Protein AF-A0AAW0XDM0-F1 (afdb_monomer_lite)

Structure (mmCIF, N/CA/C/O backbone):
data_AF-A0AAW0XDM0-F1
#
_entry.id   AF-A0AAW0XDM0-F1
#
loop_
_atom_site.group_PDB
_atom_site.id
_atom_site.type_symbol
_atom_site.label_atom_id
_atom_site.label_alt_id
_atom_site.label_comp_id
_atom_site.label_asym_id
_atom_site.label_entity_id
_atom_site.label_seq_id
_atom_site.pdbx_PDB_ins_code
_atom_site.Cartn_x
_atom_site.Cartn_y
_atom_site.Cartn_z
_atom_site.occupancy
_atom_site.B_iso_or_equiv
_atom_site.auth_seq_id
_atom_site.auth_comp_id
_atom_site.auth_asym_id
_atom_site.auth_atom_id
_atom_site.pdbx_PDB_model_num
ATOM 1 N N . LEU A 1 1 ? -1.431 -8.171 1.727 1.00 71.75 1 LEU A N 1
ATOM 2 C CA . LEU A 1 1 ? -2.401 -9.165 2.270 1.00 71.75 1 LEU A CA 1
ATOM 3 C C . LEU A 1 1 ? -1.844 -10.599 2.442 1.00 71.75 1 LEU A C 1
ATOM 5 O O . LEU A 1 1 ? -2.617 -11.540 2.517 1.00 71.75 1 LEU A O 1
ATOM 9 N N . ARG A 1 2 ? -0.523 -10.812 2.571 1.00 77.44 2 ARG A N 1
ATOM 10 C CA . ARG A 1 2 ? 0.099 -12.152 2.428 1.00 77.44 2 ARG A CA 1
ATOM 11 C C . ARG A 1 2 ? -0.052 -13.111 3.625 1.00 77.44 2 ARG A C 1
ATOM 13 O O . ARG A 1 2 ? 0.483 -14.213 3.585 1.00 77.44 2 ARG A O 1
ATOM 20 N N . LEU A 1 3 ? -0.728 -12.703 4.699 1.00 86.38 3 LEU A N 1
ATOM 21 C CA . LEU A 1 3 ? -0.892 -13.536 5.894 1.00 86.38 3 LEU A CA 1
ATOM 22 C C . LEU A 1 3 ? -2.130 -14.442 5.753 1.00 86.38 3 LEU A C 1
ATOM 24 O O . LEU A 1 3 ? -3.176 -13.935 5.348 1.00 86.38 3 LEU A O 1
ATOM 28 N N . PRO A 1 4 ? -2.077 -15.730 6.154 1.00 91.44 4 PRO A N 1
ATOM 29 C CA . PRO A 1 4 ? -3.225 -16.645 6.066 1.00 91.44 4 PRO A CA 1
ATOM 30 C C . PRO A 1 4 ? -4.497 -16.128 6.754 1.00 91.44 4 PRO A C 1
ATOM 32 O O . PRO A 1 4 ? -5.609 -16.339 6.270 1.00 91.44 4 PRO A O 1
ATOM 35 N N . MET A 1 5 ? -4.340 -15.393 7.858 1.00 90.88 5 MET A N 1
ATOM 36 C CA . MET A 1 5 ? -5.465 -14.760 8.550 1.00 90.88 5 MET A CA 1
ATOM 37 C C . MET A 1 5 ? -6.154 -13.698 7.681 1.00 90.88 5 MET A C 1
ATOM 39 O O . MET A 1 5 ? -7.377 -13.636 7.643 1.00 90.88 5 MET A O 1
ATOM 43 N N . ASN A 1 6 ? -5.389 -12.904 6.924 1.00 93.62 6 ASN A N 1
ATOM 44 C CA . ASN A 1 6 ? -5.965 -11.907 6.021 1.00 93.62 6 ASN A CA 1
ATOM 45 C C . ASN A 1 6 ? -6.761 -12.584 4.897 1.00 93.62 6 ASN A C 1
ATOM 47 O O . ASN A 1 6 ? -7.816 -12.090 4.524 1.00 93.62 6 ASN A O 1
ATOM 51 N N . LEU A 1 7 ? -6.295 -13.732 4.395 1.00 93.62 7 LEU A N 1
ATOM 52 C CA . LEU A 1 7 ? -7.059 -14.521 3.427 1.00 93.62 7 LEU A CA 1
ATOM 53 C C . LEU A 1 7 ? -8.357 -15.061 4.043 1.00 93.62 7 LEU A C 1
ATOM 55 O O . LEU A 1 7 ? -9.397 -15.016 3.400 1.00 93.62 7 LEU A O 1
ATOM 59 N N . THR A 1 8 ? -8.311 -15.516 5.297 1.00 94.75 8 THR A N 1
ATOM 60 C CA . THR A 1 8 ? -9.506 -15.986 6.019 1.00 94.75 8 THR A CA 1
ATOM 61 C C . THR A 1 8 ? -10.547 -14.873 6.137 1.00 94.75 8 THR A C 1
ATOM 63 O O . THR A 1 8 ? -11.714 -15.085 5.825 1.00 94.75 8 THR A O 1
ATOM 66 N N . PHE A 1 9 ? -10.121 -13.668 6.519 1.00 94.94 9 PHE A N 1
ATOM 67 C CA . PHE A 1 9 ? -10.988 -12.492 6.553 1.00 94.94 9 PHE A CA 1
ATOM 68 C C . PHE A 1 9 ? -11.515 -12.102 5.174 1.00 94.94 9 PHE A C 1
ATOM 70 O O . PHE A 1 9 ? -12.696 -11.805 5.042 1.00 94.94 9 PHE A O 1
ATOM 77 N N . PHE A 1 10 ? -10.673 -12.147 4.144 1.00 93.81 10 PHE A N 1
ATOM 78 C CA . PHE A 1 10 ? -11.093 -11.838 2.782 1.00 93.81 10 PHE A CA 1
ATOM 79 C C . PHE A 1 10 ? -12.167 -12.815 2.284 1.00 93.81 10 PHE A C 1
ATOM 81 O O . PHE A 1 10 ? -13.206 -12.381 1.803 1.00 93.81 10 PHE A O 1
ATOM 88 N N . VAL A 1 11 ? -11.965 -14.125 2.470 1.00 94.25 11 VAL A N 1
ATOM 89 C CA . VAL A 1 11 ? -12.958 -15.160 2.128 1.00 94.25 11 VAL A CA 1
ATOM 90 C C . VAL A 1 11 ? -14.241 -14.975 2.935 1.00 94.25 11 VAL A C 1
ATOM 92 O O . VAL A 1 11 ? -15.334 -15.095 2.387 1.00 94.25 11 VAL A O 1
ATOM 95 N N . TYR A 1 12 ? -14.120 -14.649 4.224 1.00 94.94 12 TYR A N 1
ATOM 96 C CA . TYR A 1 12 ? -15.279 -14.385 5.067 1.00 94.94 12 TYR A CA 1
ATOM 97 C C . TYR A 1 12 ? -16.078 -13.169 4.596 1.00 94.94 12 TYR A C 1
ATOM 99 O O . TYR A 1 12 ? -17.299 -13.226 4.575 1.00 94.94 12 TYR A O 1
ATOM 107 N N . LEU A 1 13 ? -15.420 -12.080 4.194 1.00 94.75 13 LEU A N 1
ATOM 108 C CA . LEU A 1 13 ? -16.117 -10.942 3.599 1.00 94.75 13 LEU A CA 1
ATOM 109 C C . LEU A 1 13 ? -16.728 -11.317 2.249 1.00 94.75 13 LEU A C 1
ATOM 111 O O . LEU A 1 13 ? -17.857 -10.922 1.986 1.00 94.75 13 LEU A O 1
ATOM 115 N N . TRP A 1 14 ? -16.026 -12.095 1.419 1.00 94.00 14 TRP A N 1
ATOM 116 C CA . TRP A 1 14 ? -16.489 -12.486 0.079 1.00 94.00 14 TRP A CA 1
ATOM 117 C C . TRP A 1 14 ? -17.826 -13.204 0.127 1.00 94.00 14 TRP A C 1
ATOM 119 O O . TRP A 1 14 ? -18.744 -12.870 -0.617 1.00 94.00 14 TRP A O 1
ATOM 129 N N . ASP A 1 15 ? -17.963 -14.124 1.076 1.00 95.06 15 ASP A N 1
ATOM 130 C CA . ASP A 1 15 ? -19.217 -14.817 1.358 1.00 95.06 15 ASP A CA 1
ATOM 131 C C . ASP A 1 15 ? -20.361 -13.867 1.768 1.00 95.06 15 ASP A C 1
ATOM 133 O O . ASP A 1 15 ? -21.531 -14.157 1.538 1.00 95.06 15 ASP A O 1
ATOM 137 N N . GLN A 1 16 ? -20.042 -12.718 2.366 1.00 94.38 16 GLN A N 1
ATOM 138 C CA . GLN A 1 16 ? -21.019 -11.831 3.002 1.00 94.38 16 GLN A CA 1
ATOM 139 C C . GLN A 1 16 ? -21.407 -10.622 2.145 1.00 94.38 16 GLN A C 1
ATOM 141 O O . GLN A 1 16 ? -22.533 -10.142 2.266 1.00 94.38 16 GLN A O 1
ATOM 146 N N . THR A 1 17 ? -20.501 -10.109 1.310 1.00 88.94 17 THR A N 1
ATOM 147 C CA . THR A 1 17 ? -20.712 -8.893 0.502 1.00 88.94 17 THR A CA 1
ATOM 148 C C . THR A 1 17 ? -20.582 -9.122 -1.005 1.00 88.94 17 THR A C 1
ATOM 150 O O . THR A 1 17 ? -20.940 -8.237 -1.776 1.00 88.94 17 THR A O 1
ATOM 153 N N . GLY A 1 18 ? -20.106 -10.289 -1.455 1.00 86.94 18 GLY A N 1
ATOM 154 C CA . GLY A 1 18 ? -19.908 -10.575 -2.879 1.00 86.94 18 GLY A CA 1
ATOM 155 C C . GLY A 1 18 ? -18.791 -9.735 -3.517 1.00 86.94 18 GLY A C 1
ATOM 156 O O . GLY A 1 18 ? -17.736 -9.537 -2.917 1.00 86.94 18 GLY A O 1
ATOM 157 N N . ASP A 1 19 ? -19.022 -9.232 -4.734 1.00 78.62 19 ASP A N 1
ATOM 158 C CA . ASP A 1 19 ? -17.986 -8.653 -5.611 1.00 78.62 19 ASP A CA 1
ATOM 159 C C . ASP A 1 19 ? -17.392 -7.303 -5.146 1.00 78.62 19 ASP A C 1
ATOM 161 O O . ASP A 1 19 ? -16.381 -6.853 -5.694 1.00 78.62 19 ASP A O 1
ATOM 165 N N . GLU A 1 20 ? -17.964 -6.654 -4.124 1.00 75.56 20 GLU A N 1
ATOM 166 C CA . GLU A 1 20 ? -17.494 -5.354 -3.599 1.00 75.56 20 GLU A CA 1
ATOM 167 C C . GLU A 1 20 ? -16.055 -5.407 -3.033 1.00 75.56 20 GLU A C 1
ATOM 169 O O . GLU A 1 20 ? -15.398 -4.380 -2.862 1.00 75.56 20 GLU A O 1
ATOM 174 N N . LEU A 1 21 ? -15.515 -6.606 -2.799 1.00 81.62 21 LEU A N 1
ATOM 175 C CA . LEU A 1 21 ? -14.174 -6.821 -2.246 1.00 81.62 21 LEU A CA 1
ATOM 176 C C . LEU A 1 21 ? -13.008 -6.552 -3.181 1.00 81.62 21 LEU A C 1
ATOM 178 O O . LEU A 1 21 ? -11.885 -6.385 -2.701 1.00 81.62 21 LEU A O 1
ATOM 182 N N . ASN A 1 22 ? -13.251 -6.474 -4.488 1.00 78.56 22 ASN A N 1
ATOM 183 C CA . ASN A 1 22 ? -12.181 -6.272 -5.465 1.00 78.56 22 ASN A CA 1
ATOM 184 C C . ASN A 1 22 ? -11.462 -4.918 -5.301 1.00 78.56 22 ASN A C 1
ATOM 186 O O . ASN A 1 22 ? -10.389 -4.722 -5.865 1.00 78.56 22 ASN A O 1
ATOM 190 N N . MET A 1 23 ? -12.021 -3.995 -4.510 1.00 82.19 23 MET A N 1
ATOM 191 C CA . MET A 1 23 ? -11.444 -2.673 -4.255 1.00 82.19 23 MET A CA 1
ATOM 192 C C . MET A 1 23 ? -10.522 -2.600 -3.026 1.00 82.19 23 MET A C 1
ATOM 194 O O . MET A 1 23 ? -9.807 -1.608 -2.868 1.00 82.19 23 MET A O 1
ATOM 198 N N . MET A 1 24 ? -10.511 -3.613 -2.149 1.00 85.12 24 MET A N 1
ATOM 199 C CA . MET A 1 24 ? -9.683 -3.586 -0.937 1.00 85.12 24 MET A CA 1
ATOM 200 C C . MET A 1 24 ? -8.232 -3.915 -1.273 1.00 85.12 24 MET A C 1
ATOM 202 O O . MET A 1 24 ? -7.894 -5.056 -1.592 1.00 85.12 24 MET A O 1
ATOM 206 N N . THR A 1 25 ? -7.348 -2.927 -1.152 1.00 86.19 25 THR A N 1
ATOM 207 C CA . THR A 1 25 ? -5.934 -3.099 -1.517 1.00 86.19 25 THR A CA 1
ATOM 208 C C . THR A 1 25 ? -5.026 -3.256 -0.300 1.00 86.19 25 THR A C 1
ATOM 210 O O . THR A 1 25 ? -3.910 -3.764 -0.419 1.00 86.19 25 THR A O 1
ATOM 213 N N . THR A 1 26 ? -5.499 -2.887 0.894 1.00 93.81 26 THR A N 1
ATOM 214 C CA . THR A 1 26 ? -4.656 -2.762 2.093 1.00 93.81 26 THR A CA 1
ATOM 215 C C . THR A 1 26 ? -5.146 -3.630 3.255 1.00 93.81 26 THR A C 1
ATOM 217 O O . THR A 1 26 ? -6.301 -4.047 3.330 1.00 93.81 26 THR A O 1
ATOM 220 N N . GLN A 1 27 ? -4.253 -3.918 4.209 1.00 95.44 27 GLN A N 1
ATOM 221 C CA . GLN A 1 27 ? -4.628 -4.654 5.422 1.00 95.44 27 GLN A CA 1
ATOM 222 C C . GLN A 1 27 ? -5.527 -3.826 6.349 1.00 95.44 27 GLN A C 1
ATOM 224 O O . GLN A 1 27 ? -6.398 -4.391 7.005 1.00 95.44 27 GLN A O 1
ATOM 229 N N . THR A 1 28 ? -5.323 -2.507 6.410 1.00 97.06 28 THR A N 1
ATOM 230 C CA . THR A 1 28 ? -6.130 -1.611 7.247 1.00 97.06 28 THR A CA 1
ATOM 231 C C . THR A 1 28 ? -7.576 -1.566 6.768 1.00 97.06 28 THR A C 1
ATOM 233 O O . THR A 1 28 ? -8.477 -1.678 7.593 1.00 97.06 28 THR A O 1
ATOM 236 N N . GLU A 1 29 ? -7.804 -1.489 5.454 1.00 96.19 29 GLU A N 1
ATOM 237 C CA . GLU A 1 29 ? -9.148 -1.584 4.869 1.00 96.19 29 GLU A CA 1
ATOM 238 C C . GLU A 1 29 ? -9.799 -2.924 5.170 1.00 96.19 29 GLU A C 1
ATOM 240 O O . GLU A 1 29 ? -10.912 -2.956 5.678 1.00 96.19 29 GLU A O 1
ATOM 245 N N . LEU A 1 30 ? -9.078 -4.028 4.948 1.00 96.06 30 LEU A N 1
ATOM 246 C CA . LEU A 1 30 ? -9.596 -5.360 5.246 1.00 96.06 30 LEU A CA 1
ATOM 247 C C . LEU A 1 30 ? -10.052 -5.477 6.710 1.00 96.06 30 LEU A C 1
ATOM 249 O O . LEU A 1 30 ? -11.123 -6.007 6.999 1.00 96.06 30 LEU A O 1
ATOM 253 N N . TYR A 1 31 ? -9.238 -4.987 7.646 1.00 97.62 31 TYR A N 1
ATOM 254 C CA . TYR A 1 31 ? -9.583 -4.998 9.066 1.00 97.62 31 TYR A CA 1
ATOM 255 C C . TYR A 1 31 ? -10.737 -4.052 9.391 1.00 97.62 31 TYR A C 1
ATOM 257 O O . TYR A 1 31 ? -11.583 -4.401 10.214 1.00 97.62 31 TYR A O 1
ATOM 265 N N . HIS A 1 32 ? -10.812 -2.896 8.730 1.00 97.31 32 HIS A N 1
ATOM 266 C CA . HIS A 1 32 ? -11.925 -1.972 8.886 1.00 97.31 32 HIS A CA 1
ATOM 267 C C . HIS A 1 32 ? -13.248 -2.590 8.421 1.00 97.31 32 HIS A C 1
ATOM 269 O O . HIS A 1 32 ? -14.230 -2.533 9.158 1.00 97.31 32 HIS A O 1
ATOM 275 N N . GLU A 1 33 ? -13.258 -3.257 7.272 1.00 96.50 33 GLU A N 1
ATOM 276 C CA . GLU A 1 33 ? -14.444 -3.896 6.698 1.00 96.50 33 GLU A CA 1
ATOM 277 C C . GLU A 1 33 ? -14.908 -5.106 7.517 1.00 96.50 33 GLU A C 1
ATOM 279 O O . GLU A 1 33 ? -16.094 -5.230 7.834 1.00 96.50 33 GLU A O 1
ATOM 284 N N . ILE A 1 34 ? -13.976 -5.950 7.982 1.00 96.88 34 ILE A N 1
ATOM 285 C CA . ILE A 1 34 ? -14.288 -7.003 8.965 1.00 96.88 34 ILE A CA 1
ATOM 286 C C . ILE A 1 34 ? -14.909 -6.404 10.221 1.00 96.88 34 ILE A C 1
ATOM 288 O O . ILE A 1 34 ? -15.918 -6.900 10.722 1.00 96.88 34 ILE A O 1
ATOM 292 N N . HIS A 1 35 ? -14.323 -5.325 10.731 1.00 97.69 35 HIS A N 1
ATOM 293 C CA . HIS A 1 35 ? -14.810 -4.674 11.931 1.00 97.69 35 HIS A CA 1
ATOM 294 C C . HIS A 1 35 ? -16.227 -4.098 11.741 1.00 97.69 35 HIS A C 1
ATOM 296 O O . HIS A 1 35 ? -17.092 -4.308 12.595 1.00 97.69 35 HIS A O 1
ATOM 302 N N . GLN A 1 36 ? -16.504 -3.439 10.610 1.00 97.31 36 GLN A N 1
ATOM 303 C CA . GLN A 1 36 ? -17.845 -2.959 10.266 1.00 97.31 36 GLN A CA 1
ATOM 304 C C . GLN A 1 36 ? -18.851 -4.111 10.132 1.00 97.31 36 GLN A C 1
ATOM 306 O O . GLN A 1 36 ? -19.986 -4.009 10.605 1.00 97.31 36 GLN A O 1
ATOM 311 N N . LEU A 1 37 ? -18.454 -5.232 9.522 1.00 96.81 37 LEU A N 1
ATOM 312 C CA . LEU A 1 37 ? -19.291 -6.428 9.442 1.00 96.81 37 LEU A CA 1
ATOM 313 C C . LEU A 1 37 ? -19.621 -6.977 10.838 1.00 96.81 37 LEU A C 1
ATOM 315 O O . LEU A 1 37 ? -20.792 -7.253 11.114 1.00 96.81 37 LEU A O 1
ATOM 319 N N . CYS A 1 38 ? -18.634 -7.074 11.734 1.00 97.88 38 CYS A N 1
ATOM 320 C CA . CYS A 1 38 ? -18.854 -7.475 13.126 1.00 97.88 38 CYS A CA 1
ATOM 321 C C . CYS A 1 38 ? -19.839 -6.538 13.837 1.00 97.88 38 CYS A C 1
ATOM 323 O O . CYS A 1 38 ? -20.768 -7.017 14.490 1.00 97.88 38 CYS A O 1
ATOM 325 N N . GLN A 1 39 ? -19.703 -5.217 13.664 1.00 98.12 39 GLN A N 1
ATOM 326 C CA . GLN A 1 39 ? -20.647 -4.239 14.216 1.00 98.12 39 GLN A CA 1
ATOM 327 C C . GLN A 1 39 ? -22.070 -4.430 13.674 1.00 98.12 39 GLN A C 1
ATOM 329 O O . GLN A 1 39 ? -23.018 -4.443 14.459 1.00 98.12 39 GLN A O 1
ATOM 334 N N . ARG A 1 40 ? -22.243 -4.610 12.356 1.00 97.75 40 ARG A N 1
ATOM 335 C CA . ARG A 1 40 ? -23.565 -4.842 11.741 1.00 97.75 40 ARG A CA 1
ATOM 336 C C . ARG A 1 40 ? -24.233 -6.095 12.304 1.00 97.75 40 ARG A C 1
ATOM 338 O O . ARG A 1 40 ? -25.371 -6.014 12.765 1.00 97.75 40 ARG A O 1
ATOM 345 N N . LYS A 1 41 ? -23.507 -7.218 12.339 1.00 97.75 41 LYS A N 1
ATOM 346 C CA . LYS A 1 41 ? -24.014 -8.494 12.871 1.00 97.75 41 LYS A CA 1
ATOM 347 C C . LYS A 1 41 ? -24.345 -8.410 14.357 1.00 97.75 41 LYS A C 1
ATOM 349 O O . LYS A 1 41 ? -25.367 -8.933 14.786 1.00 97.75 41 LYS A O 1
ATOM 354 N N . LEU A 1 42 ? -23.513 -7.734 15.147 1.00 98.38 42 LEU A N 1
ATOM 355 C CA . LEU A 1 42 ? -23.801 -7.492 16.558 1.00 98.38 42 LEU A CA 1
ATOM 356 C C . LEU A 1 42 ? -25.098 -6.691 16.728 1.00 98.38 42 LEU A C 1
ATOM 358 O O . LEU A 1 42 ? -25.964 -7.088 17.500 1.00 98.38 42 LEU A O 1
ATOM 362 N N . LEU A 1 43 ? -25.248 -5.573 16.013 1.00 98.44 43 LEU A N 1
ATOM 363 C CA . LEU A 1 43 ? -26.443 -4.732 16.110 1.00 98.44 43 LEU A CA 1
ATOM 364 C C . LEU A 1 43 ? -27.710 -5.500 15.730 1.00 98.44 43 LEU A C 1
ATOM 366 O O . LEU A 1 43 ? -28.742 -5.317 16.369 1.00 98.44 43 LEU A O 1
ATOM 370 N N . GLU A 1 44 ? -27.635 -6.375 14.729 1.00 97.94 44 GLU A N 1
ATOM 371 C CA . GLU A 1 44 ? -28.729 -7.271 14.360 1.00 97.94 44 GLU A CA 1
ATOM 372 C C . GLU A 1 44 ? -29.102 -8.226 15.503 1.00 97.94 44 GLU A C 1
ATOM 374 O O . GLU A 1 44 ? -30.265 -8.270 15.900 1.00 97.94 44 GLU A O 1
ATOM 379 N N . ARG A 1 45 ? -28.129 -8.910 16.123 1.00 98.25 45 ARG A N 1
ATOM 380 C CA . ARG A 1 45 ? -28.399 -9.778 17.287 1.00 98.25 45 ARG A CA 1
ATOM 381 C C . ARG A 1 45 ? -28.996 -8.996 18.460 1.00 98.25 45 ARG A C 1
ATOM 383 O O . ARG A 1 45 ? -29.984 -9.423 19.060 1.00 98.25 45 ARG A O 1
ATOM 390 N N . LEU A 1 46 ? -28.470 -7.802 18.738 1.00 98.12 46 LEU A N 1
ATOM 391 C CA . LEU A 1 46 ? -28.972 -6.927 19.799 1.00 98.12 46 LEU A CA 1
ATOM 392 C C . LEU A 1 46 ? -30.402 -6.426 19.534 1.00 98.12 46 LEU A C 1
ATOM 394 O O . LEU A 1 46 ? -31.156 -6.232 20.485 1.00 98.12 46 LEU A O 1
ATOM 398 N N . LYS A 1 47 ? -30.841 -6.273 18.279 1.00 97.81 47 LYS A N 1
ATOM 399 C CA . LYS A 1 47 ? -32.247 -5.932 17.973 1.00 97.81 47 LYS A CA 1
ATOM 400 C C . LYS A 1 47 ? -33.232 -7.014 18.431 1.00 97.81 47 LYS A C 1
ATOM 402 O O . LYS A 1 47 ? -34.388 -6.704 18.709 1.00 97.81 47 LYS A O 1
ATOM 407 N N . HIS A 1 48 ? -32.780 -8.262 18.551 1.00 97.31 48 HIS A N 1
ATOM 408 C CA . HIS A 1 48 ? -33.607 -9.393 18.973 1.00 97.31 48 HIS A CA 1
ATOM 409 C C . HIS A 1 48 ? -33.433 -9.776 20.451 1.00 97.31 48 HIS A C 1
ATOM 411 O O . HIS A 1 48 ? -34.255 -10.518 20.991 1.00 97.31 48 HIS A O 1
ATOM 417 N N . CYS A 1 49 ? -32.413 -9.250 21.134 1.00 97.44 49 CYS A N 1
ATOM 418 C CA . CYS A 1 49 ? -32.175 -9.532 22.547 1.00 97.44 49 CYS A CA 1
ATOM 419 C C . CYS A 1 49 ? -33.241 -8.885 23.447 1.00 97.44 49 CYS A C 1
ATOM 421 O O . CYS A 1 49 ? -33.619 -7.727 23.270 1.00 97.44 49 CYS A O 1
ATOM 423 N N . SER A 1 50 ? -33.720 -9.614 24.460 1.00 97.56 50 SER A N 1
ATOM 424 C CA . SER A 1 50 ? -34.785 -9.151 25.361 1.00 97.56 50 SER A CA 1
ATOM 425 C C . SER A 1 50 ? -34.460 -7.846 26.090 1.00 97.56 50 SER A C 1
ATOM 427 O O . SER A 1 50 ? -35.387 -7.090 26.375 1.00 97.56 50 SER A O 1
ATOM 429 N N . LEU A 1 51 ? -33.178 -7.592 26.372 1.00 97.31 51 LEU A N 1
ATOM 430 C CA . LEU A 1 51 ? -32.703 -6.402 27.082 1.00 97.31 51 LEU A CA 1
ATOM 431 C C . LEU A 1 51 ? -32.697 -5.150 26.190 1.00 97.31 51 LEU A C 1
ATOM 433 O O . LEU A 1 51 ? -32.986 -4.053 26.657 1.00 97.31 51 LEU A O 1
ATOM 437 N N . THR A 1 52 ? -32.401 -5.315 24.900 1.00 97.62 52 THR A N 1
ATOM 438 C CA . THR A 1 52 ? -32.143 -4.210 23.962 1.00 97.62 52 THR A CA 1
ATOM 439 C C . THR A 1 52 ? -33.206 -4.057 22.872 1.00 97.62 52 THR A C 1
ATOM 441 O O . THR A 1 52 ? -33.232 -3.026 22.207 1.00 97.62 52 THR A O 1
ATOM 444 N N . LYS A 1 53 ? -34.134 -5.012 22.708 1.00 97.69 53 LYS A N 1
ATOM 445 C CA . LYS A 1 53 ? -35.169 -5.005 21.649 1.00 97.69 53 LYS A CA 1
ATOM 446 C C . LYS A 1 53 ? -36.075 -3.771 21.637 1.00 97.69 53 LYS A C 1
ATOM 448 O O . LYS A 1 53 ? -36.655 -3.448 20.607 1.00 97.69 53 LYS A O 1
ATOM 453 N N . THR A 1 54 ? -36.246 -3.102 22.778 1.00 97.88 54 THR A N 1
ATOM 454 C CA . THR A 1 54 ? -37.063 -1.882 22.892 1.00 97.88 54 THR A CA 1
ATOM 455 C C . THR A 1 54 ? -36.250 -0.604 22.689 1.00 97.88 54 THR A C 1
ATOM 457 O O . THR A 1 54 ? -36.818 0.486 22.718 1.00 97.88 54 THR A O 1
ATOM 460 N N . MET A 1 55 ? -34.928 -0.701 22.522 1.00 98.12 55 MET A N 1
ATOM 461 C CA . MET A 1 55 ? -34.071 0.461 22.313 1.00 98.12 55 MET A CA 1
ATOM 462 C C . MET A 1 55 ? -34.186 0.971 20.880 1.00 98.12 55 MET A C 1
ATOM 464 O O . MET A 1 55 ? -34.208 0.206 19.918 1.00 98.12 55 MET A O 1
ATOM 468 N N . ASN A 1 56 ? -34.198 2.294 20.736 1.00 97.50 56 ASN A N 1
ATOM 469 C CA . ASN A 1 56 ? -34.075 2.930 19.433 1.00 97.50 56 ASN A CA 1
ATOM 470 C C . ASN A 1 56 ? -32.719 2.576 18.788 1.00 97.50 56 ASN A C 1
ATOM 472 O O . ASN A 1 56 ? -31.692 2.582 19.466 1.00 97.50 56 ASN A O 1
ATOM 476 N N . GLU A 1 57 ? -32.704 2.316 17.477 1.00 97.00 57 GLU A N 1
ATOM 477 C CA . GLU A 1 57 ? -31.496 1.891 16.755 1.00 97.00 57 GLU A CA 1
ATOM 478 C C . GLU A 1 57 ? -30.332 2.887 16.880 1.00 97.00 57 GLU A C 1
ATOM 480 O O . GLU A 1 57 ? -29.188 2.467 17.047 1.00 97.00 57 GLU A O 1
ATOM 485 N N . THR A 1 58 ? -30.602 4.193 16.846 1.00 97.50 58 THR A N 1
ATOM 486 C CA . THR A 1 58 ? -29.569 5.230 16.991 1.00 97.50 58 THR A CA 1
ATOM 487 C C . THR A 1 58 ? -28.947 5.193 18.384 1.00 97.50 58 THR A C 1
ATOM 489 O O . THR A 1 58 ? -27.726 5.232 18.518 1.00 97.50 58 THR A O 1
ATOM 492 N N . VAL A 1 59 ? -29.778 5.046 19.420 1.00 97.56 59 VAL A N 1
ATOM 493 C CA . VAL A 1 59 ? -29.320 4.923 20.813 1.00 97.56 59 VAL A CA 1
ATOM 494 C C . VAL A 1 59 ? -28.510 3.642 21.004 1.00 97.56 59 VAL A C 1
ATOM 496 O O . VAL A 1 59 ? -27.461 3.668 21.645 1.00 97.56 59 VAL A O 1
ATOM 499 N N . LEU A 1 60 ? -28.958 2.530 20.416 1.00 97.94 60 LEU A N 1
ATOM 500 C CA . LEU A 1 60 ? -28.251 1.253 20.467 1.00 97.94 60 LEU A CA 1
ATOM 501 C C . LEU A 1 60 ? -26.869 1.355 19.808 1.00 97.94 60 LEU A C 1
ATOM 503 O O . LEU A 1 60 ? -25.871 0.981 20.422 1.00 97.94 60 LEU A O 1
ATOM 507 N N . LYS A 1 61 ? -26.793 1.927 18.599 1.00 97.88 61 LYS A N 1
ATOM 508 C CA . LYS A 1 61 ? -25.528 2.188 17.893 1.00 97.88 61 LYS A CA 1
ATOM 509 C C . LYS A 1 61 ? -24.583 3.049 18.723 1.00 97.88 61 LYS A C 1
ATOM 511 O O . LYS A 1 61 ? -23.415 2.698 18.864 1.00 97.88 61 LYS A O 1
ATOM 516 N N . GLN A 1 62 ? -25.089 4.135 19.308 1.00 97.38 62 GLN A N 1
ATOM 517 C CA . GLN A 1 62 ? -24.296 5.008 20.168 1.00 97.38 62 GLN A CA 1
ATOM 518 C C . GLN A 1 62 ? -23.742 4.250 21.385 1.00 97.38 62 GLN A C 1
ATOM 520 O O . GLN A 1 62 ? -22.544 4.307 21.648 1.00 97.38 62 GLN A O 1
ATOM 525 N N . ARG A 1 63 ? -24.585 3.495 22.102 1.00 98.06 63 ARG A N 1
ATOM 526 C CA . ARG A 1 63 ? -24.168 2.721 23.283 1.00 98.06 63 ARG A CA 1
ATOM 527 C C . ARG A 1 63 ? -23.115 1.666 22.939 1.00 98.06 63 ARG A C 1
ATOM 529 O O . ARG A 1 63 ? -22.136 1.541 23.670 1.00 98.06 63 ARG A O 1
ATOM 536 N N . VAL A 1 64 ? -23.279 0.950 21.824 1.00 98.31 64 VAL A N 1
ATOM 537 C CA . VAL A 1 64 ? -22.273 -0.006 21.323 1.00 98.31 64 VAL A CA 1
ATOM 538 C C . VAL A 1 64 ? -20.962 0.711 21.007 1.00 98.31 64 VAL A C 1
ATOM 540 O O . VAL A 1 64 ? -19.902 0.259 21.435 1.00 98.31 64 VAL A O 1
ATOM 543 N N . GLN A 1 65 ? -21.019 1.854 20.323 1.00 97.62 65 GLN A N 1
ATOM 544 C CA . GLN A 1 65 ? -19.826 2.625 19.979 1.00 97.62 65 GLN A CA 1
ATOM 545 C C . GLN A 1 65 ? -19.066 3.103 21.225 1.00 97.62 65 GLN A C 1
ATOM 547 O O . GLN A 1 65 ? -17.842 3.011 21.271 1.00 97.62 65 GLN A O 1
ATOM 552 N N . GLU A 1 66 ? -19.772 3.567 22.255 1.00 96.56 66 GLU A N 1
ATOM 553 C CA . GLU A 1 66 ? -19.158 3.973 23.522 1.00 96.56 66 GLU A CA 1
ATOM 554 C C . GLU A 1 66 ? -18.453 2.811 24.244 1.00 96.56 66 GLU A C 1
ATOM 556 O O . GLU A 1 66 ? -17.417 3.019 24.873 1.00 96.56 66 GLU A O 1
ATOM 561 N N . ILE A 1 67 ? -18.982 1.587 24.146 1.00 98.19 67 ILE A N 1
ATOM 562 C CA . ILE A 1 67 ? -18.330 0.385 24.691 1.00 98.19 67 ILE A CA 1
ATOM 563 C C . ILE A 1 67 ? -17.088 0.029 23.870 1.00 98.19 67 ILE A C 1
ATOM 565 O O . ILE A 1 67 ? -16.045 -0.293 24.436 1.00 98.19 67 ILE A O 1
ATOM 569 N N . LEU A 1 68 ? -17.165 0.126 22.542 1.00 98.25 68 LEU A N 1
ATOM 570 C CA . LEU A 1 68 ? -16.033 -0.173 21.667 1.00 98.25 68 LEU A CA 1
ATOM 571 C C . LEU A 1 68 ? -14.847 0.762 21.892 1.00 98.25 68 LEU A C 1
ATOM 573 O O . LEU A 1 68 ? -13.713 0.294 21.894 1.00 98.25 68 LEU A O 1
ATOM 577 N N . LEU A 1 69 ? -15.090 2.044 22.187 1.00 97.25 69 LEU A N 1
ATOM 578 C CA . LEU A 1 69 ? -14.027 2.973 22.591 1.00 97.25 69 LEU A CA 1
ATOM 579 C C . LEU A 1 69 ? -13.227 2.455 23.798 1.00 97.25 69 LEU A C 1
ATOM 581 O O . LEU A 1 69 ? -12.016 2.653 23.866 1.00 97.25 69 LEU A O 1
ATOM 585 N N . ILE A 1 70 ? -13.872 1.743 24.728 1.00 97.69 70 ILE A N 1
ATOM 586 C CA . ILE A 1 70 ? -13.194 1.136 25.881 1.00 97.69 70 ILE A CA 1
ATOM 587 C C . ILE A 1 70 ? -12.344 -0.052 25.432 1.00 97.69 70 ILE A C 1
ATOM 589 O O . ILE A 1 70 ? -11.194 -0.153 25.850 1.00 97.69 70 ILE A O 1
ATOM 593 N N . ILE A 1 71 ? -12.864 -0.918 24.558 1.00 98.25 71 ILE A N 1
ATOM 594 C CA . ILE A 1 71 ? -12.111 -2.061 24.014 1.00 98.25 71 ILE A CA 1
ATOM 595 C C . ILE A 1 71 ? -10.873 -1.579 23.248 1.00 98.25 71 ILE A C 1
ATOM 597 O O . ILE A 1 71 ? -9.785 -2.125 23.436 1.00 98.25 71 ILE A O 1
ATOM 601 N N . TYR A 1 72 ? -11.004 -0.530 22.436 1.00 98.50 72 TYR A N 1
ATOM 602 C CA . TYR A 1 72 ? -9.885 0.059 21.700 1.00 98.50 72 TYR A CA 1
ATOM 603 C C . TYR A 1 72 ? -8.824 0.640 22.639 1.00 98.50 72 TYR A C 1
ATOM 605 O O . TYR A 1 72 ? -7.634 0.371 22.470 1.00 98.50 72 TYR A O 1
ATOM 613 N N . MET A 1 73 ? -9.248 1.377 23.670 1.00 97.62 73 MET A N 1
ATOM 614 C CA . MET A 1 73 ? -8.344 1.917 24.685 1.00 97.62 73 MET A CA 1
ATOM 615 C C . MET A 1 73 ? -7.595 0.801 25.430 1.00 97.62 73 MET A C 1
ATOM 617 O O . MET A 1 73 ? -6.382 0.898 25.604 1.00 97.62 73 MET A O 1
ATOM 621 N N . MET A 1 74 ? -8.285 -0.265 25.858 1.00 97.62 74 MET A N 1
ATOM 622 C CA . MET A 1 74 ? -7.634 -1.408 26.519 1.00 97.62 74 MET A CA 1
ATOM 623 C C . MET A 1 74 ? -6.685 -2.140 25.581 1.00 97.62 74 MET A C 1
ATOM 625 O O . MET A 1 74 ? -5.615 -2.574 25.995 1.00 97.62 74 MET A O 1
ATOM 629 N N . SER A 1 75 ? -7.034 -2.217 24.297 1.00 97.94 75 SER A N 1
ATOM 630 C CA . SER A 1 75 ? -6.157 -2.805 23.290 1.00 97.94 75 SER A CA 1
ATOM 631 C C . SER A 1 75 ? -4.834 -2.039 23.211 1.00 97.94 75 SER A C 1
ATOM 633 O O . SER A 1 75 ? -3.759 -2.624 23.314 1.00 97.94 75 SER A O 1
ATOM 635 N N . LEU A 1 76 ? -4.898 -0.705 23.153 1.00 97.38 76 LEU A N 1
ATOM 636 C CA . LEU A 1 76 ? -3.705 0.141 23.166 1.00 97.38 76 LEU A CA 1
ATOM 637 C C . LEU A 1 76 ? -2.882 -0.001 24.461 1.00 97.38 76 LEU A C 1
ATOM 639 O O . LEU A 1 76 ? -1.654 -0.071 24.404 1.00 97.38 76 LEU A O 1
ATOM 643 N N . LYS A 1 77 ? -3.544 -0.064 25.623 1.00 95.94 77 LYS A N 1
ATOM 644 C CA . LYS A 1 77 ? -2.877 -0.240 26.923 1.00 95.94 77 LYS A CA 1
ATOM 645 C C . LYS A 1 77 ? -2.200 -1.598 27.056 1.00 95.94 77 LYS A C 1
ATOM 647 O O . LYS A 1 77 ? -1.063 -1.665 27.505 1.00 95.94 77 LYS A O 1
ATOM 652 N N . SER A 1 78 ? -2.837 -2.690 26.656 1.00 95.81 78 SER A N 1
ATOM 653 C CA . SER A 1 78 ? -2.198 -4.006 26.764 1.00 95.81 78 SER A CA 1
ATOM 654 C C . SER A 1 78 ? -0.953 -4.100 25.858 1.00 95.81 78 SER A C 1
ATOM 656 O O . SER A 1 78 ? 0.087 -4.615 26.282 1.00 95.81 78 SER A O 1
ATOM 658 N N . LEU A 1 79 ? -0.974 -3.457 24.679 1.00 95.69 79 LEU A N 1
ATOM 659 C CA . LEU A 1 79 ? 0.194 -3.334 23.798 1.00 95.69 79 LEU A CA 1
ATOM 660 C C . LEU A 1 79 ? 1.359 -2.577 24.460 1.00 95.69 79 LEU A C 1
ATOM 662 O O . LEU A 1 79 ? 2.512 -2.975 24.280 1.00 95.69 79 LEU A O 1
ATOM 666 N N . SER A 1 80 ? 1.098 -1.558 25.292 1.00 94.69 80 SER A N 1
ATOM 667 C CA . SER A 1 80 ? 2.163 -0.859 26.036 1.00 94.69 80 SER A CA 1
ATOM 668 C C . SER A 1 80 ? 2.930 -1.796 26.974 1.00 94.69 80 SER A C 1
ATOM 670 O O . SER A 1 80 ? 4.149 -1.664 27.156 1.00 94.69 80 SER A O 1
ATOM 672 N N . HIS A 1 81 ? 2.225 -2.795 27.507 1.00 94.81 81 HIS A N 1
ATOM 673 C CA . HIS A 1 81 ? 2.744 -3.843 28.383 1.00 94.81 81 HIS A CA 1
ATOM 674 C C . HIS A 1 81 ? 3.262 -5.076 27.621 1.00 94.81 81 HIS A C 1
ATOM 676 O O . HIS A 1 81 ? 3.656 -6.054 28.252 1.00 94.81 81 HIS A O 1
ATOM 682 N N . ASN A 1 82 ? 3.314 -5.040 26.280 1.00 95.19 82 ASN A N 1
ATOM 683 C CA . ASN A 1 82 ? 3.625 -6.191 25.420 1.00 95.19 82 ASN A CA 1
ATOM 684 C C . ASN A 1 82 ? 2.701 -7.404 25.665 1.00 95.19 82 ASN A C 1
ATOM 686 O O . ASN A 1 82 ? 3.113 -8.553 25.490 1.00 95.19 82 ASN A O 1
ATOM 690 N N . GLN A 1 83 ? 1.461 -7.160 26.081 1.00 95.81 83 GLN A N 1
ATOM 691 C CA . GLN A 1 83 ? 0.454 -8.188 26.304 1.00 95.81 83 GLN A CA 1
ATOM 692 C C . GLN A 1 83 ? -0.481 -8.273 25.090 1.00 95.81 83 GLN A C 1
ATOM 694 O O . GLN A 1 83 ? -0.794 -7.273 24.453 1.00 95.81 83 GLN A O 1
ATOM 699 N N . LEU A 1 84 ? -0.911 -9.492 24.747 1.00 96.50 84 LEU A N 1
ATOM 700 C CA . LEU A 1 84 ? -1.909 -9.740 23.690 1.00 96.50 84 LEU A CA 1
ATOM 701 C C . LEU A 1 84 ? -3.255 -10.220 24.247 1.00 96.50 84 LEU A C 1
ATOM 703 O O . LEU A 1 84 ? -4.203 -10.415 23.486 1.00 96.50 84 LEU A O 1
ATOM 707 N N . THR A 1 85 ? -3.316 -10.435 25.558 1.00 97.25 85 THR A N 1
ATOM 708 C CA . THR A 1 85 ? -4.494 -10.827 26.331 1.00 97.25 85 THR A CA 1
ATOM 709 C C . THR A 1 85 ? -4.859 -9.694 27.274 1.00 97.25 85 THR A C 1
ATOM 711 O O . THR A 1 85 ? -3.958 -9.014 27.755 1.00 97.25 85 THR A O 1
ATOM 714 N N . PHE A 1 86 ? -6.143 -9.550 27.576 1.00 97.56 86 PHE A N 1
ATOM 715 C CA . PHE A 1 86 ? -6.626 -8.587 28.560 1.00 97.56 86 PHE A CA 1
ATOM 716 C C . PHE A 1 86 ? -6.513 -9.149 29.977 1.00 97.56 86 PHE A C 1
ATOM 718 O O . PHE A 1 86 ? -6.742 -10.344 30.200 1.00 97.56 86 PHE A O 1
ATOM 725 N N . GLU A 1 87 ? -6.170 -8.288 30.928 1.00 96.31 87 GLU A N 1
ATOM 726 C CA . GLU A 1 87 ? -6.166 -8.620 32.351 1.00 96.31 87 GLU A CA 1
ATOM 727 C C . GLU A 1 87 ? -7.599 -8.700 32.903 1.00 96.31 87 GLU A C 1
ATOM 729 O O . GLU A 1 87 ? -8.541 -8.122 32.355 1.00 96.31 87 GLU A O 1
ATOM 734 N N . GLU A 1 88 ? -7.785 -9.413 34.018 1.00 96.31 88 GLU A N 1
ATOM 735 C CA . GLU A 1 88 ? -9.110 -9.624 34.619 1.00 96.31 88 GLU A CA 1
ATOM 736 C C . GLU A 1 88 ? -9.817 -8.297 34.945 1.00 96.31 88 GLU A C 1
ATOM 738 O O . GLU A 1 88 ? -11.013 -8.143 34.693 1.00 96.31 88 GLU A O 1
ATOM 743 N N . GLU A 1 89 ? -9.074 -7.309 35.447 1.00 97.00 89 GLU A N 1
ATOM 744 C CA . GLU A 1 89 ? -9.610 -5.984 35.773 1.00 97.00 89 GLU A CA 1
ATOM 745 C C . GLU A 1 89 ? -10.042 -5.199 34.526 1.00 97.00 89 GLU A C 1
ATOM 747 O O . GLU A 1 89 ? -11.068 -4.513 34.546 1.00 97.00 89 GLU A O 1
ATOM 752 N N . GLU A 1 90 ? -9.332 -5.351 33.406 1.00 96.75 90 GLU A N 1
ATOM 753 C CA . GLU A 1 90 ? -9.717 -4.740 32.129 1.00 96.75 90 GLU A CA 1
ATOM 754 C C . GLU A 1 90 ? -11.020 -5.357 31.608 1.00 96.75 90 GLU A C 1
ATOM 756 O O . GLU A 1 90 ? -11.935 -4.639 31.193 1.00 96.75 90 GLU A O 1
ATOM 761 N N . VAL A 1 91 ? -11.155 -6.685 31.700 1.00 97.88 91 VAL A N 1
ATOM 762 C CA . VAL A 1 91 ? -12.382 -7.404 31.323 1.00 97.88 91 VAL A CA 1
ATOM 763 C C . VAL A 1 91 ? -13.549 -6.998 32.227 1.00 97.88 91 VAL A C 1
ATOM 765 O O . VAL A 1 91 ? -14.634 -6.689 31.728 1.00 97.88 91 VAL A O 1
ATOM 768 N N . LYS A 1 92 ? -13.341 -6.905 33.548 1.00 97.88 92 LYS A N 1
ATOM 769 C CA . LYS A 1 92 ? -14.351 -6.388 34.491 1.00 97.88 92 LYS A CA 1
ATOM 770 C C . LYS A 1 92 ? -14.791 -4.975 34.123 1.00 97.88 92 LYS A C 1
ATOM 772 O O . LYS A 1 92 ? -15.983 -4.668 34.198 1.00 97.88 92 LYS A O 1
ATOM 777 N N . GLN A 1 93 ? -13.867 -4.119 33.687 1.00 97.56 93 GLN A N 1
ATOM 778 C CA . GLN A 1 93 ? -14.197 -2.770 33.236 1.00 97.56 93 GLN A CA 1
ATOM 779 C C . GLN A 1 93 ? -15.049 -2.778 31.958 1.00 97.56 93 GLN A C 1
ATOM 781 O O . GLN A 1 93 ? -16.028 -2.028 31.888 1.00 97.56 93 GLN A O 1
ATOM 786 N N . MET A 1 94 ? -14.740 -3.640 30.984 1.00 98.06 94 MET A N 1
ATOM 787 C CA . MET A 1 94 ? -15.561 -3.816 29.777 1.00 98.06 94 MET A CA 1
ATOM 788 C C . MET A 1 94 ? -16.976 -4.298 30.130 1.00 98.06 94 MET A C 1
ATOM 790 O O . MET A 1 94 ? -17.958 -3.699 29.690 1.00 98.06 94 MET A O 1
ATOM 794 N N . ILE A 1 95 ? -17.097 -5.318 30.987 1.00 98.38 95 ILE A N 1
ATOM 795 C CA . ILE A 1 95 ? -18.387 -5.852 31.457 1.00 98.38 95 ILE A CA 1
ATOM 796 C C . ILE A 1 95 ? -19.180 -4.773 32.201 1.00 98.38 95 ILE A C 1
ATOM 798 O O . ILE A 1 95 ? -20.360 -4.557 31.927 1.00 98.38 95 ILE A O 1
ATOM 802 N N . SER A 1 96 ? -18.530 -4.035 33.104 1.00 98.19 96 SER A N 1
ATOM 803 C CA . SER A 1 96 ? -19.153 -2.923 33.828 1.00 98.19 96 SER A CA 1
ATOM 804 C C . SER A 1 96 ? -19.685 -1.854 32.871 1.00 98.19 96 SER A C 1
ATOM 806 O O . SER A 1 96 ? -20.784 -1.336 33.070 1.00 98.19 96 SER A O 1
ATOM 808 N N . ALA A 1 97 ? -18.941 -1.534 31.811 1.00 97.88 97 ALA A N 1
ATOM 809 C CA . ALA A 1 97 ? -19.366 -0.562 30.814 1.00 97.88 97 ALA A CA 1
ATOM 810 C C . ALA A 1 97 ? -20.564 -1.027 29.977 1.00 97.88 97 ALA A C 1
ATOM 812 O O . ALA A 1 97 ? -21.405 -0.189 29.642 1.00 97.88 97 ALA A O 1
ATOM 813 N N . CYS A 1 98 ? -20.650 -2.328 29.680 1.00 98.38 98 CYS A N 1
ATOM 814 C CA . CYS A 1 98 ? -21.804 -2.949 29.032 1.00 98.38 98 CYS A CA 1
ATOM 815 C C . CYS A 1 98 ? -23.040 -2.879 29.938 1.00 98.38 98 CYS A C 1
ATOM 817 O O . CYS A 1 98 ? -24.069 -2.339 29.535 1.00 98.38 98 CYS A O 1
ATOM 819 N N . ASN A 1 99 ? -22.900 -3.305 31.199 1.00 98.12 99 ASN A N 1
ATOM 820 C CA . ASN A 1 99 ? -23.982 -3.296 32.186 1.00 98.12 99 ASN A CA 1
ATOM 821 C C . ASN A 1 99 ? -24.536 -1.883 32.424 1.00 98.12 99 ASN A C 1
ATOM 823 O O . ASN A 1 99 ? -25.745 -1.694 32.459 1.00 98.12 99 ASN A O 1
ATOM 827 N N . LYS A 1 100 ? -23.668 -0.864 32.515 1.00 97.88 100 LYS A N 1
ATOM 828 C CA . LYS A 1 100 ? -24.077 0.551 32.660 1.00 97.88 100 LYS A CA 1
ATOM 829 C C . LYS A 1 100 ? -24.875 1.096 31.472 1.00 97.88 100 LYS A C 1
ATOM 831 O O . LYS A 1 100 ? -25.506 2.140 31.596 1.00 97.88 100 LYS A O 1
ATOM 836 N N . ARG A 1 101 ? -24.790 0.440 30.315 1.00 97.94 101 ARG A N 1
ATOM 837 C CA . ARG A 1 101 ? -25.473 0.817 29.072 1.00 97.94 101 ARG A CA 1
ATOM 838 C C . ARG A 1 101 ? -26.572 -0.170 28.702 1.00 97.94 101 ARG A C 1
ATOM 840 O O . ARG A 1 101 ? -27.086 -0.090 27.589 1.00 97.94 101 ARG A O 1
ATOM 847 N N . ASP A 1 102 ? -26.931 -1.078 29.605 1.00 97.94 102 ASP A N 1
ATOM 848 C CA . ASP A 1 102 ? -27.931 -2.122 29.379 1.00 97.94 102 ASP A CA 1
ATOM 849 C C . ASP A 1 102 ? -27.654 -2.941 28.100 1.00 97.94 102 ASP A C 1
ATOM 851 O O . ASP A 1 102 ? -28.574 -3.314 27.375 1.00 97.94 102 ASP A O 1
ATOM 855 N N . ILE A 1 103 ? -26.377 -3.186 27.787 1.00 98.38 103 ILE A N 1
ATOM 856 C CA . ILE A 1 103 ? -25.960 -4.030 26.662 1.00 98.38 103 ILE A CA 1
ATOM 857 C C . ILE A 1 103 ? -25.468 -5.376 27.218 1.00 98.38 103 ILE A C 1
ATOM 859 O O . ILE A 1 103 ? -24.652 -5.368 28.143 1.00 98.38 103 ILE A O 1
ATOM 863 N N . PRO A 1 104 ? -25.921 -6.526 26.684 1.00 98.12 104 PRO A N 1
ATOM 864 C CA . PRO A 1 104 ? -25.413 -7.839 27.085 1.00 98.12 104 PRO A CA 1
ATOM 865 C C . PRO A 1 104 ? -23.914 -7.951 26.763 1.00 98.12 104 PRO A C 1
ATOM 867 O O . PRO A 1 104 ? -23.497 -7.819 25.611 1.00 98.12 104 PRO A O 1
ATOM 870 N N . TYR A 1 105 ? -23.083 -8.121 27.796 1.00 98.25 105 TYR A N 1
ATOM 871 C CA . TYR A 1 105 ? -21.625 -8.089 27.644 1.00 98.25 105 TYR A CA 1
ATOM 872 C C . TYR A 1 105 ? -21.094 -9.286 26.847 1.00 98.25 105 TYR A C 1
ATOM 874 O O . TYR A 1 105 ? -20.121 -9.147 26.117 1.00 98.25 105 TYR A O 1
ATOM 882 N N . ASP A 1 106 ? -21.734 -10.446 26.955 1.00 97.94 106 ASP A N 1
ATOM 883 C CA . ASP A 1 106 ? -21.413 -11.675 26.232 1.00 97.94 106 ASP A CA 1
ATOM 884 C C . ASP A 1 106 ? -21.532 -11.490 24.715 1.00 97.94 106 ASP A C 1
ATOM 886 O O . ASP A 1 106 ? -20.647 -11.914 23.969 1.00 97.94 106 ASP A O 1
ATOM 890 N N . GLU A 1 107 ? -22.550 -10.763 24.255 1.00 98.25 107 GLU A N 1
ATOM 891 C CA . GLU A 1 107 ? -22.708 -10.396 22.843 1.00 98.25 107 GLU A CA 1
ATOM 892 C C . GLU A 1 107 ? -21.584 -9.476 22.350 1.00 98.25 107 GLU A C 1
ATOM 894 O O . GLU A 1 107 ? -21.066 -9.668 21.248 1.00 98.25 107 GLU A O 1
ATOM 899 N N . ILE A 1 108 ? -21.171 -8.496 23.165 1.00 98.31 108 ILE A N 1
ATOM 900 C CA . ILE A 1 108 ? -20.061 -7.592 22.828 1.00 98.31 108 ILE A CA 1
ATOM 901 C C . ILE A 1 108 ? -18.735 -8.349 22.780 1.00 98.31 108 ILE A C 1
ATOM 903 O O . ILE A 1 108 ? -18.016 -8.274 21.783 1.00 98.31 108 ILE A O 1
ATOM 907 N N . LEU A 1 109 ? -18.393 -9.061 23.856 1.00 98.12 109 LEU A N 1
ATOM 908 C CA . LEU A 1 109 ? -17.096 -9.719 23.972 1.00 98.12 109 LEU A CA 1
ATOM 909 C C . LEU A 1 109 ? -16.947 -10.809 22.904 1.00 98.12 109 LEU A C 1
ATOM 911 O O . LEU A 1 109 ? -15.895 -10.882 22.281 1.00 98.12 109 LEU A O 1
ATOM 915 N N . SER A 1 110 ? -17.994 -11.589 22.616 1.00 97.50 110 SER A N 1
ATOM 916 C CA . SER A 1 110 ? -17.949 -12.615 21.561 1.00 97.50 110 SER A CA 1
ATOM 917 C C . SER A 1 110 ? -17.895 -12.051 20.136 1.00 97.50 110 SER A C 1
ATOM 919 O O . SER A 1 110 ? -17.412 -12.730 19.232 1.00 97.50 110 SER A O 1
ATOM 921 N N . ALA A 1 111 ? -18.362 -10.817 19.906 1.00 98.00 111 ALA A N 1
ATOM 922 C CA . ALA A 1 111 ? -18.307 -10.187 18.586 1.00 98.00 111 ALA A CA 1
ATOM 923 C C . ALA A 1 111 ? -16.900 -9.701 18.199 1.00 98.00 111 ALA A C 1
ATOM 925 O O . ALA A 1 111 ? -16.578 -9.667 17.010 1.00 98.00 111 ALA A O 1
ATOM 926 N N . PHE A 1 112 ? -16.079 -9.304 19.177 1.00 98.12 112 PHE A N 1
ATOM 927 C CA . PHE A 1 112 ? -14.791 -8.642 18.917 1.00 98.12 112 PHE A CA 1
ATOM 928 C C . PHE A 1 112 ? -13.583 -9.340 19.532 1.00 98.12 112 PHE A C 1
ATOM 930 O O . PHE A 1 112 ? -12.461 -9.086 19.092 1.00 98.12 112 PHE A O 1
ATOM 937 N N . LEU A 1 113 ? -13.783 -10.196 20.534 1.00 98.31 113 LEU A N 1
ATOM 938 C CA . LEU A 1 113 ? -12.723 -10.883 21.259 1.00 98.31 113 LEU A CA 1
ATOM 939 C C . LEU A 1 113 ? -12.871 -12.403 21.138 1.00 98.31 113 LEU A C 1
ATOM 941 O O . LEU A 1 113 ? -13.909 -12.943 20.767 1.00 98.31 113 LEU A O 1
ATOM 945 N N . CYS A 1 114 ? -11.799 -13.106 21.471 1.00 97.38 114 CYS A N 1
ATOM 946 C CA . CYS A 1 114 ? -11.742 -14.554 21.568 1.00 97.38 114 CYS A CA 1
ATOM 947 C C . CYS A 1 114 ? -11.304 -14.952 22.973 1.00 97.38 114 CYS A C 1
ATOM 949 O O . CYS A 1 114 ? -10.407 -14.333 23.552 1.00 97.38 114 CYS A O 1
ATOM 951 N N . LEU A 1 115 ? -11.906 -16.017 23.493 1.00 97.06 115 LEU A N 1
ATOM 952 C CA . LEU A 1 115 ? -11.471 -16.651 24.726 1.00 97.06 115 LEU A CA 1
ATOM 953 C C . LEU A 1 115 ? -10.390 -17.680 24.391 1.00 97.06 115 LEU A C 1
ATOM 955 O O . LEU A 1 115 ? -10.610 -18.579 23.579 1.00 97.06 115 LEU A O 1
ATOM 959 N N . LYS A 1 116 ? -9.202 -17.527 24.975 1.00 95.56 116 LYS A N 1
ATOM 960 C CA . LYS A 1 116 ? -8.062 -18.407 24.725 1.00 95.56 116 LYS A CA 1
ATOM 961 C C . LYS A 1 116 ? -7.664 -19.129 26.013 1.00 95.56 116 LYS A C 1
ATOM 963 O O . LYS A 1 116 ? -7.370 -18.453 27.001 1.00 95.56 116 LYS A O 1
ATOM 968 N N . PRO A 1 117 ? -7.579 -20.471 26.008 1.00 96.06 117 PRO A N 1
ATOM 969 C CA . PRO A 1 117 ? -7.008 -21.198 27.128 1.00 96.06 117 PRO A CA 1
ATOM 970 C C . PRO A 1 117 ? -5.500 -20.931 27.187 1.00 96.06 117 PRO A C 1
ATOM 972 O O . PRO A 1 117 ? -4.773 -21.090 26.201 1.00 96.06 117 PRO A O 1
ATOM 975 N N . THR A 1 118 ? -5.025 -20.516 28.352 1.00 92.56 118 THR A N 1
ATOM 976 C CA . THR A 1 118 ? -3.616 -20.261 28.647 1.00 92.56 118 THR A CA 1
ATOM 977 C C . THR A 1 118 ? -3.160 -21.197 29.754 1.00 92.56 118 THR A C 1
ATOM 979 O O . THR A 1 118 ? -3.822 -21.350 30.776 1.00 92.56 118 THR A O 1
ATOM 982 N N . TRP A 1 119 ? -2.039 -21.878 29.529 1.00 93.06 119 TRP A N 1
ATOM 983 C CA . TRP A 1 119 ? -1.472 -22.780 30.523 1.00 93.06 119 TRP A CA 1
ATOM 984 C C . TRP A 1 119 ? -0.659 -21.981 31.533 1.00 93.06 119 TRP A C 1
ATOM 986 O O . TRP A 1 119 ? 0.303 -21.303 31.173 1.00 93.06 119 TRP A O 1
ATOM 996 N N . THR A 1 120 ? -1.037 -22.094 32.799 1.00 92.88 120 THR A N 1
ATOM 997 C CA . THR A 1 120 ? -0.296 -21.563 33.941 1.00 92.88 120 THR A CA 1
ATOM 998 C C . THR A 1 120 ? 0.164 -22.719 34.828 1.00 92.88 120 THR A C 1
ATOM 1000 O O . THR A 1 120 ? -0.279 -23.858 34.679 1.00 92.88 120 THR A O 1
ATOM 1003 N N . TRP A 1 121 ? 1.039 -22.436 35.791 1.00 94.25 121 TRP A N 1
ATOM 1004 C CA . TRP A 1 121 ? 1.454 -23.425 36.790 1.00 94.25 121 TRP A CA 1
ATOM 1005 C C . TRP A 1 121 ? 0.303 -23.862 37.723 1.00 94.25 121 TRP A C 1
ATOM 1007 O O . TRP A 1 121 ? 0.415 -24.904 38.362 1.00 94.25 121 TRP A O 1
ATOM 1017 N N . LEU A 1 122 ? -0.800 -23.101 37.775 1.00 95.38 122 LEU A N 1
ATOM 1018 C CA . LEU A 1 122 ? -2.023 -23.416 38.527 1.00 95.38 122 LEU A CA 1
ATOM 1019 C C . LEU A 1 122 ? -3.071 -24.182 37.701 1.00 95.38 122 LEU A C 1
ATOM 1021 O O . LEU A 1 122 ? -4.090 -24.592 38.251 1.00 95.38 122 LEU A O 1
ATOM 1025 N N . GLY A 1 123 ? -2.840 -24.380 36.400 1.00 96.06 123 GLY A N 1
ATOM 1026 C CA . GLY A 1 123 ? -3.783 -25.025 35.485 1.00 96.06 123 GLY A CA 1
ATOM 1027 C C . GLY A 1 123 ? -4.124 -24.168 34.267 1.00 96.06 123 GLY A C 1
ATOM 1028 O O . GLY A 1 123 ? -3.413 -23.218 33.929 1.00 96.06 123 GLY A O 1
ATOM 1029 N N . ILE A 1 124 ? -5.204 -24.541 33.579 1.00 95.81 124 ILE A N 1
ATOM 1030 C CA . ILE A 1 124 ? -5.708 -23.815 32.409 1.00 95.81 124 ILE A CA 1
ATOM 1031 C C . ILE A 1 124 ? -6.525 -22.615 32.894 1.00 95.81 124 ILE A C 1
ATOM 1033 O O . ILE A 1 124 ? -7.509 -22.783 33.607 1.00 95.81 124 ILE A O 1
ATOM 1037 N N . GLU A 1 125 ? -6.119 -21.420 32.479 1.00 96.56 125 GLU A N 1
ATOM 1038 C CA . GLU A 1 125 ? -6.828 -20.164 32.713 1.00 96.56 125 GLU A CA 1
ATOM 1039 C C . GLU A 1 125 ? -7.328 -19.614 31.372 1.00 96.56 125 GLU A C 1
ATOM 1041 O O . GLU A 1 125 ? -6.571 -19.541 30.401 1.00 96.56 125 GLU A O 1
ATOM 1046 N N . GLU A 1 126 ? -8.596 -19.222 31.297 1.00 96.62 126 GLU A N 1
ATOM 1047 C CA . GLU A 1 126 ? -9.181 -18.632 30.094 1.00 96.62 126 GLU A CA 1
ATOM 1048 C C . GLU A 1 126 ? -8.995 -17.112 30.090 1.00 96.62 126 GLU A C 1
ATOM 1050 O O . GLU A 1 126 ? -9.396 -16.428 31.029 1.00 96.62 126 GLU A O 1
ATOM 1055 N N . LYS A 1 127 ? -8.399 -16.569 29.021 1.00 97.56 127 LYS A N 1
ATOM 1056 C CA . LYS A 1 127 ? -8.171 -15.123 28.870 1.00 97.56 127 LYS A CA 1
ATOM 1057 C C . LYS A 1 127 ? -8.777 -14.593 27.588 1.00 97.56 127 LYS A C 1
ATOM 1059 O O . LYS A 1 127 ? -8.665 -15.222 26.535 1.00 97.56 127 LYS A O 1
ATOM 1064 N N . TYR A 1 128 ? -9.377 -13.409 27.664 1.00 98.38 128 TYR A N 1
ATOM 1065 C CA . TYR A 1 128 ? -9.845 -12.699 26.480 1.00 98.38 128 TYR A CA 1
ATOM 1066 C C . TYR A 1 128 ? -8.666 -12.088 25.717 1.00 98.38 128 TYR A C 1
ATOM 1068 O O . TYR A 1 128 ? -7.716 -11.577 26.307 1.00 98.3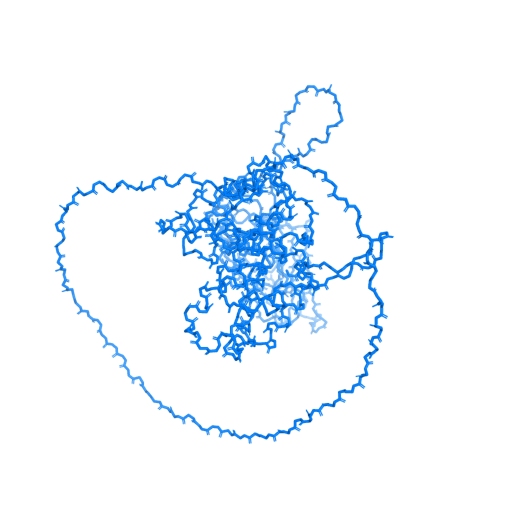8 128 TYR A O 1
ATOM 1076 N N . CYS A 1 129 ? -8.732 -12.122 24.391 1.00 97.75 129 CYS A N 1
ATOM 1077 C CA . CYS A 1 129 ? -7.767 -11.493 23.493 1.00 97.75 129 CYS A CA 1
ATOM 1078 C C . CYS A 1 129 ? -8.447 -11.071 22.189 1.00 97.75 129 CYS A C 1
ATOM 1080 O O . CYS A 1 129 ? -9.529 -11.555 21.865 1.00 97.75 129 CYS A O 1
ATOM 1082 N N . ALA A 1 130 ? -7.819 -10.188 21.415 1.00 97.62 130 ALA A N 1
ATOM 1083 C CA . ALA A 1 130 ? -8.245 -9.978 20.034 1.00 97.62 130 ALA A CA 1
ATOM 1084 C C . ALA A 1 130 ? -8.013 -11.266 19.204 1.00 97.62 130 ALA A C 1
ATOM 1086 O O . ALA A 1 130 ? -7.045 -11.985 19.474 1.00 97.62 130 ALA A O 1
ATOM 1087 N N . PRO A 1 131 ? -8.814 -11.540 18.154 1.00 95.81 131 PRO A N 1
ATOM 1088 C CA . PRO A 1 131 ? -8.682 -12.751 17.332 1.00 95.81 131 PRO A CA 1
ATOM 1089 C C . PRO A 1 131 ? -7.289 -12.941 16.715 1.00 95.81 131 PRO A C 1
ATOM 1091 O O . PRO A 1 131 ? -6.854 -14.057 16.436 1.00 95.81 131 PRO A O 1
ATOM 1094 N N . HIS A 1 132 ? -6.579 -11.836 16.486 1.00 95.94 132 HIS A N 1
ATOM 1095 C CA . HIS A 1 132 ? -5.236 -11.817 15.929 1.00 95.94 132 HIS A CA 1
ATOM 1096 C C . HIS A 1 132 ? -4.482 -10.568 16.402 1.00 95.94 132 HIS A C 1
ATOM 1098 O O . HIS A 1 132 ? -5.096 -9.517 16.596 1.00 95.94 132 HIS A O 1
ATOM 1104 N N . LYS A 1 133 ? -3.144 -10.637 16.508 1.00 96.06 133 LYS A N 1
ATOM 1105 C CA . LYS A 1 133 ? -2.317 -9.475 16.892 1.00 96.06 133 LYS A CA 1
ATOM 1106 C C . LYS A 1 133 ? -2.576 -8.262 15.993 1.00 96.06 133 LYS A C 1
ATOM 1108 O O . LYS A 1 133 ? -2.684 -7.157 16.497 1.00 96.06 133 LYS A O 1
ATOM 1113 N N . GLY A 1 134 ? -2.728 -8.460 14.683 1.00 97.00 134 GLY A N 1
ATOM 1114 C CA . GLY A 1 134 ? -3.017 -7.354 13.762 1.00 97.00 134 GLY A CA 1
ATOM 1115 C C . GLY A 1 134 ? -4.356 -6.655 14.038 1.00 97.00 134 GLY A C 1
ATOM 1116 O O . GLY A 1 134 ? -4.432 -5.442 13.910 1.00 97.00 134 GLY A O 1
ATOM 1117 N N . ILE A 1 135 ? -5.385 -7.390 14.482 1.00 97.81 135 ILE A N 1
ATOM 1118 C CA . ILE A 1 135 ? -6.660 -6.789 14.918 1.00 97.81 135 ILE A CA 1
ATOM 1119 C C . ILE A 1 135 ? -6.473 -6.038 16.241 1.00 97.81 135 ILE A C 1
ATOM 1121 O O . ILE A 1 135 ? -7.043 -4.970 16.427 1.00 97.81 135 ILE A O 1
ATOM 1125 N N . HIS A 1 136 ? -5.624 -6.557 17.130 1.00 98.00 136 HIS A N 1
ATOM 1126 C CA . HIS A 1 136 ? -5.231 -5.869 18.358 1.00 98.00 136 HIS A CA 1
ATOM 1127 C C . HIS A 1 136 ? -4.552 -4.517 18.054 1.00 98.00 136 HIS A C 1
ATOM 1129 O O . HIS A 1 136 ? -4.964 -3.480 18.574 1.00 98.00 136 HIS A O 1
ATOM 1135 N N . ASP A 1 137 ? -3.557 -4.521 17.160 1.00 98.38 137 ASP A N 1
ATOM 1136 C CA . ASP A 1 137 ? -2.855 -3.316 16.700 1.00 98.38 137 ASP A CA 1
ATOM 1137 C C . ASP A 1 137 ? -3.844 -2.329 16.034 1.00 98.38 137 ASP A C 1
ATOM 1139 O O . ASP A 1 137 ? -3.812 -1.128 16.303 1.00 98.38 137 ASP A O 1
ATOM 1143 N N . PHE A 1 138 ? -4.777 -2.838 15.220 1.00 98.56 138 PHE A N 1
ATOM 1144 C CA . PHE A 1 138 ? -5.847 -2.058 14.590 1.00 98.56 138 PHE A CA 1
ATOM 1145 C C . PHE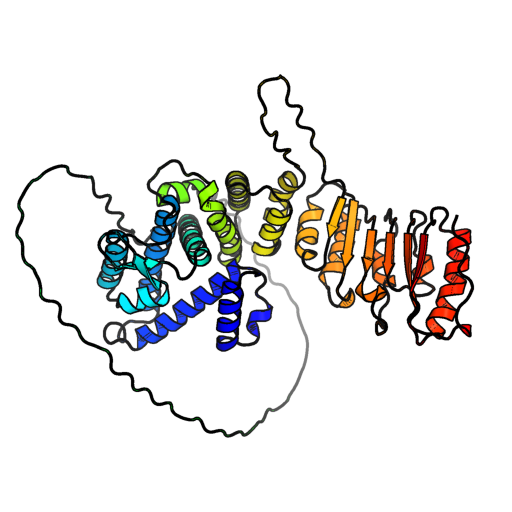 A 1 138 ? -6.809 -1.421 15.604 1.00 98.56 138 PHE A C 1
ATOM 1147 O O . PHE A 1 138 ? -7.150 -0.250 15.462 1.00 98.56 138 PHE A O 1
ATOM 1154 N N . PHE A 1 139 ? -7.217 -2.134 16.658 1.00 98.62 139 PHE A N 1
ATOM 1155 C CA . PHE A 1 139 ? -8.026 -1.559 17.738 1.00 98.62 139 PHE A CA 1
ATOM 1156 C C . PHE A 1 139 ? -7.280 -0.443 18.469 1.00 98.62 139 PHE A C 1
ATOM 1158 O O . PHE A 1 139 ? -7.863 0.610 18.725 1.00 98.62 139 PHE A O 1
ATOM 1165 N N . GLY A 1 140 ? -5.981 -0.616 18.730 1.00 98.25 140 GLY A N 1
ATOM 1166 C CA . GLY A 1 140 ? -5.152 0.465 19.262 1.00 98.25 140 GLY A CA 1
ATOM 1167 C C . GLY A 1 140 ? -5.137 1.694 18.344 1.00 98.25 140 GLY A C 1
ATOM 1168 O O . GLY A 1 140 ? -5.272 2.822 18.815 1.00 98.25 140 GLY A O 1
ATOM 1169 N N . ALA A 1 141 ? -5.058 1.485 17.028 1.00 98.44 141 ALA A N 1
ATOM 1170 C CA . ALA A 1 141 ? -5.082 2.564 16.043 1.00 98.44 141 ALA A CA 1
ATOM 1171 C C . ALA A 1 141 ? -6.439 3.286 15.993 1.00 98.44 141 ALA A C 1
ATOM 1173 O O . ALA A 1 141 ? -6.485 4.516 15.962 1.00 98.44 141 ALA A O 1
ATOM 1174 N N . MET A 1 142 ? -7.545 2.535 16.057 1.00 98.25 142 MET A N 1
ATOM 1175 C CA . MET A 1 142 ? -8.904 3.080 16.135 1.00 98.25 142 MET A CA 1
ATOM 1176 C C . MET A 1 142 ? -9.081 4.003 17.343 1.00 98.25 142 MET A C 1
ATOM 1178 O O . MET A 1 142 ? -9.686 5.066 17.204 1.00 98.25 142 MET A O 1
ATOM 1182 N N . HIS A 1 143 ? -8.532 3.642 18.511 1.00 97.75 143 HIS A N 1
ATOM 1183 C CA . HIS A 1 143 ? -8.563 4.506 19.700 1.00 97.75 143 HIS A CA 1
ATOM 1184 C C . HIS A 1 143 ? -7.928 5.871 19.424 1.00 97.75 143 HIS A C 1
ATOM 1186 O O . HIS A 1 143 ? -8.531 6.907 19.714 1.00 97.75 143 HIS A O 1
ATOM 1192 N N . ILE A 1 144 ? -6.733 5.872 18.827 1.00 96.88 144 ILE A N 1
ATOM 1193 C CA . ILE A 1 144 ? -5.981 7.098 18.541 1.00 96.88 144 ILE A CA 1
ATOM 1194 C C . ILE A 1 144 ? -6.739 7.960 17.530 1.00 96.88 144 ILE A C 1
ATOM 1196 O O . ILE A 1 144 ? -7.006 9.126 17.812 1.00 96.88 144 ILE A O 1
ATOM 1200 N N . VAL A 1 145 ? -7.152 7.390 16.391 1.00 96.56 145 VAL A N 1
ATOM 1201 C CA . VAL A 1 145 ? -7.844 8.141 15.329 1.00 96.56 145 VAL A CA 1
ATOM 1202 C C . VAL A 1 145 ? -9.170 8.714 15.815 1.00 96.56 145 VAL A C 1
ATOM 1204 O O . VAL A 1 145 ? -9.470 9.872 15.532 1.00 96.56 145 VAL A O 1
ATOM 1207 N N . LEU A 1 146 ? -9.966 7.950 16.570 1.00 95.38 146 LEU A N 1
ATOM 1208 C CA . LEU A 1 146 ? -11.245 8.442 17.082 1.00 95.38 146 LEU A CA 1
ATOM 1209 C C . LEU A 1 146 ? -11.058 9.522 18.149 1.00 95.38 146 LEU A C 1
ATOM 1211 O O . LEU A 1 146 ? -11.779 10.516 18.116 1.00 95.38 146 LEU A O 1
ATOM 1215 N N . THR A 1 147 ? -10.077 9.375 19.043 1.00 93.81 147 THR A N 1
ATOM 1216 C CA . THR A 1 147 ? -9.742 10.409 20.038 1.00 93.81 147 THR A CA 1
ATOM 1217 C C . THR A 1 147 ? -9.256 11.686 19.354 1.00 93.81 147 THR A C 1
ATOM 1219 O O . THR A 1 147 ? -9.685 12.783 19.704 1.00 93.81 147 THR A O 1
ATOM 1222 N N . PHE A 1 148 ? -8.426 11.549 18.322 1.00 89.06 148 PHE A N 1
ATOM 1223 C CA . PHE A 1 148 ? -7.920 12.669 17.541 1.00 89.06 148 PHE A CA 1
ATOM 1224 C C . PHE A 1 148 ? -9.033 13.375 16.750 1.00 89.06 148 PHE A C 1
ATOM 1226 O O . PHE A 1 148 ? -9.211 14.588 16.860 1.00 89.06 148 PHE A O 1
ATOM 1233 N N . LYS A 1 149 ? -9.867 12.614 16.023 1.00 90.69 149 LYS A N 1
ATOM 1234 C CA . LYS A 1 149 ? -11.055 13.131 15.318 1.00 90.69 149 LYS A CA 1
ATOM 1235 C C . LYS A 1 149 ? -11.959 13.902 16.268 1.00 90.69 149 LYS A C 1
ATOM 1237 O O . LYS A 1 149 ? -12.506 14.938 15.903 1.00 90.69 149 LYS A O 1
ATOM 1242 N N . TYR A 1 150 ? -12.104 13.402 17.486 1.00 87.94 150 TYR A N 1
ATOM 1243 C CA . TYR A 1 150 ? -12.904 14.039 18.506 1.00 87.94 150 TYR A CA 1
ATOM 1244 C C . TYR A 1 150 ? -12.362 15.411 18.921 1.00 87.94 150 TYR A C 1
ATOM 1246 O O . TYR A 1 150 ? -13.104 16.395 18.931 1.00 87.94 150 TYR A O 1
ATOM 1254 N N . GLN A 1 151 ? -11.060 15.479 19.208 1.00 87.69 151 GLN A N 1
ATOM 1255 C CA . GLN A 1 151 ? -10.370 16.716 19.576 1.00 87.69 151 GLN A CA 1
ATOM 1256 C C . GLN A 1 151 ? -10.487 17.783 18.479 1.00 87.69 151 GLN A C 1
ATOM 1258 O O . GLN A 1 151 ? -10.688 18.952 18.796 1.00 87.69 151 GLN A O 1
ATOM 1263 N N . LEU A 1 152 ? -10.466 17.383 17.202 1.00 83.44 152 LEU A N 1
ATOM 1264 C CA . LEU A 1 152 ? -10.649 18.299 16.070 1.00 83.44 152 LEU A CA 1
ATOM 1265 C C . LEU A 1 152 ? -12.048 18.936 16.001 1.00 83.44 152 LEU A C 1
ATOM 1267 O O . LEU A 1 152 ? -12.180 20.069 15.547 1.00 83.44 152 LEU A O 1
ATOM 1271 N N . HIS A 1 153 ? -13.101 18.238 16.442 1.00 83.69 153 HIS A N 1
ATOM 1272 C CA . HIS A 1 153 ? -14.490 18.685 16.248 1.00 83.69 153 HIS A CA 1
ATOM 1273 C C . HIS A 1 153 ? -15.107 19.384 17.471 1.00 83.69 153 HIS A C 1
ATOM 1275 O O . HIS A 1 153 ? -16.277 19.756 17.423 1.00 83.69 153 HIS A O 1
ATOM 1281 N N . SER A 1 154 ? -14.345 19.607 18.552 1.00 66.69 154 SER A N 1
ATOM 1282 C CA . SER A 1 154 ? -14.747 20.421 19.724 1.00 66.69 154 SER A CA 1
ATOM 1283 C C . SER A 1 154 ? -16.058 20.031 20.421 1.00 66.69 154 SER A C 1
ATOM 1285 O O . SER A 1 154 ? -16.586 20.797 21.228 1.00 66.69 154 SER A O 1
ATOM 1287 N N . SER A 1 155 ? -16.611 18.854 20.141 1.00 55.31 155 SER A N 1
ATOM 1288 C CA . SER A 1 155 ? -17.719 18.328 20.934 1.00 55.31 155 SER A CA 1
ATOM 1289 C C . SER A 1 155 ? -17.154 17.894 22.311 1.00 55.31 155 SER A C 1
ATOM 1291 O O . SER A 1 155 ? -15.960 17.625 22.391 1.00 55.31 155 SER A O 1
ATOM 1293 N N . PRO A 1 156 ? -17.912 17.871 23.425 1.00 53.72 156 PRO A N 1
ATOM 1294 C CA . PRO A 1 156 ? -17.443 17.361 24.730 1.00 53.72 156 PRO A CA 1
ATOM 1295 C C . PRO A 1 156 ? -17.577 15.831 24.856 1.00 53.72 156 PRO A C 1
ATOM 1297 O O . PRO A 1 156 ? -18.693 15.317 24.714 1.00 53.72 156 PRO A O 1
ATOM 1300 N N . LEU A 1 157 ? -16.458 15.087 25.037 1.00 53.72 157 LEU A N 1
ATOM 1301 C CA . LEU A 1 157 ? -16.473 13.604 25.024 1.00 53.72 157 LEU A CA 1
ATOM 1302 C C . LEU A 1 157 ? -17.544 13.138 26.013 1.00 53.72 157 LEU A C 1
ATOM 1304 O O . LEU A 1 157 ? -17.650 13.741 27.088 1.00 53.72 157 LEU A O 1
ATOM 1308 N N . PRO A 1 158 ? -18.282 12.041 25.749 1.00 54.44 158 PRO A N 1
ATOM 1309 C CA . PRO A 1 158 ? -18.868 11.310 26.858 1.00 54.44 158 PRO A CA 1
ATOM 1310 C C . PRO A 1 158 ? -17.699 10.952 27.777 1.00 54.44 158 PRO A C 1
ATOM 1312 O O . PRO A 1 158 ? -16.829 10.174 27.392 1.00 54.44 158 PRO A O 1
ATOM 1315 N N . VAL A 1 159 ? -17.621 11.623 28.932 1.00 47.72 159 VAL A N 1
ATOM 1316 C CA . VAL A 1 159 ? -16.497 11.533 29.865 1.00 47.72 159 VAL A CA 1
ATOM 1317 C C . VAL A 1 159 ? -16.292 10.059 30.190 1.00 47.72 159 VAL A C 1
ATOM 1319 O O . VAL A 1 159 ? -17.043 9.457 30.959 1.00 47.72 159 VAL A O 1
ATOM 1322 N N . LEU A 1 160 ? -15.283 9.455 29.565 1.00 50.66 160 LEU A N 1
ATOM 1323 C CA . LEU A 1 160 ? -14.781 8.150 29.946 1.00 50.66 160 LEU A CA 1
ATOM 1324 C C . LEU A 1 160 ? -14.182 8.368 31.328 1.00 50.66 160 LEU A C 1
ATOM 1326 O O . LEU A 1 160 ? -13.099 8.931 31.447 1.00 50.66 160 LEU A O 1
ATOM 1330 N N . CYS A 1 161 ? -14.926 8.008 32.377 1.00 39.72 161 CYS A N 1
ATOM 1331 C CA . CYS A 1 161 ? -14.424 8.026 33.744 1.00 39.72 161 CYS A CA 1
ATOM 1332 C C . CYS A 1 161 ? -13.201 7.105 33.834 1.00 39.72 161 CYS A C 1
ATOM 1334 O O . CYS A 1 161 ? -13.316 5.928 34.175 1.00 39.72 161 CYS A O 1
ATOM 1336 N N . THR A 1 162 ? -12.019 7.646 33.566 1.00 42.97 162 THR A N 1
ATOM 1337 C CA . THR A 1 162 ? -10.758 7.128 34.067 1.00 42.97 162 THR A CA 1
ATOM 1338 C C . THR A 1 162 ? -10.758 7.410 35.562 1.00 42.97 162 THR A C 1
ATOM 1340 O O . THR A 1 162 ? -10.264 8.426 36.047 1.00 42.97 162 THR A O 1
ATOM 1343 N N . GLN A 1 163 ? -11.391 6.520 36.327 1.00 41.66 163 GLN A N 1
ATOM 1344 C CA . GLN A 1 163 ? -11.154 6.475 37.760 1.00 41.66 163 GLN A CA 1
ATOM 1345 C C . GLN A 1 163 ? -9.700 6.043 37.942 1.00 41.66 163 GLN A C 1
ATOM 1347 O O . GLN A 1 163 ? -9.385 4.857 37.948 1.00 41.66 163 GLN A O 1
ATOM 1352 N N . HIS A 1 164 ? -8.796 7.016 38.035 1.00 37.50 164 HIS A N 1
ATOM 1353 C CA . HIS A 1 164 ? -7.466 6.785 38.567 1.00 37.50 164 HIS A CA 1
ATOM 1354 C C . HIS A 1 164 ? -7.642 6.381 40.030 1.00 37.50 164 HIS A C 1
ATOM 1356 O O . HIS A 1 164 ? -7.767 7.225 40.919 1.00 37.50 164 HIS A O 1
ATOM 1362 N N . ALA A 1 165 ? -7.708 5.073 40.272 1.00 35.22 165 ALA A N 1
ATOM 1363 C CA . ALA A 1 165 ? -7.597 4.516 41.603 1.00 35.22 165 ALA A CA 1
ATOM 1364 C C . ALA A 1 165 ? -6.210 4.891 42.141 1.00 35.22 165 ALA A C 1
ATOM 1366 O O . ALA A 1 165 ? -5.183 4.351 41.736 1.00 35.22 165 ALA A O 1
ATOM 1367 N N . LYS A 1 166 ? -6.181 5.886 43.026 1.00 28.81 166 LYS A N 1
ATOM 1368 C CA . LYS A 1 166 ? -5.018 6.223 43.844 1.00 28.81 166 LYS A CA 1
ATOM 1369 C C . LYS A 1 166 ? -4.722 4.984 44.707 1.00 28.81 166 LYS A C 1
ATOM 1371 O O . LYS A 1 166 ? -5.635 4.557 45.414 1.00 28.81 166 LYS A O 1
ATOM 1376 N N . PRO A 1 167 ? -3.522 4.378 44.675 1.00 34.00 167 PRO A N 1
ATOM 1377 C CA . PRO A 1 167 ? -3.260 3.184 45.468 1.00 34.00 167 PRO A CA 1
ATOM 1378 C C . PRO A 1 167 ? -3.209 3.565 46.951 1.00 34.00 167 PRO A C 1
ATOM 1380 O O . PRO A 1 167 ? -2.227 4.123 47.440 1.00 34.00 167 PRO A O 1
ATOM 1383 N N . SER A 1 168 ? -4.292 3.293 47.675 1.00 30.78 168 SER A N 1
ATOM 1384 C CA . SER A 1 168 ? -4.316 3.335 49.132 1.00 30.78 168 SER A CA 1
ATOM 1385 C C . SER A 1 168 ? -3.691 2.049 49.670 1.00 30.78 168 SER A C 1
ATOM 1387 O O . SER A 1 168 ? -4.328 0.997 49.694 1.00 30.78 168 SER A O 1
ATOM 1389 N N . LEU A 1 169 ? -2.436 2.132 50.116 1.00 40.41 169 LEU A N 1
ATOM 1390 C CA . LEU A 1 169 ? -1.859 1.142 51.020 1.00 40.41 169 LEU A CA 1
ATOM 1391 C C . LEU A 1 169 ? -2.581 1.223 52.368 1.00 40.41 169 LEU A C 1
ATOM 1393 O O . LEU A 1 169 ? -2.411 2.195 53.099 1.00 40.41 169 LEU A O 1
ATOM 1397 N N . SER A 1 170 ? -3.376 0.205 52.690 1.00 34.91 170 SER A N 1
ATOM 1398 C CA . SER A 1 170 ? -3.475 -0.435 54.013 1.00 34.91 170 SER A CA 1
ATOM 1399 C C . SER A 1 170 ? -4.796 -1.192 54.138 1.00 34.91 170 SER A C 1
ATOM 1401 O O . SER A 1 170 ? -5.876 -0.617 54.097 1.00 34.91 170 SER A O 1
ATOM 1403 N N . SER A 1 171 ? -4.718 -2.503 54.332 1.00 32.12 171 SER A N 1
ATOM 1404 C CA . SER A 1 171 ? -5.181 -3.158 55.562 1.00 32.12 171 SER A CA 1
ATOM 1405 C C . SER A 1 171 ? -5.192 -4.674 55.383 1.00 32.12 171 SER A C 1
ATOM 1407 O O . SER A 1 171 ? -5.380 -5.216 54.298 1.00 32.12 171 SER A O 1
ATOM 1409 N N . GLN A 1 172 ? -4.843 -5.334 56.477 1.00 34.75 172 GLN A N 1
ATOM 1410 C CA . GLN A 1 172 ? -4.602 -6.759 56.605 1.00 34.75 172 GLN A CA 1
ATOM 1411 C C . GLN A 1 172 ? -5.905 -7.548 56.783 1.00 34.75 172 GLN A C 1
ATOM 1413 O O . GLN A 1 172 ? -6.890 -7.015 57.292 1.00 34.75 172 GLN A O 1
ATOM 1418 N N . SER A 1 173 ? -5.758 -8.865 56.569 1.00 32.50 173 SER A N 1
ATOM 1419 C CA . SER A 1 173 ? -6.467 -10.000 57.199 1.00 32.50 173 SER A CA 1
ATOM 1420 C C . SER A 1 173 ? -7.870 -10.367 56.679 1.00 32.50 173 SER A C 1
ATOM 1422 O O . SER A 1 173 ? -8.547 -9.515 56.118 1.00 32.50 173 SER A O 1
ATOM 1424 N N . PRO A 1 174 ? -8.384 -11.588 56.948 1.00 36.81 174 PRO A N 1
ATOM 1425 C CA . PRO A 1 174 ? -7.728 -12.885 57.134 1.00 36.81 174 PRO A CA 1
ATOM 1426 C C . PRO A 1 174 ? -8.297 -13.993 56.218 1.00 36.81 174 PRO A C 1
ATOM 1428 O O . PRO A 1 174 ? -9.388 -13.920 55.658 1.00 36.81 174 PRO A O 1
ATOM 1431 N N . THR A 1 175 ? -7.524 -15.070 56.131 1.00 35.94 175 THR A N 1
ATOM 1432 C CA . THR A 1 175 ? -7.808 -16.351 55.484 1.00 35.94 175 THR A CA 1
ATOM 1433 C C . THR A 1 175 ? -9.140 -16.956 55.935 1.00 35.94 175 THR A C 1
ATOM 1435 O O . THR A 1 175 ? -9.327 -17.222 57.119 1.00 35.94 175 THR A O 1
ATOM 1438 N N . THR A 1 176 ? -10.040 -17.250 54.992 1.00 32.22 176 THR A N 1
ATOM 1439 C CA . THR A 1 176 ? -11.136 -18.208 55.202 1.00 32.22 176 THR A CA 1
ATOM 1440 C C . THR A 1 176 ? -11.203 -19.151 54.007 1.00 32.22 176 THR A C 1
ATOM 1442 O O . THR A 1 176 ? -11.492 -18.753 52.883 1.00 32.22 176 THR A O 1
ATOM 1445 N N . THR A 1 177 ? -10.862 -20.407 54.266 1.00 35.56 177 THR A N 1
ATOM 1446 C CA . THR A 1 177 ? -10.903 -21.550 53.357 1.00 35.56 177 THR A CA 1
ATOM 1447 C C . THR A 1 177 ? -12.348 -21.999 53.158 1.00 35.56 177 THR A C 1
ATOM 1449 O O . THR A 1 177 ? -12.970 -22.497 54.093 1.00 35.56 177 THR A O 1
ATOM 1452 N N . LEU A 1 178 ? -12.867 -21.878 51.937 1.00 31.97 178 LEU A N 1
ATOM 1453 C CA . LEU A 1 178 ? -14.069 -22.582 51.492 1.00 31.97 178 LEU A CA 1
ATOM 1454 C C . LEU A 1 178 ? -13.829 -23.129 50.084 1.00 31.97 178 LEU A C 1
ATOM 1456 O O . LEU A 1 178 ? -13.760 -22.386 49.108 1.00 31.97 178 LEU A O 1
ATOM 1460 N N . SER A 1 179 ? -13.677 -24.448 50.007 1.00 39.09 179 SER A N 1
ATOM 1461 C CA . SER A 1 179 ? -13.711 -25.222 48.768 1.00 39.09 179 SER A CA 1
ATOM 1462 C C . SER A 1 179 ? -15.117 -25.194 48.164 1.00 39.09 179 SER A C 1
ATOM 1464 O O . SER A 1 179 ? -16.086 -25.326 48.916 1.00 39.09 179 SER A O 1
ATOM 1466 N N . PRO A 1 180 ? -15.247 -25.188 46.828 1.00 39.94 180 PRO A N 1
ATOM 1467 C CA . PRO A 1 180 ? -16.413 -25.776 46.198 1.00 39.94 180 PRO A CA 1
ATOM 1468 C C . PRO A 1 180 ? -16.046 -26.943 45.279 1.00 39.94 180 PRO A C 1
ATOM 1470 O O . PRO A 1 180 ? -15.114 -26.923 44.480 1.00 39.94 180 PRO A O 1
ATOM 1473 N N . SER A 1 181 ? -16.859 -27.971 45.451 1.00 29.48 181 SER A N 1
ATOM 1474 C CA . SER A 1 181 ? -17.029 -29.197 44.690 1.00 29.48 181 SER A CA 1
ATOM 1475 C C . SER A 1 181 ? -17.090 -28.995 43.172 1.00 29.48 181 SER A C 1
ATOM 1477 O O . SER A 1 181 ? -17.963 -28.302 42.650 1.00 29.48 181 SER A O 1
ATOM 1479 N N . HIS A 1 182 ? -16.210 -29.708 42.467 1.00 32.28 182 HIS A N 1
ATOM 1480 C CA . HIS A 1 182 ? -16.300 -29.960 41.033 1.00 32.28 182 HIS A CA 1
ATOM 1481 C C . HIS A 1 182 ? -17.582 -30.738 40.710 1.00 32.28 182 HIS A C 1
ATOM 1483 O O . HIS A 1 182 ? -17.715 -31.901 41.085 1.00 32.28 182 HIS A O 1
ATOM 1489 N N . THR A 1 183 ? -18.497 -30.117 39.966 1.00 30.34 183 THR A N 1
ATOM 1490 C CA . THR A 1 183 ? -19.553 -30.838 39.246 1.00 30.34 183 THR A CA 1
ATOM 1491 C C . THR A 1 183 ? -19.126 -30.914 37.785 1.00 30.34 183 THR A C 1
ATOM 1493 O O . THR A 1 183 ? -19.154 -29.917 37.070 1.00 30.34 183 THR A O 1
ATOM 1496 N N . GLN A 1 184 ? -18.649 -32.087 37.366 1.00 30.00 184 GLN A N 1
ATOM 1497 C CA . GLN A 1 184 ? -18.390 -32.399 35.963 1.00 30.00 184 GLN A CA 1
ATOM 1498 C C . GLN A 1 184 ? -19.729 -32.582 35.240 1.00 30.00 184 GLN A C 1
ATOM 1500 O O . GLN A 1 184 ? -20.502 -33.472 35.587 1.00 30.00 184 GLN A O 1
ATOM 1505 N N . LEU A 1 185 ? -19.985 -31.770 34.216 1.00 30.83 185 LEU A N 1
ATOM 1506 C CA . LEU A 1 185 ? -20.997 -32.044 33.199 1.00 30.83 185 LEU A CA 1
ATOM 1507 C C . LEU A 1 185 ? -20.270 -32.289 31.875 1.00 30.83 185 LEU A C 1
ATOM 1509 O O . LEU A 1 185 ? -19.603 -31.405 31.343 1.00 30.83 185 LEU A O 1
ATOM 1513 N N . SER A 1 186 ? -20.368 -33.518 31.373 1.00 32.16 186 SER A N 1
ATOM 1514 C CA . SER A 1 186 ? -19.919 -33.903 30.033 1.00 32.16 186 SER A CA 1
ATOM 1515 C C . SER A 1 186 ? -20.933 -33.438 28.975 1.00 32.16 186 SER A C 1
ATOM 1517 O O . SER A 1 186 ? -22.137 -33.490 29.238 1.00 32.16 186 SER A O 1
ATOM 1519 N N . PRO A 1 187 ? -20.500 -33.031 27.767 1.00 34.66 187 PRO A N 1
ATOM 1520 C CA . PRO A 1 187 ? -21.408 -32.618 26.707 1.00 34.66 187 PRO A CA 1
ATOM 1521 C C . PRO A 1 187 ? -21.865 -33.826 25.880 1.00 34.66 187 PRO A C 1
ATOM 1523 O O . PRO A 1 187 ? -21.053 -34.640 25.440 1.00 34.66 187 PRO A O 1
ATOM 1526 N N . THR A 1 188 ? -23.171 -33.921 25.629 1.00 29.56 188 THR A N 1
ATOM 1527 C CA . THR A 1 188 ? -23.724 -34.856 24.640 1.00 29.56 188 THR A CA 1
ATOM 1528 C C . THR A 1 188 ? -23.898 -34.105 23.323 1.00 29.56 188 THR A C 1
ATOM 1530 O O . THR A 1 188 ? -24.696 -33.174 23.237 1.00 29.56 188 THR A O 1
ATOM 1533 N N . LEU A 1 189 ? -23.117 -34.493 22.311 1.00 33.00 189 LEU A N 1
ATOM 1534 C CA . LEU A 1 189 ? -23.304 -34.093 20.918 1.00 33.00 189 LEU A CA 1
ATOM 1535 C C . LEU A 1 189 ? -24.619 -34.669 20.377 1.00 33.00 189 LEU A C 1
ATOM 1537 O O . LEU A 1 189 ? -24.812 -35.882 20.422 1.00 33.00 189 LEU A O 1
ATOM 1541 N N . ALA A 1 190 ? -25.442 -33.827 19.755 1.00 29.84 190 ALA A N 1
ATOM 1542 C CA . ALA A 1 190 ? -26.332 -34.233 18.669 1.00 29.84 190 ALA A CA 1
ATOM 1543 C C . ALA A 1 190 ? -26.742 -33.001 17.846 1.00 29.84 190 ALA A C 1
ATOM 1545 O O . ALA A 1 190 ? -27.595 -32.217 18.254 1.00 29.84 190 ALA A O 1
ATOM 1546 N N . SER A 1 191 ? -26.127 -32.833 16.676 1.00 32.69 191 SER A N 1
ATOM 1547 C CA . SER A 1 191 ? -26.668 -32.007 15.593 1.00 32.69 191 SER A CA 1
ATOM 1548 C C . SER A 1 191 ? -27.658 -32.835 14.773 1.00 32.69 191 SER A C 1
ATOM 1550 O O . SER A 1 191 ? -27.442 -34.036 14.592 1.00 32.69 191 SER A O 1
ATOM 1552 N N . PRO A 1 192 ? -28.662 -32.187 14.166 1.00 39.44 192 PRO A N 1
ATOM 1553 C CA . PRO A 1 192 ? -28.912 -32.503 12.767 1.00 39.44 192 PRO A CA 1
ATOM 1554 C C . PRO A 1 192 ? -29.046 -31.254 11.887 1.00 39.44 192 PRO A C 1
ATOM 1556 O O . PRO A 1 192 ? -29.663 -30.255 12.253 1.00 39.44 192 PRO A O 1
ATOM 1559 N N . LEU A 1 193 ? -28.454 -31.372 10.694 1.00 38.16 193 LEU A N 1
ATOM 1560 C CA . LEU A 1 193 ? -28.711 -30.558 9.505 1.00 38.16 193 LEU A CA 1
ATOM 1561 C C . LEU A 1 193 ? -30.216 -30.398 9.241 1.00 38.16 193 LEU A C 1
ATOM 1563 O O . LEU A 1 193 ? -30.972 -31.356 9.424 1.00 38.16 193 LEU A O 1
ATOM 1567 N N . PRO A 1 194 ? -30.593 -29.303 8.566 1.00 41.22 194 PRO A N 1
ATOM 1568 C CA . PRO A 1 194 ? -31.621 -29.385 7.548 1.00 41.22 194 PRO A CA 1
ATOM 1569 C C . PRO A 1 194 ? -31.084 -29.036 6.156 1.00 41.22 194 PRO A C 1
ATOM 1571 O O . PRO A 1 194 ? -30.419 -28.032 5.915 1.00 41.22 194 PRO A O 1
ATOM 1574 N N . THR A 1 195 ? -31.431 -29.938 5.251 1.00 31.22 195 THR A N 1
ATOM 1575 C CA . THR A 1 195 ? -31.404 -29.894 3.791 1.00 31.22 195 THR A CA 1
ATOM 1576 C C . THR A 1 195 ? -32.137 -28.691 3.192 1.00 31.22 195 THR A C 1
ATOM 1578 O O . THR A 1 195 ? -33.269 -28.395 3.573 1.00 31.22 195 THR A O 1
ATOM 1581 N N . SER A 1 196 ? -31.526 -28.084 2.173 1.00 33.59 196 SER A N 1
ATOM 1582 C CA . SER A 1 196 ? -32.152 -27.169 1.209 1.00 33.59 196 SER A CA 1
ATOM 1583 C C . SER A 1 196 ? -33.195 -27.868 0.326 1.00 33.59 196 SER A C 1
ATOM 1585 O O . SER A 1 196 ? -33.096 -29.077 0.092 1.00 33.59 196 SER A O 1
ATOM 1587 N N . PRO A 1 197 ? -34.096 -27.090 -0.300 1.00 50.22 197 PRO A N 1
ATOM 1588 C CA . PRO A 1 197 ? -34.323 -27.318 -1.725 1.00 50.22 197 PRO A CA 1
ATOM 1589 C C . PRO A 1 197 ? -34.375 -26.043 -2.588 1.00 50.22 197 PRO A C 1
ATOM 1591 O O . PRO A 1 197 ? -34.829 -24.978 -2.178 1.00 50.22 197 PRO A O 1
ATOM 1594 N N . ASN A 1 198 ? -33.911 -26.241 -3.826 1.00 33.94 198 ASN A N 1
ATOM 1595 C CA . ASN A 1 198 ? -34.038 -25.418 -5.032 1.00 33.94 198 ASN A CA 1
ATOM 1596 C C . ASN A 1 198 ? -35.455 -24.874 -5.298 1.00 33.94 198 ASN A C 1
ATOM 1598 O O . ASN A 1 198 ? -36.418 -25.605 -5.085 1.00 33.94 198 ASN A O 1
ATOM 1602 N N . LEU A 1 199 ? -35.561 -23.717 -5.972 1.00 34.09 199 LEU A N 1
ATOM 1603 C CA . LEU A 1 199 ? -36.097 -23.614 -7.348 1.00 34.09 199 LEU A CA 1
ATOM 1604 C C . LEU A 1 199 ? -36.111 -22.169 -7.882 1.00 34.09 199 LEU A C 1
ATOM 1606 O O . LEU A 1 199 ? -36.381 -21.208 -7.172 1.00 34.09 199 LEU A O 1
ATOM 1610 N N . ALA A 1 200 ? -35.801 -22.073 -9.173 1.00 34.47 200 ALA A N 1
ATOM 1611 C CA . ALA A 1 200 ? -35.676 -20.882 -10.003 1.00 34.47 200 ALA A CA 1
ATOM 1612 C C . ALA A 1 200 ? -37.021 -20.286 -10.461 1.00 34.47 200 ALA A C 1
ATOM 1614 O O . ALA A 1 200 ? -37.996 -21.025 -10.567 1.00 34.47 200 ALA A O 1
ATOM 1615 N N . ALA A 1 201 ? -37.026 -19.004 -10.863 1.00 35.81 201 ALA A N 1
ATOM 1616 C CA . ALA A 1 201 ? -37.656 -18.501 -12.103 1.00 35.81 201 ALA A CA 1
ATOM 1617 C C . ALA A 1 201 ? -37.448 -16.968 -12.300 1.00 35.81 201 ALA A C 1
ATOM 1619 O O . ALA A 1 201 ? -37.138 -16.279 -11.331 1.00 35.81 201 ALA A O 1
ATOM 1620 N N . PRO A 1 202 ? -37.588 -16.423 -13.535 1.00 45.34 202 PRO A N 1
ATOM 1621 C CA . PRO A 1 202 ? -36.953 -15.166 -13.968 1.00 45.34 202 PRO A CA 1
ATOM 1622 C C . PRO A 1 202 ? -37.901 -14.006 -14.380 1.00 45.34 202 PRO A C 1
ATOM 1624 O O . PRO A 1 202 ? -39.012 -14.271 -14.821 1.00 45.34 202 PRO A O 1
ATOM 1627 N N . LYS A 1 203 ? -37.339 -12.769 -14.405 1.00 35.19 203 LYS A N 1
ATOM 1628 C CA . LYS A 1 203 ? -37.639 -11.561 -15.252 1.00 35.19 203 LYS A CA 1
ATOM 1629 C C . LYS A 1 203 ? -39.085 -10.974 -15.219 1.00 35.19 203 LYS A C 1
ATOM 1631 O O . LYS A 1 203 ? -39.984 -11.683 -14.796 1.00 35.19 203 LYS A O 1
ATOM 1636 N N . PRO A 1 204 ? -39.369 -9.709 -15.652 1.00 46.16 204 PRO A N 1
ATOM 1637 C CA . PRO A 1 204 ? -38.657 -8.887 -16.646 1.00 46.16 204 PRO A CA 1
ATOM 1638 C C . PRO A 1 204 ? -38.465 -7.381 -16.326 1.00 46.16 204 PRO A C 1
ATOM 1640 O O . PRO A 1 204 ? -39.024 -6.816 -15.393 1.00 46.16 204 PRO A O 1
ATOM 1643 N N . SER A 1 205 ? -37.668 -6.740 -17.183 1.00 34.59 205 SER A N 1
ATOM 1644 C CA . SER A 1 205 ? -37.513 -5.294 -17.382 1.00 34.59 205 SER A CA 1
ATOM 1645 C C . SER A 1 205 ? -38.674 -4.680 -18.185 1.00 34.59 205 SER A C 1
ATOM 1647 O O . SER A 1 205 ? -39.385 -5.398 -18.893 1.00 34.59 205 SER A O 1
ATOM 1649 N N . PRO A 1 206 ? -38.804 -3.339 -18.168 1.00 51.69 206 PRO A N 1
ATOM 1650 C CA . PRO A 1 206 ? -38.940 -2.650 -19.447 1.00 51.69 206 PRO A CA 1
ATOM 1651 C C . PRO A 1 206 ? -38.108 -1.363 -19.594 1.00 51.69 206 PRO A C 1
ATOM 1653 O O . PRO A 1 206 ? -37.662 -0.719 -18.651 1.00 51.69 206 PRO A O 1
ATOM 1656 N N . THR A 1 207 ? -37.928 -1.087 -20.876 1.00 33.19 207 THR A N 1
ATOM 1657 C CA . THR A 1 207 ? -37.230 -0.068 -21.659 1.00 33.19 207 THR A CA 1
ATOM 1658 C C . THR A 1 207 ? -37.668 1.385 -21.422 1.00 33.19 207 THR A C 1
ATOM 1660 O O . THR A 1 207 ? -38.791 1.621 -20.986 1.00 33.19 207 THR A O 1
ATOM 1663 N N . SER A 1 208 ? -36.842 2.310 -21.954 1.00 32.66 208 SER A N 1
ATOM 1664 C CA . SER A 1 208 ? -37.196 3.599 -22.610 1.00 32.66 208 SER A CA 1
ATOM 1665 C C . SER A 1 208 ? -36.856 4.847 -21.773 1.00 32.66 208 SER A C 1
ATOM 1667 O O . SER A 1 208 ? -37.140 4.846 -20.588 1.00 32.66 208 SER A O 1
ATOM 1669 N N . VAL A 1 209 ? -36.313 5.986 -22.229 1.00 34.53 209 VAL A N 1
ATOM 1670 C CA . VAL A 1 209 ? -35.812 6.572 -23.497 1.00 34.53 209 VAL A CA 1
ATOM 1671 C C . VAL A 1 209 ? -35.212 7.957 -23.103 1.00 34.53 209 VAL A C 1
ATOM 1673 O O . VAL A 1 209 ? -35.642 8.563 -22.125 1.00 34.53 209 VAL A O 1
ATOM 1676 N N . VAL A 1 210 ? -34.219 8.440 -23.855 1.00 39.19 210 VAL A N 1
ATOM 1677 C CA . VAL A 1 210 ? -33.498 9.753 -23.811 1.00 39.19 210 VAL A CA 1
ATOM 1678 C C . VAL A 1 210 ? -34.417 10.861 -24.424 1.00 39.19 210 VAL A C 1
ATOM 1680 O O . VAL A 1 210 ? -35.222 10.454 -25.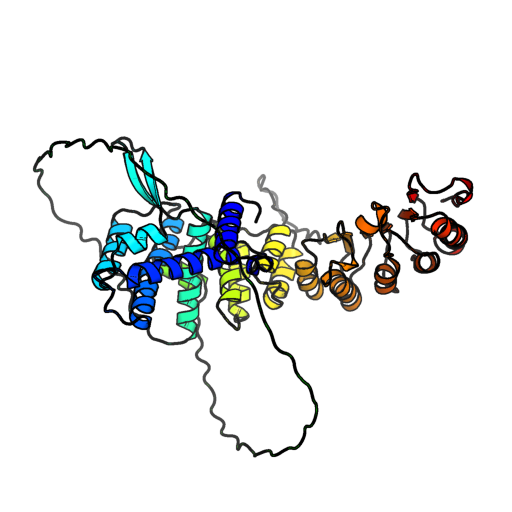261 1.00 39.19 210 VAL A O 1
ATOM 1683 N N . PRO A 1 211 ? -34.377 12.204 -24.140 1.00 45.81 211 PRO A N 1
ATOM 1684 C CA . PRO A 1 211 ? -33.187 13.043 -24.379 1.00 45.81 211 PRO A CA 1
ATOM 1685 C C . PRO A 1 211 ? -32.968 14.398 -23.639 1.00 45.81 211 PRO A C 1
ATOM 1687 O O . PRO A 1 211 ? -33.884 15.112 -23.261 1.00 45.81 211 PRO A O 1
ATOM 1690 N N . SER A 1 212 ? -31.674 14.746 -23.564 1.00 31.28 212 SER A N 1
ATOM 1691 C CA . SER A 1 212 ? -30.983 15.996 -23.966 1.00 31.28 212 SER A CA 1
ATOM 1692 C C . SER A 1 212 ? -31.408 17.409 -23.502 1.00 31.28 212 SER A C 1
ATOM 1694 O O . SER A 1 212 ? -32.519 17.873 -23.727 1.00 31.28 212 SER A O 1
ATOM 1696 N N . SER A 1 213 ? -30.350 18.146 -23.113 1.00 31.42 213 SER A N 1
ATOM 1697 C CA . SER A 1 213 ? -30.039 19.581 -23.320 1.00 31.42 213 SER A CA 1
ATOM 1698 C C . SER A 1 213 ? -30.824 20.669 -22.580 1.00 31.42 213 SER A C 1
ATOM 1700 O O . SER A 1 213 ? -31.982 20.917 -22.883 1.00 31.42 213 SER A O 1
ATOM 1702 N N . ALA A 1 214 ? -30.112 21.434 -21.737 1.00 31.34 214 ALA A N 1
ATOM 1703 C CA . ALA A 1 214 ? -29.720 22.838 -21.982 1.00 31.34 214 ALA A CA 1
ATOM 1704 C C . ALA A 1 214 ? -29.482 23.595 -20.653 1.00 31.34 214 ALA A C 1
ATOM 1706 O O . ALA A 1 214 ? -30.397 23.815 -19.867 1.00 31.34 214 ALA A O 1
ATOM 1707 N N . SER A 1 215 ? -28.245 24.038 -20.422 1.00 32.62 215 SER A N 1
ATOM 1708 C CA . SER A 1 215 ? -27.933 25.274 -19.670 1.00 32.62 215 SER A CA 1
ATOM 1709 C C . SER A 1 215 ? -28.020 26.464 -20.658 1.00 32.62 215 SER A C 1
ATOM 1711 O O . SER A 1 215 ? -28.094 26.177 -21.856 1.00 32.62 215 SER A O 1
ATOM 1713 N N . PRO A 1 216 ? -27.934 27.766 -20.286 1.00 41.53 216 PRO A N 1
ATOM 1714 C CA . PRO A 1 216 ? -27.531 28.362 -19.000 1.00 41.53 216 PRO A CA 1
ATOM 1715 C C . PRO A 1 216 ? -28.385 29.585 -18.568 1.00 41.53 216 PRO A C 1
ATOM 1717 O O . PRO A 1 216 ? -29.222 30.065 -19.325 1.00 41.53 216 PRO A O 1
ATOM 1720 N N . SER A 1 217 ? -28.140 30.155 -17.380 1.00 29.77 217 SER A N 1
ATOM 1721 C CA . SER A 1 217 ? -27.855 31.601 -17.210 1.00 29.77 217 SER A CA 1
ATOM 1722 C C . SER A 1 217 ? -27.807 32.057 -15.745 1.00 29.77 217 SER A C 1
ATOM 1724 O O . SER A 1 217 ? -28.480 31.545 -14.856 1.00 29.77 217 SER A O 1
ATOM 1726 N N . CYS A 1 218 ? -26.918 33.026 -15.553 1.00 28.28 218 CYS A N 1
ATOM 1727 C CA . CYS A 1 218 ? -26.444 33.688 -14.351 1.00 28.28 218 CYS A CA 1
ATOM 1728 C C . CYS A 1 218 ? -27.510 34.478 -13.587 1.00 28.28 218 CYS A C 1
ATOM 1730 O O . CYS A 1 218 ? -28.205 35.270 -14.213 1.00 28.28 218 CYS A O 1
ATOM 1732 N N . ILE A 1 219 ? -27.480 34.429 -12.248 1.00 31.61 219 ILE A N 1
ATOM 1733 C CA . ILE A 1 219 ? -27.762 35.592 -11.386 1.00 31.61 219 ILE A CA 1
ATOM 1734 C C . ILE A 1 219 ? -26.856 35.519 -10.147 1.00 31.61 219 ILE A C 1
ATOM 1736 O O . ILE A 1 219 ? -26.943 34.592 -9.346 1.00 31.61 219 ILE A O 1
ATOM 1740 N N . SER A 1 220 ? -25.980 36.511 -10.005 1.00 36.47 220 SER A N 1
ATOM 1741 C CA . SER A 1 220 ? -25.187 36.790 -8.803 1.00 36.47 220 SER A CA 1
ATOM 1742 C C . SER A 1 220 ? -26.044 37.497 -7.747 1.00 36.47 220 SER A C 1
ATOM 1744 O O . SER A 1 220 ? -26.910 38.295 -8.114 1.00 36.47 220 SER A O 1
ATOM 1746 N N . PRO A 1 221 ? -25.719 37.352 -6.451 1.00 33.06 221 PRO A N 1
ATOM 1747 C CA . PRO A 1 221 ? -25.718 38.546 -5.616 1.00 33.06 221 PRO A CA 1
ATOM 1748 C C . PRO A 1 221 ? -24.477 38.661 -4.721 1.00 33.06 221 PRO A C 1
ATOM 1750 O O . PRO A 1 221 ? -24.131 37.790 -3.932 1.00 33.06 221 PRO A O 1
ATOM 1753 N N . THR A 1 222 ? -23.839 39.810 -4.904 1.00 31.48 222 THR A N 1
ATOM 1754 C CA . THR A 1 222 ? -23.099 40.672 -3.981 1.00 31.48 222 THR A CA 1
ATOM 1755 C C . THR A 1 222 ? -23.130 40.276 -2.496 1.00 31.48 222 THR A C 1
ATOM 1757 O O . THR A 1 222 ? -24.124 40.493 -1.806 1.00 31.48 222 THR A O 1
ATOM 1760 N N . SER A 1 223 ? -21.989 39.811 -1.982 1.00 32.91 223 SER A N 1
ATOM 1761 C CA . SER A 1 223 ? -21.744 39.618 -0.547 1.00 32.91 223 SER A CA 1
ATOM 1762 C C . SER A 1 223 ? -20.887 40.761 -0.006 1.00 32.91 223 SER A C 1
ATOM 1764 O O . SER A 1 223 ? -19.736 40.936 -0.405 1.00 32.91 223 SER A O 1
ATOM 1766 N N . ALA A 1 224 ? -21.461 41.541 0.909 1.00 31.42 224 ALA A N 1
ATOM 1767 C CA . ALA A 1 224 ? -20.754 42.543 1.692 1.00 31.42 224 ALA A CA 1
ATOM 1768 C C . ALA A 1 224 ? -19.772 41.866 2.666 1.00 31.42 224 ALA A C 1
ATOM 1770 O O . ALA A 1 224 ? -20.142 40.964 3.418 1.00 31.42 224 ALA A O 1
ATOM 1771 N N . GLN A 1 225 ? -18.518 42.315 2.635 1.00 31.95 225 GLN A N 1
ATOM 1772 C CA . GLN A 1 225 ? -17.449 41.914 3.545 1.00 31.95 225 GLN A CA 1
ATOM 1773 C C . GLN A 1 225 ? -17.720 42.436 4.962 1.00 31.95 225 GLN A C 1
ATOM 1775 O O . GLN A 1 225 ? -17.740 43.643 5.196 1.00 31.95 225 GLN A O 1
ATOM 1780 N N . LEU A 1 226 ? -17.849 41.518 5.919 1.00 31.62 226 LEU A N 1
ATOM 1781 C CA . LEU A 1 226 ? -17.636 41.778 7.339 1.00 31.62 226 LEU A CA 1
ATOM 1782 C C . LEU A 1 226 ? -16.394 40.994 7.766 1.00 31.62 226 LEU A C 1
ATOM 1784 O O . LEU A 1 226 ? -16.401 39.766 7.818 1.00 31.62 226 LEU A O 1
ATOM 1788 N N . ASN A 1 227 ? -15.319 41.733 8.038 1.00 39.25 227 ASN A N 1
ATOM 1789 C CA . ASN A 1 227 ? -14.080 41.227 8.617 1.00 39.25 227 ASN A CA 1
ATOM 1790 C C . ASN A 1 227 ? -14.341 40.756 10.053 1.00 39.25 227 ASN A C 1
ATOM 1792 O O . ASN A 1 227 ? -14.228 41.531 11.000 1.00 39.25 227 ASN A O 1
ATOM 1796 N N . ALA A 1 228 ? -14.674 39.479 10.215 1.00 34.69 228 ALA A N 1
ATOM 1797 C CA . ALA A 1 228 ? -14.474 38.776 11.470 1.00 34.69 228 ALA A CA 1
ATOM 1798 C C . ALA A 1 228 ? -13.108 38.093 11.382 1.00 34.69 228 ALA A C 1
ATOM 1800 O O . ALA A 1 228 ? -12.926 37.162 10.600 1.00 34.69 228 ALA A O 1
ATOM 1801 N N . ALA A 1 229 ? -12.135 38.583 12.151 1.00 39.47 229 ALA A N 1
ATOM 1802 C CA . ALA A 1 229 ? -10.883 37.875 12.365 1.00 39.47 229 ALA A CA 1
ATOM 1803 C C . ALA A 1 229 ? -11.217 36.525 13.014 1.00 39.47 229 ALA A C 1
ATOM 1805 O O . ALA A 1 229 ? -11.491 36.446 14.212 1.00 39.47 229 ALA A O 1
ATOM 1806 N N . SER A 1 230 ? -11.274 35.476 12.196 1.00 36.53 230 SER A N 1
ATOM 1807 C CA . SER A 1 230 ? -11.456 34.107 12.645 1.00 36.53 230 SER A CA 1
ATOM 1808 C C . SER A 1 230 ? -10.215 33.715 13.433 1.00 36.53 230 SER A C 1
ATOM 1810 O O . SER A 1 230 ? -9.175 33.393 12.859 1.00 36.53 230 SER A O 1
ATOM 1812 N N . VAL A 1 231 ? -10.314 33.773 14.758 1.00 38.84 231 VAL A N 1
ATOM 1813 C CA . VAL A 1 231 ? -9.387 33.076 15.643 1.00 38.84 231 VAL A CA 1
ATOM 1814 C C . VAL A 1 231 ? -9.609 31.592 15.375 1.00 38.84 231 VAL A C 1
ATOM 1816 O O . VAL A 1 231 ? -10.530 30.989 15.916 1.00 38.84 231 VAL A O 1
ATOM 1819 N N . THR A 1 232 ? -8.827 31.023 14.459 1.00 44.78 232 THR A N 1
ATOM 1820 C CA . THR A 1 232 ? -8.755 29.576 14.267 1.00 44.78 232 THR A CA 1
ATOM 1821 C C . THR A 1 232 ? -8.281 28.974 15.586 1.00 44.78 232 THR A C 1
ATOM 1823 O O . THR A 1 232 ? -7.182 29.322 16.031 1.00 44.78 232 THR A O 1
ATOM 1826 N N . PRO A 1 233 ? -9.088 28.130 16.248 1.00 44.75 233 PRO A N 1
ATOM 1827 C CA . PRO A 1 233 ? -8.666 27.491 17.478 1.00 44.75 233 PRO A CA 1
ATOM 1828 C C . PRO A 1 233 ? -7.415 26.657 17.193 1.00 44.75 233 PRO A C 1
ATOM 1830 O O . PRO A 1 233 ? -7.396 25.796 16.315 1.00 44.75 233 PRO A O 1
ATOM 1833 N N . GLN A 1 234 ? -6.338 26.987 17.899 1.00 46.88 234 GLN A N 1
ATOM 1834 C CA . GLN A 1 234 ? -5.038 26.350 17.761 1.00 46.88 234 GLN A CA 1
ATOM 1835 C C . GLN A 1 234 ? -5.092 25.021 18.529 1.00 46.88 234 GLN A C 1
ATOM 1837 O O . GLN A 1 234 ? -4.740 24.955 19.704 1.00 46.88 234 GLN A O 1
ATOM 1842 N N . PHE A 1 235 ? -5.634 23.974 17.902 1.00 54.72 235 PHE A N 1
ATOM 1843 C CA . PHE A 1 235 ? -5.644 22.628 18.479 1.00 54.72 235 PHE A CA 1
ATOM 1844 C C . PHE A 1 235 ? -4.229 22.059 18.408 1.00 54.72 235 PHE A C 1
ATOM 1846 O O . PHE A 1 235 ? -3.717 21.791 17.324 1.00 54.72 235 PHE A O 1
ATOM 1853 N N . SER A 1 236 ? -3.577 21.943 19.564 1.00 57.72 236 SER A N 1
ATOM 1854 C CA . SER A 1 236 ? -2.159 21.593 19.659 1.00 57.72 236 SER A CA 1
ATOM 1855 C C . SER A 1 236 ? -1.890 20.134 20.018 1.00 57.72 236 SER A C 1
ATOM 1857 O O . SER A 1 236 ? -0.731 19.809 20.244 1.00 57.72 236 SER A O 1
ATOM 1859 N N . SER A 1 237 ? -2.903 19.269 20.138 1.00 78.31 237 SER A N 1
ATOM 1860 C CA . SER A 1 237 ? -2.648 17.894 20.568 1.00 78.31 237 SER A CA 1
ATOM 1861 C C . SER A 1 237 ? -2.007 17.088 19.442 1.00 78.31 237 SER A C 1
ATOM 1863 O O . SER A 1 237 ? -2.649 16.745 18.449 1.00 78.31 237 SER A O 1
ATOM 1865 N N . SER A 1 238 ? -0.718 16.794 19.602 1.00 92.06 238 SER A N 1
ATOM 1866 C CA . SER A 1 238 ? 0.009 15.864 18.735 1.00 92.06 238 SER A CA 1
ATOM 1867 C C . SER A 1 238 ? -0.521 14.431 18.889 1.00 92.06 238 SER A C 1
ATOM 1869 O O . SER A 1 238 ? -1.100 14.064 19.917 1.00 92.06 238 SER A O 1
ATOM 1871 N N . ILE A 1 239 ? -0.297 13.576 17.888 1.00 94.12 239 ILE A N 1
ATOM 1872 C CA . ILE A 1 239 ? -0.637 12.145 17.976 1.00 94.12 239 ILE A CA 1
ATOM 1873 C C . ILE A 1 239 ? 0.125 11.496 19.136 1.00 94.12 239 ILE A C 1
ATOM 1875 O O . ILE A 1 239 ? -0.418 10.655 19.859 1.00 94.12 239 ILE A O 1
ATOM 1879 N N . ARG A 1 240 ? 1.375 11.923 19.347 1.00 94.81 240 ARG A N 1
ATOM 1880 C CA . ARG A 1 240 ? 2.201 11.507 20.482 1.00 94.81 240 ARG A CA 1
ATOM 1881 C C . ARG A 1 240 ? 1.522 11.786 21.819 1.00 94.81 240 ARG A C 1
ATOM 1883 O O . ARG A 1 240 ? 1.479 10.891 22.656 1.00 94.81 240 ARG A O 1
ATOM 1890 N N . GLU A 1 241 ? 0.970 12.981 22.013 1.00 93.06 241 GLU A N 1
ATOM 1891 C CA . GLU A 1 241 ? 0.268 13.328 23.253 1.00 93.06 241 GLU A CA 1
ATOM 1892 C C . GLU A 1 241 ? -0.950 12.434 23.486 1.00 93.06 241 GLU A C 1
ATOM 1894 O O . GLU A 1 241 ? -1.159 11.966 24.604 1.00 93.06 241 GLU A O 1
ATOM 1899 N N . VAL A 1 242 ? -1.733 12.142 22.440 1.00 93.75 242 VAL A N 1
ATOM 1900 C CA . VAL A 1 242 ? -2.874 11.216 22.541 1.00 93.75 242 VAL A CA 1
ATOM 1901 C C . VAL A 1 242 ? -2.404 9.827 22.974 1.00 93.75 242 VAL A C 1
ATOM 1903 O O . VAL A 1 242 ? -3.019 9.207 23.848 1.00 93.75 242 VAL A O 1
ATOM 1906 N N . LEU A 1 243 ? -1.303 9.343 22.396 1.00 94.50 243 LEU A N 1
ATOM 1907 C CA . LEU A 1 243 ? -0.706 8.056 22.737 1.00 94.50 243 LEU A CA 1
ATOM 1908 C C . LEU A 1 243 ? -0.237 8.030 24.200 1.00 94.50 243 LEU A C 1
ATOM 1910 O O . LEU A 1 243 ? -0.653 7.153 24.956 1.00 94.50 243 LEU A O 1
ATOM 1914 N N . GLU A 1 244 ? 0.565 9.015 24.611 1.00 94.12 244 GLU A N 1
ATOM 1915 C CA . GLU A 1 244 ? 1.108 9.163 25.966 1.00 94.12 244 GLU A CA 1
ATOM 1916 C C . GLU A 1 244 ? -0.006 9.257 27.015 1.00 94.12 244 GLU A C 1
ATOM 1918 O O . GLU A 1 244 ? 0.014 8.527 28.007 1.00 94.12 244 GLU A O 1
ATOM 1923 N N . GLN A 1 245 ? -1.029 10.081 26.779 1.00 93.19 245 GLN A N 1
ATOM 1924 C CA . GLN A 1 245 ? -2.186 10.197 27.672 1.00 93.19 245 GLN A CA 1
ATOM 1925 C C . GLN A 1 245 ? -2.935 8.868 27.804 1.00 93.19 245 GLN A C 1
ATOM 1927 O O . GLN A 1 245 ? -3.309 8.467 28.910 1.00 93.19 245 GLN A O 1
ATOM 1932 N N . SER A 1 246 ? -3.118 8.151 26.694 1.00 92.75 246 SER A N 1
ATOM 1933 C CA . SER A 1 246 ? -3.874 6.894 26.672 1.00 92.75 246 SER A CA 1
ATOM 1934 C C . SER A 1 246 ? -3.190 5.774 27.456 1.00 92.75 246 SER A C 1
ATOM 1936 O O . SER A 1 246 ? -3.873 4.934 28.048 1.00 92.75 246 SER A O 1
ATOM 1938 N N . VAL A 1 247 ? -1.856 5.782 27.516 1.00 92.94 247 VAL A N 1
ATOM 1939 C CA . VAL A 1 247 ? -1.061 4.788 28.256 1.00 92.94 247 VAL A CA 1
ATOM 1940 C C . VAL A 1 247 ? -0.650 5.250 29.659 1.00 92.94 247 VAL A C 1
ATOM 1942 O O . VAL A 1 247 ? 0.134 4.580 30.325 1.00 92.94 247 VAL A O 1
ATOM 1945 N N . GLY A 1 248 ? -1.204 6.366 30.147 1.00 91.19 248 GLY A N 1
ATOM 1946 C CA . GLY A 1 248 ? -1.017 6.830 31.526 1.00 91.19 248 GLY A CA 1
ATOM 1947 C C . GLY A 1 248 ? 0.167 7.777 31.748 1.00 91.19 248 GLY A C 1
ATOM 1948 O O . GLY A 1 248 ? 0.687 7.840 32.859 1.00 91.19 248 GLY A O 1
ATOM 1949 N N . GLY A 1 249 ? 0.595 8.512 30.720 1.00 82.50 249 GLY A N 1
ATOM 1950 C CA . GLY A 1 249 ? 1.610 9.570 30.809 1.00 82.50 249 GLY A CA 1
ATOM 1951 C C . GLY A 1 249 ? 3.054 9.075 30.926 1.00 82.50 249 GLY A C 1
ATOM 1952 O O . GLY A 1 249 ? 3.950 9.862 31.227 1.00 82.50 249 GLY A O 1
ATOM 1953 N N . ALA A 1 250 ? 3.297 7.779 30.721 1.00 82.88 250 ALA A N 1
ATOM 1954 C CA . ALA A 1 250 ? 4.643 7.221 30.683 1.00 82.88 250 ALA A CA 1
ATOM 1955 C C . ALA A 1 250 ? 5.343 7.553 29.354 1.00 82.88 250 ALA A C 1
ATOM 1957 O O . ALA A 1 250 ? 4.695 7.658 28.315 1.00 82.88 250 ALA A O 1
ATOM 1958 N N . ILE A 1 251 ? 6.678 7.655 29.381 1.00 86.38 251 ILE A N 1
ATOM 1959 C CA . ILE A 1 251 ? 7.492 7.772 28.163 1.00 86.38 251 ILE A CA 1
ATOM 1960 C C . ILE A 1 251 ? 7.224 6.550 27.282 1.00 86.38 251 ILE A C 1
ATOM 1962 O O . ILE A 1 251 ? 7.443 5.411 27.703 1.00 86.38 251 ILE A O 1
ATOM 1966 N N . VAL A 1 252 ? 6.758 6.794 26.058 1.00 90.75 252 VAL A N 1
ATOM 1967 C CA . VAL A 1 252 ? 6.347 5.729 25.147 1.00 90.75 252 VAL A CA 1
ATOM 1968 C C . VAL A 1 252 ? 7.515 5.253 24.293 1.00 90.75 252 VAL A C 1
ATOM 1970 O O . VAL A 1 252 ? 8.094 6.011 23.516 1.00 90.75 252 VAL A O 1
ATOM 1973 N N . ASP A 1 253 ? 7.830 3.963 24.397 1.00 94.00 253 ASP A N 1
ATOM 1974 C CA . ASP A 1 253 ? 8.700 3.280 23.443 1.00 94.00 253 ASP A CA 1
ATOM 1975 C C . ASP A 1 253 ? 7.957 3.088 22.114 1.00 94.00 253 ASP A C 1
ATOM 1977 O O . ASP A 1 253 ? 7.162 2.156 21.958 1.00 94.00 253 ASP A O 1
ATOM 1981 N N . MET A 1 254 ? 8.219 3.981 21.157 1.00 94.50 254 MET A N 1
ATOM 1982 C CA . MET A 1 254 ? 7.548 3.997 19.854 1.00 94.50 254 MET A CA 1
ATOM 1983 C C . MET A 1 254 ? 7.743 2.710 19.056 1.00 94.50 254 MET A C 1
ATOM 1985 O O . MET A 1 254 ? 6.891 2.377 18.235 1.00 94.50 254 MET A O 1
ATOM 1989 N N . THR A 1 255 ? 8.799 1.934 19.318 1.00 95.38 255 THR A N 1
ATOM 1990 C CA . THR A 1 255 ? 9.051 0.685 18.583 1.00 95.38 255 THR A CA 1
ATOM 1991 C C . THR A 1 255 ? 7.942 -0.352 18.777 1.00 95.38 255 THR A C 1
ATOM 1993 O O . THR A 1 255 ? 7.667 -1.145 17.877 1.00 95.38 255 THR A O 1
ATOM 1996 N N . LYS A 1 256 ? 7.227 -0.296 19.907 1.00 94.50 256 LYS A N 1
ATOM 1997 C CA . LYS A 1 256 ? 6.075 -1.164 20.197 1.00 94.50 256 LYS A CA 1
ATOM 1998 C C . LYS A 1 256 ? 4.831 -0.816 19.379 1.00 94.50 256 LYS A C 1
ATOM 2000 O O . LYS A 1 256 ? 3.964 -1.669 19.199 1.00 94.50 256 LYS A O 1
ATOM 2005 N N . TYR A 1 257 ? 4.747 0.413 18.871 1.00 96.50 257 TYR A N 1
ATOM 2006 C CA . TYR A 1 257 ? 3.557 0.956 18.213 1.00 96.50 257 TYR A CA 1
ATOM 2007 C C . TYR A 1 257 ? 3.699 1.059 16.699 1.00 96.50 257 TYR A C 1
ATOM 2009 O O . TYR A 1 257 ? 2.802 1.594 16.062 1.00 96.50 257 TYR A O 1
ATOM 2017 N N . TYR A 1 258 ? 4.763 0.513 16.102 1.00 96.94 258 TYR A N 1
ATOM 2018 C CA . TYR A 1 258 ? 4.964 0.537 14.649 1.00 96.94 258 TYR A CA 1
ATOM 2019 C C . TYR A 1 258 ? 3.700 0.115 13.868 1.00 96.94 258 TYR A C 1
ATOM 2021 O O . TYR A 1 258 ? 3.201 0.870 13.037 1.00 96.94 258 TYR A O 1
ATOM 2029 N N . ASN A 1 259 ? 3.111 -1.045 14.192 1.00 97.56 259 ASN A N 1
ATOM 2030 C CA . ASN A 1 259 ? 1.897 -1.525 13.514 1.00 97.56 259 ASN A CA 1
ATOM 2031 C C . ASN A 1 259 ? 0.656 -0.676 13.832 1.00 97.56 259 ASN A C 1
ATOM 2033 O O . ASN A 1 259 ? -0.209 -0.506 12.976 1.00 97.56 259 ASN A O 1
ATOM 2037 N N . VAL A 1 260 ? 0.559 -0.152 15.059 1.00 98.25 260 VAL A N 1
ATOM 2038 C CA . VAL A 1 260 ? -0.541 0.730 15.480 1.00 98.25 260 VAL A CA 1
ATOM 2039 C C . VAL A 1 260 ? -0.505 2.018 14.657 1.00 98.25 260 VAL A C 1
ATOM 2041 O O . VAL A 1 260 ? -1.510 2.400 14.068 1.00 98.25 260 VAL A O 1
ATOM 2044 N N . LEU A 1 261 ? 0.665 2.648 14.551 1.00 98.12 261 LEU A N 1
ATOM 2045 C CA . LEU A 1 261 ? 0.888 3.855 13.757 1.00 98.12 261 LEU A CA 1
ATOM 2046 C C . LEU A 1 261 ? 0.660 3.595 12.260 1.00 98.12 261 LEU A C 1
ATOM 2048 O O . LEU A 1 261 ? 0.096 4.441 11.570 1.00 98.12 261 LEU A O 1
ATOM 2052 N N . PHE A 1 262 ? 1.029 2.409 11.764 1.00 97.88 262 PHE A N 1
ATOM 2053 C CA . PHE A 1 262 ? 0.780 2.024 10.375 1.00 97.88 262 PHE A CA 1
ATOM 2054 C C . PHE A 1 262 ? -0.722 1.943 10.078 1.00 97.88 262 PHE A C 1
ATOM 2056 O O . PHE A 1 262 ? -1.205 2.556 9.126 1.00 97.88 262 PHE A O 1
ATOM 2063 N N . HIS A 1 263 ? -1.492 1.250 10.923 1.00 98.25 263 HIS A N 1
ATOM 2064 C CA . HIS A 1 263 ? -2.951 1.206 10.793 1.00 98.25 263 HIS A CA 1
ATOM 2065 C C . HIS A 1 263 ? -3.590 2.582 10.982 1.00 98.25 263 HIS A C 1
ATOM 2067 O O . HIS A 1 263 ? -4.518 2.926 10.255 1.00 98.25 263 HIS A O 1
ATOM 2073 N N . MET A 1 264 ? -3.073 3.389 11.907 1.00 97.81 264 MET A N 1
ATOM 2074 C CA . MET A 1 264 ? -3.549 4.747 12.152 1.00 97.81 264 MET A CA 1
ATOM 2075 C C . MET A 1 264 ? -3.420 5.613 10.897 1.00 97.81 264 MET A C 1
ATOM 2077 O O . MET A 1 264 ? -4.379 6.292 10.551 1.00 97.81 264 MET A O 1
ATOM 2081 N N . ALA A 1 265 ? -2.296 5.548 10.177 1.00 97.81 265 ALA A N 1
ATOM 2082 C CA . ALA A 1 265 ? -2.114 6.298 8.934 1.00 97.81 265 ALA A CA 1
ATOM 2083 C C . ALA A 1 265 ? -3.199 5.972 7.891 1.00 97.81 265 ALA A C 1
ATOM 2085 O O . ALA A 1 265 ? -3.798 6.878 7.314 1.00 97.81 265 ALA A O 1
ATOM 2086 N N . GLY A 1 266 ? -3.504 4.684 7.700 1.00 97.44 266 GLY A N 1
ATOM 2087 C CA . GLY A 1 266 ? -4.575 4.262 6.792 1.00 97.44 266 GLY A CA 1
ATOM 2088 C C . GLY A 1 266 ? -5.961 4.680 7.286 1.00 97.44 266 GLY A C 1
ATOM 2089 O O . GLY A 1 266 ? -6.769 5.192 6.518 1.00 97.44 266 GLY A O 1
ATOM 2090 N N . LEU A 1 267 ? -6.229 4.544 8.587 1.00 97.69 267 LEU A N 1
ATOM 2091 C CA . LEU A 1 267 ? -7.498 4.944 9.199 1.00 97.69 267 LEU A CA 1
ATOM 2092 C C . LEU A 1 267 ? -7.744 6.455 9.151 1.00 97.69 267 LEU A C 1
ATOM 2094 O O . LEU A 1 267 ? -8.886 6.864 8.971 1.00 97.69 267 LEU A O 1
ATOM 2098 N N . LEU A 1 268 ? -6.708 7.286 9.297 1.00 96.00 268 LEU A N 1
ATOM 2099 C CA . LEU A 1 268 ? -6.828 8.737 9.139 1.00 96.00 268 LEU A CA 1
ATOM 2100 C C . LEU A 1 268 ? -7.349 9.078 7.742 1.00 96.00 268 LEU A C 1
ATOM 2102 O O . LEU A 1 268 ? -8.250 9.898 7.625 1.00 96.00 268 LEU A O 1
ATOM 2106 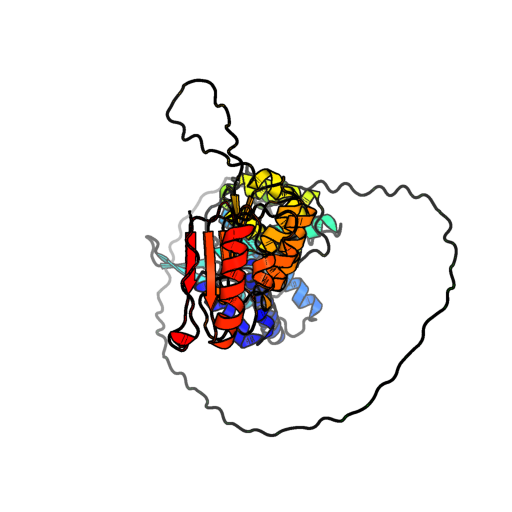N N . HIS A 1 269 ? -6.836 8.408 6.708 1.00 94.00 269 HIS A N 1
ATOM 2107 C CA . HIS A 1 269 ? -7.308 8.596 5.340 1.00 94.00 269 HIS A CA 1
ATOM 2108 C C . HIS A 1 269 ? -8.723 8.038 5.111 1.00 94.00 269 HIS A C 1
ATOM 2110 O O . HIS A 1 269 ? -9.518 8.659 4.416 1.00 94.00 269 HIS A O 1
ATOM 2116 N N . LEU A 1 270 ? -9.054 6.888 5.707 1.00 94.69 270 LEU A N 1
ATOM 2117 C CA . LEU A 1 270 ? -10.370 6.258 5.546 1.00 94.69 270 LEU A CA 1
ATOM 2118 C C . LEU A 1 270 ? -11.496 6.988 6.294 1.00 94.69 270 LEU A C 1
ATOM 2120 O O . LEU A 1 270 ? -12.638 6.977 5.844 1.00 94.69 270 LEU A O 1
ATOM 2124 N N . LEU A 1 271 ? -11.210 7.570 7.464 1.00 94.56 271 LEU A N 1
ATOM 2125 C CA . LEU A 1 271 ? -12.234 8.086 8.385 1.00 94.56 271 LEU A CA 1
ATOM 2126 C C . LEU A 1 271 ? -12.336 9.615 8.434 1.00 94.56 271 LEU A C 1
ATOM 2128 O O . LEU A 1 271 ? -13.260 10.136 9.081 1.00 94.56 271 LEU A O 1
ATOM 2132 N N . LEU A 1 272 ? -11.386 10.330 7.828 1.00 92.75 272 LEU A N 1
ATOM 2133 C CA . LEU A 1 272 ? -11.380 11.787 7.735 1.00 92.75 272 LEU A CA 1
ATOM 2134 C C . LEU A 1 272 ? -11.425 12.206 6.269 1.00 92.75 272 LEU A C 1
ATOM 2136 O O . LEU A 1 272 ? -10.605 11.762 5.474 1.00 92.75 272 LEU A O 1
ATOM 2140 N N . ASP A 1 273 ? -12.324 13.136 5.945 1.00 90.19 273 ASP A N 1
ATOM 2141 C CA . ASP A 1 273 ? -12.419 13.692 4.590 1.00 90.19 273 ASP A CA 1
ATOM 2142 C C . ASP A 1 273 ? -11.127 14.425 4.193 1.00 90.19 273 ASP A C 1
ATOM 2144 O O . ASP A 1 273 ? -10.714 14.410 3.035 1.00 90.19 273 ASP A O 1
ATOM 2148 N N . GLN A 1 274 ? -10.482 15.079 5.166 1.00 90.56 274 GLN A N 1
ATOM 2149 C CA . GLN A 1 274 ? -9.196 15.750 5.006 1.00 90.56 274 GLN A CA 1
ATOM 2150 C C . GLN A 1 274 ? -8.329 15.512 6.241 1.00 90.56 274 GLN A C 1
ATOM 2152 O O . GLN A 1 274 ? -8.739 15.791 7.370 1.00 90.56 274 GLN A O 1
ATOM 2157 N N . VAL A 1 275 ? -7.110 15.020 6.019 1.00 91.19 275 VAL A N 1
ATOM 2158 C CA . VAL A 1 275 ? -6.098 14.872 7.070 1.00 91.19 275 VAL A CA 1
ATOM 2159 C C . VAL A 1 275 ? -5.227 16.132 7.070 1.00 91.19 275 VAL A C 1
ATOM 2161 O O . VAL A 1 275 ? -4.626 16.433 6.035 1.00 91.19 275 VAL A O 1
ATOM 2164 N N . PRO A 1 276 ? -5.136 16.879 8.187 1.00 93.00 276 PRO A N 1
ATOM 2165 C CA . PRO A 1 276 ? -4.272 18.053 8.262 1.00 93.00 276 PRO A CA 1
ATOM 2166 C C . PRO A 1 276 ? -2.810 17.699 7.960 1.00 93.00 276 PRO A C 1
ATOM 2168 O O . PRO A 1 276 ? -2.307 16.678 8.425 1.00 93.00 276 PRO A O 1
ATOM 2171 N N . GLU A 1 277 ? -2.100 18.560 7.229 1.00 93.31 277 GLU A N 1
ATOM 2172 C CA . GLU A 1 277 ? -0.698 18.320 6.838 1.00 93.31 277 GLU A CA 1
ATOM 2173 C C . GLU A 1 277 ? 0.220 18.117 8.055 1.00 93.31 277 GLU A C 1
ATOM 2175 O O . GLU A 1 277 ? 1.044 17.207 8.066 1.00 93.31 277 GLU A O 1
ATOM 2180 N N . ALA A 1 278 ? -0.001 18.874 9.135 1.00 93.19 278 ALA A N 1
ATOM 2181 C CA . ALA A 1 278 ? 0.720 18.690 10.396 1.00 93.19 278 ALA A CA 1
ATOM 2182 C C . ALA A 1 278 ? 0.523 17.282 10.991 1.00 93.19 278 ALA A C 1
ATOM 2184 O O . ALA A 1 278 ? 1.463 16.697 11.520 1.00 93.19 278 ALA A O 1
ATOM 2185 N N . THR A 1 279 ? -0.680 16.712 10.868 1.00 94.19 279 THR A N 1
ATOM 2186 C CA . THR A 1 279 ? -0.991 15.345 11.317 1.00 94.19 279 THR A CA 1
ATOM 2187 C C . THR A 1 279 ? -0.302 14.301 10.444 1.00 94.19 279 THR A C 1
ATOM 2189 O O . THR A 1 279 ? 0.170 13.287 10.959 1.00 94.19 279 THR A O 1
ATOM 2192 N N . VAL A 1 280 ? -0.218 14.543 9.131 1.00 95.56 280 VAL A N 1
ATOM 2193 C CA . VAL A 1 280 ? 0.530 13.682 8.204 1.00 95.56 280 VAL A CA 1
ATOM 2194 C C . VAL A 1 280 ? 2.016 13.674 8.566 1.00 95.56 280 VAL A C 1
ATOM 2196 O O . VAL A 1 280 ? 2.585 12.596 8.739 1.00 95.56 280 VAL A O 1
ATOM 2199 N N . SER A 1 281 ? 2.615 14.853 8.756 1.00 95.56 281 SER A N 1
ATOM 2200 C CA . SER A 1 281 ? 4.026 14.990 9.132 1.00 95.56 281 SER A CA 1
ATOM 2201 C C . SER A 1 281 ? 4.329 14.315 10.477 1.00 95.56 281 SER A C 1
ATOM 2203 O O . SER A 1 281 ? 5.242 13.493 10.561 1.00 95.56 281 SER A O 1
ATOM 2205 N N . ASP A 1 282 ? 3.501 14.548 11.507 1.00 95.38 282 ASP A N 1
ATOM 2206 C CA . ASP A 1 282 ? 3.634 13.892 12.819 1.00 95.38 282 ASP A CA 1
ATOM 2207 C C . ASP A 1 282 ? 3.526 12.359 12.698 1.00 95.38 282 ASP A C 1
ATOM 2209 O O . ASP A 1 282 ? 4.361 11.622 13.220 1.00 95.38 282 ASP A O 1
ATOM 2213 N N . THR A 1 283 ? 2.567 11.854 11.913 1.00 96.44 283 THR A N 1
ATOM 2214 C CA . THR A 1 283 ? 2.409 10.409 11.662 1.00 96.44 283 THR A CA 1
ATOM 2215 C C . THR A 1 283 ? 3.651 9.796 11.014 1.00 96.44 283 THR A C 1
ATOM 2217 O O . THR A 1 283 ? 4.138 8.757 11.469 1.00 96.44 283 THR A O 1
ATOM 2220 N N . VAL A 1 284 ? 4.179 10.423 9.958 1.00 96.69 284 VAL A N 1
ATOM 2221 C CA . VAL A 1 284 ? 5.372 9.946 9.241 1.00 96.69 284 VAL A CA 1
ATOM 2222 C C . VAL A 1 284 ? 6.604 9.988 10.151 1.00 96.69 284 VAL A C 1
ATOM 2224 O O . VAL A 1 284 ? 7.380 9.028 10.185 1.00 96.69 284 VAL A O 1
ATOM 2227 N N . HIS A 1 285 ? 6.753 11.048 10.948 1.00 96.00 285 HIS A N 1
ATOM 2228 C CA . HIS A 1 285 ? 7.838 11.177 11.917 1.00 96.00 285 HIS A CA 1
ATOM 2229 C C . HIS A 1 285 ? 7.776 10.084 12.993 1.00 96.00 285 HIS A C 1
ATOM 2231 O O . HIS A 1 285 ? 8.777 9.413 13.255 1.00 96.00 285 HIS A O 1
ATOM 2237 N N . LEU A 1 286 ? 6.595 9.830 13.564 1.00 96.44 286 LEU A N 1
ATOM 2238 C CA . LEU A 1 286 ? 6.381 8.762 14.542 1.00 96.44 286 LEU A CA 1
ATOM 2239 C C . LEU A 1 286 ? 6.647 7.371 13.954 1.00 96.44 286 LEU A C 1
ATOM 2241 O O . LEU A 1 286 ? 7.247 6.528 14.621 1.00 96.44 286 LEU A O 1
ATOM 2245 N N . LEU A 1 287 ? 6.266 7.123 12.697 1.00 97.25 287 LEU A N 1
ATOM 2246 C CA . LEU A 1 287 ? 6.587 5.874 12.003 1.00 97.25 287 LEU A CA 1
ATOM 2247 C C . LEU A 1 287 ? 8.098 5.695 11.833 1.00 97.25 287 LEU A C 1
ATOM 2249 O O . LEU A 1 287 ? 8.627 4.622 12.139 1.00 97.25 287 LEU A O 1
ATOM 2253 N N . HIS A 1 288 ? 8.812 6.744 11.430 1.00 95.31 288 HIS A N 1
ATOM 2254 C CA . HIS A 1 288 ? 10.271 6.715 11.348 1.00 95.31 288 HIS A CA 1
ATOM 2255 C C . HIS A 1 288 ? 10.913 6.433 12.720 1.00 95.31 288 HIS A C 1
ATOM 2257 O O . HIS A 1 288 ? 11.767 5.547 12.842 1.00 95.31 288 HIS A O 1
ATOM 2263 N N . GLU A 1 289 ? 10.461 7.120 13.775 1.00 94.75 289 GLU A N 1
ATOM 2264 C CA . GLU A 1 289 ? 10.907 6.892 15.155 1.00 94.75 289 GLU A CA 1
ATOM 2265 C C . GLU A 1 289 ? 10.623 5.468 15.652 1.00 94.75 289 GLU A C 1
ATOM 2267 O O . GLU A 1 289 ? 11.470 4.862 16.310 1.00 94.75 289 GLU A O 1
ATOM 2272 N N . SER A 1 290 ? 9.464 4.904 15.296 1.00 96.06 290 SER A N 1
ATOM 2273 C CA . SER A 1 290 ? 9.083 3.527 15.636 1.00 96.06 290 SER A CA 1
ATOM 2274 C C . SER A 1 290 ? 9.940 2.466 14.936 1.00 96.06 290 SER A C 1
ATOM 2276 O O . SER A 1 290 ? 9.882 1.287 15.282 1.00 96.06 290 SER A O 1
ATOM 2278 N N . GLY A 1 291 ? 10.780 2.874 13.979 1.00 94.88 291 GLY A N 1
ATOM 2279 C CA . GLY A 1 291 ? 11.738 2.007 13.306 1.00 94.88 291 GLY A CA 1
ATOM 2280 C C . GLY A 1 291 ? 11.442 1.742 11.833 1.00 94.88 291 GLY A C 1
ATOM 2281 O O . GLY A 1 291 ? 12.144 0.909 11.255 1.00 94.88 291 GLY A O 1
ATOM 2282 N N . MET A 1 292 ? 10.479 2.440 11.217 1.00 94.00 292 MET A N 1
ATOM 2283 C CA . MET A 1 292 ? 10.279 2.402 9.766 1.00 94.00 292 MET A CA 1
ATOM 2284 C C . MET A 1 292 ? 11.494 3.007 9.064 1.00 94.00 292 MET A C 1
ATOM 2286 O O . MET A 1 292 ? 11.814 4.180 9.249 1.00 94.00 292 MET A O 1
ATOM 2290 N N . LYS A 1 293 ? 12.224 2.184 8.313 1.00 88.88 293 LYS A N 1
ATOM 2291 C CA . LYS A 1 293 ? 13.492 2.590 7.679 1.00 88.88 293 LYS A CA 1
ATOM 2292 C C . LYS A 1 293 ? 13.673 2.008 6.291 1.00 88.88 293 LYS A C 1
ATOM 2294 O O . LYS A 1 293 ? 14.473 2.539 5.527 1.00 88.88 293 LYS A O 1
ATOM 2299 N N . ASP A 1 294 ? 12.993 0.906 5.999 1.00 88.69 294 ASP A N 1
ATOM 2300 C CA . ASP A 1 294 ? 13.085 0.249 4.706 1.00 88.69 294 ASP A CA 1
ATOM 2301 C C . ASP A 1 294 ? 12.284 1.029 3.659 1.00 88.69 294 ASP A C 1
ATOM 2303 O O . ASP A 1 294 ? 11.187 1.514 3.936 1.00 88.69 294 ASP A O 1
ATOM 2307 N N . HIS A 1 295 ? 12.831 1.123 2.450 1.00 88.94 295 HIS A N 1
ATOM 2308 C CA . HIS A 1 295 ? 12.164 1.736 1.306 1.00 88.94 295 HIS A CA 1
ATOM 2309 C C . HIS A 1 295 ? 10.821 1.057 1.025 1.00 88.94 295 HIS A C 1
ATOM 2311 O O . HIS A 1 295 ? 9.816 1.739 0.842 1.00 88.94 295 HIS A O 1
ATOM 2317 N N . ASP A 1 296 ? 10.775 -0.275 1.093 1.00 90.25 296 ASP A N 1
ATOM 2318 C CA . ASP A 1 296 ? 9.540 -1.027 0.854 1.00 90.25 296 ASP A CA 1
ATOM 2319 C C . ASP A 1 296 ? 8.460 -0.729 1.905 1.00 90.25 296 ASP A C 1
ATOM 2321 O O . ASP A 1 296 ? 7.281 -0.666 1.566 1.00 90.25 296 ASP A O 1
ATOM 2325 N N . GLN A 1 297 ? 8.846 -0.456 3.158 1.00 93.56 297 GLN A N 1
ATOM 2326 C CA . GLN A 1 297 ? 7.895 -0.069 4.206 1.00 93.56 297 GLN A CA 1
ATOM 2327 C C . GLN A 1 297 ? 7.272 1.309 3.940 1.00 93.56 297 GLN A C 1
ATOM 2329 O O . GLN A 1 297 ? 6.097 1.520 4.239 1.00 93.56 297 GLN A O 1
ATOM 2334 N N . TRP A 1 298 ? 8.039 2.246 3.372 1.00 95.31 298 TRP A N 1
ATOM 2335 C CA . TRP A 1 298 ? 7.519 3.555 2.970 1.00 95.31 298 TRP A CA 1
ATOM 2336 C C . TRP A 1 298 ? 6.557 3.448 1.784 1.00 95.31 298 TRP A C 1
ATOM 2338 O O . TRP A 1 298 ? 5.537 4.135 1.759 1.00 95.31 298 TRP A O 1
ATOM 2348 N N . LEU A 1 299 ? 6.833 2.554 0.829 1.00 94.06 299 LEU A N 1
ATOM 2349 C CA . LEU A 1 299 ? 5.899 2.263 -0.262 1.00 94.06 299 LEU A CA 1
ATOM 2350 C C . LEU A 1 299 ? 4.617 1.591 0.249 1.00 94.06 299 LEU A C 1
ATOM 2352 O O . LEU A 1 299 ? 3.527 1.969 -0.174 1.00 94.06 299 LEU A O 1
ATOM 2356 N N . ASP A 1 300 ? 4.729 0.658 1.200 1.00 95.06 300 ASP A N 1
ATOM 2357 C CA . ASP A 1 300 ? 3.567 0.046 1.858 1.00 95.06 300 ASP A CA 1
ATOM 2358 C C . ASP A 1 300 ? 2.702 1.102 2.566 1.00 95.06 300 ASP A C 1
ATOM 2360 O O . ASP A 1 300 ? 1.473 1.022 2.533 1.00 95.06 300 ASP A O 1
ATOM 2364 N N . LEU A 1 301 ? 3.322 2.116 3.182 1.00 96.44 301 LEU A N 1
ATOM 2365 C CA . LEU A 1 301 ? 2.606 3.233 3.802 1.00 96.44 301 LEU A CA 1
ATOM 2366 C C . LEU A 1 301 ? 1.838 4.070 2.769 1.00 96.44 301 LEU A C 1
ATOM 2368 O O . LEU A 1 301 ? 0.698 4.460 3.034 1.00 96.44 301 LEU A O 1
ATOM 2372 N N . LEU A 1 302 ? 2.425 4.333 1.595 1.00 96.19 302 LEU A N 1
ATOM 2373 C CA . LEU A 1 302 ? 1.718 5.027 0.516 1.00 96.19 302 LEU A CA 1
ATOM 2374 C C . LEU A 1 302 ? 0.488 4.251 0.072 1.00 96.19 302 LEU A C 1
ATOM 2376 O O . LEU A 1 302 ? -0.593 4.823 0.007 1.00 96.19 302 LEU A O 1
ATOM 2380 N N . GLU A 1 303 ? 0.611 2.950 -0.164 1.00 94.75 303 GLU A N 1
ATOM 2381 C CA . GLU A 1 303 ? -0.538 2.124 -0.551 1.00 94.75 303 GLU A CA 1
ATOM 2382 C C . GLU A 1 303 ? -1.617 2.140 0.530 1.00 94.75 303 GLU A C 1
ATOM 2384 O O . GLU A 1 303 ? -2.799 2.327 0.235 1.00 94.75 303 GLU A O 1
ATOM 2389 N N . ASN A 1 304 ? -1.200 2.035 1.795 1.00 95.44 304 ASN A N 1
ATOM 2390 C CA . ASN A 1 304 ? -2.089 2.088 2.951 1.00 95.44 304 ASN A CA 1
ATOM 2391 C C . ASN A 1 304 ? -2.825 3.431 3.100 1.00 95.44 304 ASN A C 1
ATOM 2393 O O . ASN A 1 304 ? -3.890 3.477 3.706 1.00 95.44 304 ASN A O 1
ATOM 2397 N N . THR A 1 305 ? -2.285 4.508 2.528 1.00 95.00 305 THR A N 1
ATOM 2398 C CA . THR A 1 305 ? -2.861 5.862 2.535 1.00 95.00 305 THR A CA 1
ATOM 2399 C C . THR A 1 305 ? -3.413 6.277 1.168 1.00 95.00 305 THR A C 1
ATOM 2401 O O . THR A 1 305 ? -3.592 7.467 0.918 1.00 95.00 305 THR A O 1
ATOM 2404 N N . LYS A 1 306 ? -3.666 5.308 0.271 1.00 94.94 306 LYS A N 1
ATOM 2405 C CA . LYS A 1 306 ? -4.153 5.531 -1.105 1.00 94.94 306 LYS A CA 1
ATOM 2406 C C . LYS A 1 306 ? -3.321 6.546 -1.883 1.00 94.94 306 LYS A C 1
ATOM 2408 O O . LYS A 1 306 ? -3.846 7.372 -2.624 1.00 94.94 306 LYS A O 1
ATOM 2413 N N . CYS A 1 307 ? -2.008 6.465 -1.698 1.00 93.69 307 CYS A N 1
ATOM 2414 C CA . CYS A 1 307 ? -1.021 7.288 -2.378 1.00 93.69 307 CYS A CA 1
ATOM 2415 C C . CYS A 1 307 ? -1.264 8.790 -2.158 1.00 93.69 307 CYS A C 1
ATOM 2417 O O . CYS A 1 307 ? -1.108 9.594 -3.074 1.00 93.69 307 CYS A O 1
ATOM 2419 N N . ASN A 1 308 ? -1.653 9.166 -0.934 1.00 95.44 308 ASN A N 1
ATOM 2420 C CA . ASN A 1 308 ? -1.871 10.555 -0.552 1.00 95.44 308 ASN A CA 1
ATOM 2421 C C . ASN A 1 308 ? -0.622 11.420 -0.819 1.00 95.44 308 ASN A C 1
ATOM 2423 O O . ASN A 1 308 ? 0.472 11.106 -0.348 1.00 95.44 308 ASN A O 1
ATOM 2427 N N . ASP A 1 309 ? -0.805 12.540 -1.525 1.00 95.94 309 ASP A N 1
ATOM 2428 C CA . ASP A 1 309 ? 0.296 13.413 -1.952 1.00 95.94 309 ASP A CA 1
ATOM 2429 C C . ASP A 1 309 ? 1.080 14.019 -0.779 1.00 95.94 309 ASP A C 1
ATOM 2431 O O . ASP A 1 309 ? 2.306 14.090 -0.828 1.00 95.94 309 ASP A O 1
ATOM 2435 N N . ASN A 1 310 ? 0.403 14.397 0.312 1.00 96.25 310 ASN A N 1
ATOM 2436 C CA . ASN A 1 310 ? 1.085 14.937 1.490 1.00 96.25 310 ASN A CA 1
ATOM 2437 C C . ASN A 1 310 ? 1.946 13.858 2.160 1.00 96.25 310 ASN A C 1
ATOM 2439 O O . ASN A 1 310 ? 3.063 14.144 2.579 1.00 96.25 310 ASN A O 1
ATOM 2443 N N . VAL A 1 311 ? 1.470 12.607 2.217 1.00 96.25 311 VAL A N 1
ATOM 2444 C CA . VAL A 1 311 ? 2.279 11.485 2.721 1.00 96.25 311 VAL A CA 1
ATOM 2445 C C . VAL A 1 311 ? 3.489 11.273 1.810 1.00 96.25 311 VAL A C 1
ATOM 2447 O O . VAL A 1 311 ? 4.607 11.191 2.308 1.00 96.25 311 VAL A O 1
ATOM 2450 N N . ALA A 1 312 ? 3.293 11.249 0.486 1.00 96.31 312 ALA A N 1
ATOM 2451 C CA . ALA A 1 312 ? 4.369 11.110 -0.500 1.00 96.31 312 ALA A CA 1
ATOM 2452 C C . ALA A 1 312 ? 5.447 12.195 -0.364 1.00 96.31 312 ALA A C 1
ATOM 2454 O O . ALA A 1 312 ? 6.642 11.885 -0.369 1.00 96.31 312 ALA A O 1
ATOM 2455 N N . ARG A 1 313 ? 5.029 13.446 -0.159 1.00 96.44 313 ARG A N 1
ATOM 2456 C CA . ARG A 1 313 ? 5.914 14.588 0.083 1.00 96.44 313 ARG A CA 1
ATOM 2457 C C . ARG A 1 313 ? 6.741 14.422 1.358 1.00 96.44 313 ARG A C 1
ATOM 2459 O O . ARG A 1 313 ? 7.949 14.640 1.322 1.00 96.44 313 ARG A O 1
ATOM 2466 N N . GLU A 1 314 ? 6.121 13.993 2.457 1.00 95.75 314 GLU A N 1
ATOM 2467 C CA . GLU A 1 314 ? 6.805 13.793 3.744 1.00 95.75 314 GLU A CA 1
ATOM 2468 C C . GLU A 1 314 ? 7.770 12.593 3.723 1.00 95.75 314 GLU A C 1
ATOM 2470 O O . GLU A 1 314 ? 8.839 12.642 4.334 1.00 95.75 314 GLU A O 1
ATOM 2475 N N . ILE A 1 315 ? 7.454 11.518 2.988 1.00 94.31 315 ILE A N 1
ATOM 2476 C CA . ILE A 1 315 ? 8.336 10.340 2.900 1.00 94.31 315 ILE A CA 1
ATOM 2477 C C . ILE A 1 315 ? 9.473 10.493 1.879 1.00 94.31 315 ILE A C 1
ATOM 2479 O O . ILE A 1 315 ? 10.479 9.788 1.971 1.00 94.31 315 ILE A O 1
ATOM 2483 N N . ALA A 1 316 ? 9.362 11.392 0.901 1.00 92.50 316 ALA A N 1
ATOM 2484 C CA . ALA A 1 316 ? 10.393 11.648 -0.109 1.00 92.50 316 ALA A CA 1
ATOM 2485 C C . ALA A 1 316 ? 11.802 11.933 0.473 1.00 92.50 316 ALA A C 1
ATOM 2487 O O . ALA A 1 316 ? 12.771 11.275 0.065 1.00 92.50 316 ALA A O 1
ATOM 2488 N N . PRO A 1 317 ? 11.976 12.839 1.459 1.00 89.88 317 PRO A N 1
ATOM 2489 C CA . PRO A 1 317 ? 13.284 13.060 2.079 1.00 89.88 317 PRO A CA 1
ATOM 2490 C C . PRO A 1 317 ? 13.775 11.854 2.898 1.00 89.88 317 PRO A C 1
ATOM 2492 O O . PRO A 1 317 ? 14.983 11.625 2.994 1.00 89.88 317 PRO A O 1
ATOM 2495 N N . LEU A 1 318 ? 12.863 11.058 3.466 1.00 86.62 318 LEU A N 1
ATOM 2496 C CA . LEU A 1 318 ? 13.206 9.886 4.278 1.00 86.62 318 LEU A CA 1
ATOM 2497 C C . LEU A 1 318 ? 13.629 8.693 3.415 1.00 86.62 318 LEU A C 1
ATOM 2499 O O . LEU A 1 318 ? 14.633 8.049 3.710 1.00 86.62 318 LEU A O 1
ATOM 2503 N N . SER A 1 319 ? 12.913 8.441 2.318 1.00 77.69 319 SER A N 1
ATOM 2504 C CA . SER A 1 319 ? 13.191 7.350 1.377 1.00 77.69 319 SER A CA 1
ATOM 2505 C C . SER A 1 319 ? 14.534 7.531 0.669 1.00 77.69 319 SER A C 1
ATOM 2507 O O . SER A 1 319 ? 15.288 6.579 0.522 1.00 77.69 319 SER A O 1
ATOM 2509 N N . THR A 1 320 ? 14.909 8.762 0.314 1.00 72.12 320 THR A N 1
ATOM 2510 C CA . THR A 1 320 ? 16.211 9.052 -0.320 1.00 72.12 320 THR A CA 1
ATOM 2511 C C . THR A 1 320 ? 17.397 8.993 0.639 1.00 72.12 320 THR A C 1
ATOM 2513 O O . THR A 1 320 ? 18.551 8.931 0.203 1.00 72.12 320 THR A O 1
ATOM 2516 N N . THR A 1 321 ? 17.141 8.989 1.947 1.00 62.59 321 THR A N 1
ATOM 2517 C CA . THR A 1 321 ? 18.184 8.942 2.964 1.00 62.59 321 THR A CA 1
ATOM 2518 C C . THR A 1 321 ? 18.465 7.492 3.327 1.00 62.59 321 THR A C 1
ATOM 2520 O O . THR A 1 321 ? 17.901 6.941 4.273 1.00 62.59 321 THR A O 1
ATOM 2523 N N . LYS A 1 322 ? 19.402 6.860 2.611 1.00 59.91 322 LYS A N 1
ATOM 2524 C CA . LYS A 1 322 ? 19.969 5.580 3.042 1.00 59.91 322 LYS A CA 1
ATOM 2525 C C . LYS A 1 322 ? 20.727 5.820 4.349 1.00 59.91 322 LYS A C 1
ATOM 2527 O O . LYS A 1 322 ? 21.904 6.181 4.367 1.00 59.91 322 LYS A O 1
ATOM 2532 N N . THR A 1 323 ? 20.027 5.677 5.471 1.00 48.94 323 THR A N 1
ATOM 2533 C CA . THR A 1 323 ? 20.626 5.768 6.799 1.00 48.94 323 THR A CA 1
ATOM 2534 C C . THR A 1 323 ? 21.491 4.530 6.969 1.00 48.94 323 THR A C 1
ATOM 2536 O O . THR A 1 323 ? 21.019 3.484 7.412 1.00 48.94 323 THR A O 1
ATOM 2539 N N . LEU A 1 324 ? 22.765 4.620 6.576 1.00 40.84 324 LEU A N 1
ATOM 2540 C CA . LEU A 1 324 ? 23.758 3.606 6.901 1.00 40.84 324 LEU A CA 1
ATOM 2541 C C . LEU A 1 324 ? 23.706 3.389 8.415 1.00 40.84 324 LEU A C 1
ATOM 2543 O O . LEU A 1 324 ? 24.145 4.237 9.198 1.00 40.84 324 LEU A O 1
ATOM 2547 N N . ARG A 1 325 ? 23.160 2.241 8.839 1.00 43.06 325 ARG A N 1
ATOM 2548 C CA . ARG A 1 325 ? 23.370 1.717 10.187 1.00 43.06 325 ARG A CA 1
ATOM 2549 C C . ARG A 1 325 ? 24.873 1.549 10.337 1.00 43.06 325 ARG A C 1
ATOM 2551 O O . ARG A 1 325 ? 25.450 0.545 9.928 1.00 43.06 325 ARG A O 1
ATOM 2558 N N . LYS A 1 326 ? 25.506 2.546 10.947 1.00 39.56 326 LYS A N 1
ATOM 2559 C CA . LYS A 1 326 ? 26.817 2.404 11.552 1.00 39.56 326 LYS A CA 1
ATOM 2560 C C . LYS A 1 326 ? 26.653 1.358 12.653 1.00 39.56 326 LYS A C 1
ATOM 2562 O O . LYS A 1 326 ? 26.236 1.679 13.760 1.00 39.56 326 LYS A O 1
ATOM 2567 N N . LEU A 1 327 ? 26.893 0.089 12.331 1.00 38.09 327 LEU A N 1
ATOM 2568 C CA . LEU A 1 327 ? 27.102 -0.944 13.334 1.00 38.09 327 LEU A CA 1
ATOM 2569 C C . LEU A 1 327 ? 28.365 -0.532 14.094 1.00 38.09 327 LEU A C 1
ATOM 2571 O O . LEU A 1 327 ? 29.480 -0.558 13.577 1.00 38.09 327 LEU A O 1
ATOM 2575 N N . ILE A 1 328 ? 28.134 -0.012 15.295 1.00 39.75 328 ILE A N 1
ATOM 2576 C CA . ILE A 1 328 ? 29.136 0.472 16.232 1.00 39.75 328 ILE A CA 1
ATOM 2577 C C . ILE A 1 328 ? 29.981 -0.729 16.673 1.00 39.75 328 ILE A C 1
ATOM 2579 O O . ILE A 1 328 ? 29.641 -1.424 17.623 1.00 39.75 328 ILE A O 1
ATOM 2583 N N . PHE A 1 329 ? 31.116 -0.948 16.014 1.00 39.44 329 PHE A N 1
ATOM 2584 C CA . PHE A 1 329 ? 32.281 -1.578 16.632 1.00 39.44 329 PHE A CA 1
ATOM 2585 C C . PHE A 1 329 ? 33.244 -0.469 17.080 1.00 39.44 329 PHE A C 1
ATOM 2587 O O . PHE A 1 329 ? 34.149 -0.119 16.341 1.00 39.44 329 PHE A O 1
ATOM 2594 N N . LYS A 1 330 ? 33.024 0.067 18.295 1.00 35.41 330 LYS A N 1
ATOM 2595 C CA . LYS A 1 330 ? 34.002 0.767 19.170 1.00 35.41 330 LYS A CA 1
ATOM 2596 C C . LYS A 1 330 ? 34.854 1.929 18.558 1.00 35.41 330 LYS A C 1
ATOM 2598 O O . LYS A 1 330 ? 34.724 2.272 17.391 1.00 35.41 330 LYS A O 1
ATOM 2603 N N . PRO A 1 331 ? 35.563 2.731 19.382 1.00 50.75 331 PRO A N 1
ATOM 2604 C CA . PRO A 1 331 ? 35.552 4.185 19.232 1.00 50.75 331 PRO A CA 1
ATOM 2605 C C . PRO A 1 331 ? 36.714 4.704 18.382 1.00 50.75 331 PRO A C 1
ATOM 2607 O O . PRO A 1 331 ? 37.824 4.851 18.880 1.00 50.75 331 PRO A O 1
ATOM 2610 N N . VAL A 1 332 ? 36.458 5.083 17.129 1.00 40.56 332 VAL A N 1
ATOM 2611 C CA . VAL A 1 332 ? 37.339 6.009 16.400 1.00 40.56 332 VAL A CA 1
ATOM 2612 C C . VAL A 1 332 ? 36.506 7.048 15.647 1.00 40.56 332 VAL A C 1
ATOM 2614 O O . VAL A 1 332 ? 35.432 6.780 15.105 1.00 40.56 332 VAL A O 1
ATOM 2617 N N . ARG A 1 333 ? 37.013 8.276 15.746 1.00 47.78 333 ARG A N 1
ATOM 2618 C CA . ARG A 1 333 ? 36.431 9.577 15.422 1.00 47.78 333 ARG A CA 1
ATOM 2619 C C . ARG A 1 333 ? 35.951 9.716 13.969 1.00 47.78 333 ARG A C 1
ATOM 2621 O O . ARG A 1 333 ? 36.528 9.153 13.050 1.00 47.78 333 ARG A O 1
ATOM 2628 N N . ILE A 1 334 ? 34.953 10.597 13.824 1.00 39.88 334 ILE A N 1
ATOM 2629 C CA . ILE A 1 334 ? 34.358 11.152 12.595 1.00 39.88 334 ILE A CA 1
ATOM 2630 C C . ILE A 1 334 ? 33.478 10.154 11.826 1.00 39.88 334 ILE A C 1
ATOM 2632 O O . ILE A 1 334 ? 33.910 9.413 10.949 1.00 39.88 334 ILE A O 1
ATOM 2636 N N . VAL A 1 335 ? 32.181 10.158 12.153 1.00 33.81 335 VAL A N 1
ATOM 2637 C CA . VAL A 1 335 ? 31.139 9.598 11.283 1.00 33.81 335 VAL A CA 1
ATOM 2638 C C . VAL A 1 335 ? 30.901 10.621 10.172 1.00 33.81 335 VAL A C 1
ATOM 2640 O O . VAL A 1 335 ? 30.176 11.590 10.371 1.00 33.81 335 VAL A O 1
ATOM 2643 N N . ARG A 1 336 ? 31.515 10.440 9.005 1.00 36.09 336 ARG A N 1
ATOM 2644 C CA . ARG A 1 336 ? 31.013 11.098 7.798 1.00 36.09 336 ARG A CA 1
ATOM 2645 C C . ARG A 1 336 ? 29.802 10.276 7.361 1.00 36.09 336 ARG A C 1
ATOM 2647 O O . ARG A 1 336 ? 29.967 9.121 6.981 1.00 36.09 336 ARG A O 1
ATOM 2654 N N . ILE A 1 337 ? 28.596 10.816 7.526 1.00 37.47 337 ILE A N 1
ATOM 2655 C CA . ILE A 1 337 ? 27.384 10.217 6.959 1.00 37.47 337 ILE A CA 1
ATOM 2656 C C . ILE A 1 337 ? 27.564 10.320 5.444 1.00 37.47 337 ILE A C 1
ATOM 2658 O O . ILE A 1 337 ? 27.479 11.407 4.880 1.00 37.47 337 ILE A O 1
ATOM 2662 N N . VAL A 1 338 ? 27.935 9.215 4.803 1.00 37.03 338 VAL A N 1
ATOM 2663 C CA . VAL A 1 338 ? 27.931 9.129 3.345 1.00 37.03 338 VAL A CA 1
ATOM 2664 C C . VAL A 1 338 ? 26.493 8.810 2.974 1.00 37.03 338 VAL A C 1
ATOM 2666 O O . VAL A 1 338 ? 26.012 7.705 3.207 1.00 37.03 338 VAL A O 1
ATOM 2669 N N . GLN A 1 339 ? 25.786 9.828 2.499 1.00 41.47 339 GLN A N 1
ATOM 2670 C CA . GLN A 1 339 ? 24.451 9.698 1.940 1.00 41.47 339 GLN A CA 1
ATOM 2671 C C . GLN A 1 339 ? 24.603 8.973 0.598 1.00 41.47 339 GLN A C 1
ATOM 2673 O O . GLN A 1 339 ? 24.934 9.585 -0.413 1.00 41.47 339 GLN A O 1
ATOM 2678 N N . GLU A 1 340 ? 24.465 7.648 0.600 1.00 47.59 340 GLU A N 1
ATOM 2679 C CA . GLU A 1 340 ? 24.289 6.903 -0.645 1.00 47.59 340 GLU A CA 1
ATOM 2680 C C . GLU A 1 340 ? 22.882 7.216 -1.149 1.00 47.59 340 GLU A C 1
ATOM 2682 O O . GLU A 1 340 ? 21.892 6.758 -0.579 1.00 47.59 340 GLU A O 1
ATOM 2687 N N . ASN A 1 341 ? 22.802 8.053 -2.182 1.00 55.94 341 ASN A N 1
ATOM 2688 C CA . ASN A 1 341 ? 21.553 8.312 -2.882 1.00 55.94 341 ASN A CA 1
ATOM 2689 C C . ASN A 1 341 ? 20.987 6.977 -3.388 1.00 55.94 341 ASN A C 1
ATOM 2691 O O . ASN A 1 341 ? 21.741 6.110 -3.836 1.00 55.94 341 ASN A O 1
ATOM 2695 N N . ILE A 1 342 ? 19.662 6.810 -3.354 1.00 64.38 342 ILE A N 1
ATOM 2696 C CA . ILE A 1 342 ? 19.002 5.790 -4.174 1.00 64.38 342 ILE A CA 1
ATOM 2697 C C . ILE A 1 342 ? 19.269 6.186 -5.626 1.00 64.38 342 ILE A C 1
ATOM 2699 O O . ILE A 1 342 ? 18.568 7.016 -6.195 1.00 64.38 342 ILE A O 1
ATOM 2703 N N . GLU A 1 343 ? 20.352 5.671 -6.202 1.00 72.56 343 GLU A N 1
ATOM 2704 C CA . GLU A 1 343 ? 20.726 6.037 -7.567 1.00 72.56 343 GLU A CA 1
ATOM 2705 C C . GLU A 1 343 ? 19.771 5.415 -8.585 1.00 72.56 343 GLU A C 1
ATOM 2707 O O . GLU A 1 343 ? 19.563 6.009 -9.641 1.00 72.56 343 GLU A O 1
ATOM 2712 N N . ASN A 1 344 ? 19.157 4.272 -8.244 1.00 87.69 344 ASN A N 1
ATOM 2713 C CA . ASN A 1 344 ? 18.265 3.521 -9.120 1.00 87.69 344 ASN A CA 1
ATOM 2714 C C . ASN A 1 344 ? 17.007 3.068 -8.363 1.00 87.69 344 ASN A C 1
ATOM 2716 O O . ASN A 1 344 ? 17.098 2.366 -7.354 1.00 87.69 344 ASN A O 1
ATOM 2720 N N . ILE A 1 345 ? 15.841 3.449 -8.876 1.00 93.62 345 ILE A N 1
ATOM 2721 C CA . ILE A 1 345 ? 14.528 2.967 -8.445 1.00 93.62 345 ILE A CA 1
ATOM 2722 C C . ILE A 1 345 ? 14.086 1.842 -9.376 1.00 93.62 345 ILE A C 1
ATOM 2724 O O . ILE A 1 345 ? 14.187 1.988 -10.591 1.00 93.62 345 ILE A O 1
ATOM 2728 N N . VAL A 1 346 ? 13.548 0.755 -8.822 1.00 94.81 346 VAL A N 1
ATOM 2729 C CA . VAL A 1 346 ? 12.924 -0.323 -9.601 1.00 94.81 346 VAL A CA 1
ATOM 2730 C C . VAL A 1 346 ? 11.416 -0.294 -9.374 1.00 94.81 346 VAL A C 1
ATOM 2732 O O . VAL A 1 346 ? 10.952 -0.496 -8.254 1.00 94.81 346 VAL A O 1
ATOM 2735 N N . VAL A 1 347 ? 10.653 -0.051 -10.436 1.00 96.44 347 VAL A N 1
ATOM 2736 C CA . VAL A 1 347 ? 9.190 -0.055 -10.423 1.00 96.44 347 VAL A CA 1
ATOM 2737 C C . VAL A 1 347 ? 8.693 -1.383 -10.970 1.00 96.44 347 VAL A C 1
ATOM 2739 O O . VAL A 1 347 ? 9.047 -1.758 -12.084 1.00 96.44 347 VAL A O 1
ATOM 2742 N N . ASN A 1 348 ? 7.857 -2.063 -10.187 1.00 96.00 348 ASN A N 1
ATOM 2743 C CA . ASN A 1 348 ? 7.171 -3.297 -10.570 1.00 96.00 348 ASN A CA 1
ATOM 2744 C C . ASN A 1 348 ? 5.653 -3.072 -10.635 1.00 96.00 348 ASN A C 1
ATOM 2746 O O . ASN A 1 348 ? 5.169 -2.095 -10.063 1.00 96.00 348 ASN A O 1
ATOM 2750 N N . ASP A 1 349 ? 4.909 -4.004 -11.235 1.00 94.69 349 ASP A N 1
ATOM 2751 C CA . ASP A 1 349 ? 3.450 -3.947 -11.457 1.00 94.69 349 ASP A CA 1
ATOM 2752 C C . ASP A 1 349 ? 2.678 -3.448 -10.226 1.00 94.69 349 ASP A C 1
ATOM 2754 O O . ASP A 1 349 ? 1.902 -2.499 -10.279 1.00 94.69 349 ASP A O 1
ATOM 2758 N N . HIS A 1 350 ? 2.947 -4.062 -9.073 1.00 92.81 350 HIS A N 1
ATOM 2759 C CA . HIS A 1 350 ? 2.228 -3.808 -7.826 1.00 92.81 350 HIS A CA 1
ATOM 2760 C C . HIS A 1 350 ? 2.644 -2.514 -7.112 1.00 92.81 350 HIS A C 1
ATOM 2762 O O . HIS A 1 350 ? 2.066 -2.199 -6.081 1.00 92.81 350 HIS A O 1
ATOM 2768 N N . ARG A 1 351 ? 3.647 -1.782 -7.617 1.00 94.19 351 ARG A N 1
ATOM 2769 C CA . ARG A 1 351 ? 4.161 -0.534 -7.017 1.00 94.19 351 ARG A CA 1
ATOM 2770 C C . ARG A 1 351 ? 3.979 0.689 -7.916 1.00 94.19 351 ARG A C 1
ATOM 2772 O O . ARG A 1 351 ? 4.502 1.754 -7.587 1.00 94.19 351 ARG A O 1
ATOM 2779 N N . ILE A 1 352 ? 3.277 0.557 -9.044 1.00 95.94 352 ILE A N 1
ATOM 2780 C CA . ILE A 1 352 ? 3.082 1.654 -10.004 1.00 95.94 352 ILE A CA 1
ATOM 2781 C C . ILE A 1 352 ? 2.470 2.878 -9.315 1.00 95.94 352 ILE A C 1
ATOM 2783 O O . ILE A 1 352 ? 3.028 3.968 -9.406 1.00 95.94 352 ILE A O 1
ATOM 2787 N N . GLU A 1 353 ? 1.376 2.692 -8.574 1.00 95.88 353 GLU A N 1
ATOM 2788 C CA . GLU A 1 353 ? 0.661 3.789 -7.910 1.00 95.88 353 GLU A CA 1
ATOM 2789 C C . GLU A 1 353 ? 1.523 4.486 -6.846 1.00 95.88 353 GLU A C 1
ATOM 2791 O O . GLU A 1 353 ? 1.586 5.715 -6.786 1.00 95.88 353 GLU A O 1
ATOM 2796 N N . SER A 1 354 ? 2.275 3.709 -6.067 1.00 95.50 354 SER A N 1
ATOM 2797 C CA . SER A 1 354 ? 3.189 4.206 -5.034 1.00 95.50 354 SER A CA 1
ATOM 2798 C C . SER A 1 354 ? 4.289 5.079 -5.632 1.00 95.50 354 SER A C 1
ATOM 2800 O O . SER A 1 354 ? 4.541 6.184 -5.154 1.00 95.50 354 SER A O 1
ATOM 2802 N N . TYR A 1 355 ? 4.922 4.628 -6.719 1.00 97.19 355 TYR A N 1
ATOM 2803 C CA . TYR A 1 355 ? 5.958 5.416 -7.385 1.00 97.19 355 TYR A CA 1
ATOM 2804 C C . TYR A 1 355 ? 5.400 6.602 -8.164 1.00 97.19 355 TYR A C 1
ATOM 2806 O O . TYR A 1 355 ? 6.036 7.653 -8.169 1.00 97.19 355 TYR A O 1
ATOM 2814 N N . LYS A 1 356 ? 4.207 6.477 -8.752 1.00 97.25 356 LYS A N 1
ATOM 2815 C CA . LYS A 1 356 ? 3.503 7.597 -9.386 1.00 97.25 356 LYS A CA 1
ATOM 2816 C C . LYS A 1 356 ? 3.312 8.758 -8.408 1.00 97.25 356 LYS A C 1
ATOM 2818 O O . LYS A 1 356 ? 3.539 9.901 -8.791 1.00 97.25 356 LYS A O 1
ATOM 2823 N N . ALA A 1 357 ? 2.955 8.468 -7.156 1.00 96.94 357 ALA A N 1
ATOM 2824 C CA . ALA A 1 357 ? 2.815 9.485 -6.115 1.00 96.94 357 ALA A CA 1
ATOM 2825 C C . ALA A 1 357 ? 4.154 9.956 -5.528 1.00 96.94 357 ALA A C 1
ATOM 2827 O O . ALA A 1 357 ? 4.289 11.128 -5.195 1.00 96.94 357 ALA A O 1
ATOM 2828 N N . LEU A 1 358 ? 5.150 9.074 -5.399 1.00 96.50 358 LEU A N 1
ATOM 2829 C CA . LEU A 1 358 ? 6.432 9.406 -4.768 1.00 96.50 358 LEU A CA 1
ATOM 2830 C C . LEU A 1 358 ? 7.360 10.237 -5.667 1.00 96.50 358 LEU A C 1
ATOM 2832 O O . LEU A 1 358 ? 7.960 11.204 -5.204 1.00 96.50 358 LEU A O 1
ATOM 2836 N N . LEU A 1 359 ? 7.502 9.852 -6.938 1.00 95.94 359 LEU A N 1
ATOM 2837 C CA . LEU A 1 359 ? 8.472 10.435 -7.873 1.00 95.94 359 LEU A CA 1
ATOM 2838 C C . LEU A 1 359 ? 8.390 11.969 -8.010 1.00 95.94 359 LEU A C 1
ATOM 2840 O O . LEU A 1 359 ? 9.455 12.582 -7.977 1.00 95.94 359 LEU A O 1
ATOM 2844 N N . PRO A 1 360 ? 7.203 12.613 -8.061 1.00 97.56 360 PRO A N 1
ATOM 2845 C CA . PRO A 1 360 ? 7.089 14.073 -8.127 1.00 97.56 360 PRO A CA 1
ATOM 2846 C C . PRO A 1 360 ? 7.834 14.830 -7.021 1.00 97.56 360 PRO A C 1
ATOM 2848 O O . PRO A 1 360 ? 8.268 15.963 -7.224 1.00 97.56 360 PRO A O 1
ATOM 2851 N N . HIS A 1 361 ? 7.998 14.198 -5.855 1.00 95.56 361 HIS A N 1
ATOM 2852 C CA . HIS A 1 361 ? 8.639 14.784 -4.675 1.00 95.56 361 HIS A CA 1
ATOM 2853 C C . HIS A 1 361 ? 10.123 14.419 -4.558 1.00 95.56 361 HIS A C 1
ATOM 2855 O O . HIS A 1 361 ? 10.831 14.926 -3.685 1.00 95.56 361 HIS A O 1
ATOM 2861 N N . LEU A 1 362 ? 10.617 13.537 -5.430 1.00 92.69 362 LEU A N 1
ATOM 2862 C CA . LEU A 1 362 ? 12.016 13.139 -5.477 1.00 92.69 362 LEU A CA 1
ATOM 2863 C C . LEU A 1 362 ? 12.825 14.067 -6.384 1.00 92.69 362 LEU A C 1
ATOM 2865 O O . LEU A 1 362 ? 12.333 14.678 -7.330 1.00 92.69 362 LEU A O 1
ATOM 2869 N N . ARG A 1 363 ? 14.134 14.125 -6.134 1.00 92.25 363 ARG A N 1
ATOM 2870 C CA . ARG A 1 363 ? 15.064 14.665 -7.133 1.00 92.25 363 ARG A CA 1
ATOM 2871 C C . ARG A 1 363 ? 15.095 13.735 -8.356 1.00 92.25 363 ARG A C 1
ATOM 2873 O O . ARG A 1 363 ? 14.805 12.547 -8.208 1.00 92.25 363 ARG A O 1
ATOM 2880 N N . PRO A 1 364 ? 15.495 14.230 -9.541 1.00 93.88 364 PRO A N 1
ATOM 2881 C CA . PRO A 1 364 ? 15.725 13.378 -10.702 1.00 93.88 364 PRO A CA 1
ATOM 2882 C C . PRO A 1 364 ? 16.611 12.173 -10.356 1.00 93.88 364 PRO A C 1
ATOM 2884 O O . PRO A 1 364 ? 17.702 12.325 -9.806 1.00 93.88 364 PRO A O 1
ATOM 2887 N N . VAL A 1 365 ? 16.124 10.976 -10.680 1.00 92.94 365 VAL A N 1
ATOM 2888 C CA . VAL A 1 365 ? 16.750 9.676 -10.383 1.00 92.94 365 VAL A CA 1
ATOM 2889 C C . VAL A 1 365 ? 16.631 8.762 -11.595 1.00 92.94 365 VAL A C 1
ATOM 2891 O O . VAL A 1 365 ? 15.836 9.033 -12.503 1.00 92.94 365 VAL A O 1
ATOM 2894 N N . LYS A 1 366 ? 17.414 7.680 -11.617 1.00 94.00 366 LYS A N 1
ATOM 2895 C CA . LYS A 1 366 ? 17.266 6.631 -12.627 1.00 94.00 366 LYS A CA 1
ATOM 2896 C C . LYS A 1 366 ? 16.160 5.672 -12.215 1.00 94.00 366 LYS A C 1
ATOM 2898 O O . LYS A 1 366 ? 16.047 5.312 -11.043 1.00 94.00 366 LYS A O 1
ATOM 2903 N N . VAL A 1 367 ? 15.353 5.265 -13.183 1.00 95.56 367 VAL A N 1
ATOM 2904 C CA . VAL A 1 367 ? 14.177 4.424 -12.983 1.00 95.56 367 VAL A CA 1
ATOM 2905 C C . VAL A 1 367 ? 14.236 3.235 -13.931 1.00 95.56 367 VAL A C 1
ATOM 2907 O O . VAL A 1 367 ? 14.437 3.380 -15.136 1.00 95.56 367 VAL A O 1
ATOM 2910 N N . HIS A 1 368 ? 14.064 2.055 -13.357 1.00 96.75 368 HIS A N 1
ATOM 2911 C CA . HIS A 1 368 ? 14.007 0.773 -14.031 1.00 96.75 368 HIS A CA 1
ATOM 2912 C C . HIS A 1 368 ? 12.562 0.294 -13.929 1.00 96.75 368 HIS A C 1
ATOM 2914 O O . HIS A 1 368 ? 12.048 0.115 -12.828 1.00 96.75 368 HIS A O 1
ATOM 2920 N N . ILE A 1 369 ? 11.888 0.131 -15.057 1.00 97.44 369 ILE A N 1
ATOM 2921 C CA . ILE A 1 369 ? 10.495 -0.299 -15.127 1.00 97.44 369 ILE A CA 1
ATOM 2922 C C . ILE A 1 369 ? 10.493 -1.775 -15.510 1.00 97.44 369 ILE A C 1
ATOM 2924 O O . ILE A 1 369 ? 10.926 -2.122 -16.605 1.00 97.44 369 ILE A O 1
ATOM 2928 N N . ASN A 1 370 ? 10.012 -2.633 -14.615 1.00 97.56 370 ASN A N 1
ATOM 2929 C CA . ASN A 1 370 ? 9.881 -4.070 -14.827 1.00 97.56 370 ASN A CA 1
ATOM 2930 C C . ASN A 1 370 ? 8.411 -4.467 -14.688 1.00 97.56 370 ASN A C 1
ATOM 2932 O O . ASN A 1 370 ? 7.869 -4.465 -13.589 1.00 97.56 370 ASN A O 1
ATOM 2936 N N . MET A 1 371 ? 7.775 -4.783 -15.810 1.00 97.56 371 MET A N 1
ATOM 2937 C CA . MET A 1 371 ? 6.358 -5.104 -15.873 1.00 97.56 371 MET A CA 1
ATOM 2938 C C . MET A 1 371 ? 6.141 -6.547 -16.303 1.00 97.56 371 MET A C 1
ATOM 2940 O O . MET A 1 371 ? 6.561 -6.938 -17.393 1.00 97.56 371 MET A O 1
ATOM 2944 N N . LYS A 1 372 ? 5.469 -7.332 -15.461 1.00 97.00 372 LYS A N 1
ATOM 2945 C CA . LYS A 1 372 ? 5.098 -8.725 -15.748 1.00 97.00 372 LYS A CA 1
ATOM 2946 C C . LYS A 1 372 ? 3.719 -8.857 -16.376 1.00 97.00 372 LYS A C 1
ATOM 2948 O O . LYS A 1 372 ? 3.516 -9.777 -17.158 1.00 97.00 372 LYS A O 1
ATOM 2953 N N . SER A 1 373 ? 2.806 -7.962 -16.031 1.00 96.25 373 SER A N 1
ATOM 2954 C CA . SER A 1 373 ? 1.435 -7.918 -16.536 1.00 96.25 373 SER A CA 1
ATOM 2955 C C . SER A 1 373 ? 1.355 -7.175 -17.870 1.00 96.25 373 SER A C 1
ATOM 2957 O O . SER A 1 373 ? 2.273 -6.440 -18.244 1.00 96.25 373 SER A O 1
ATOM 2959 N N . GLU A 1 374 ? 0.247 -7.370 -18.585 1.00 96.06 374 GLU A N 1
ATOM 2960 C CA . GLU A 1 374 ? -0.060 -6.668 -19.832 1.00 96.06 374 GLU A CA 1
ATOM 2961 C C . GLU A 1 374 ? -0.115 -5.143 -19.593 1.00 96.06 374 GLU A C 1
ATOM 2963 O O . GLU A 1 374 ? -0.919 -4.676 -18.782 1.00 96.06 374 GLU A O 1
ATOM 2968 N N . PRO A 1 375 ? 0.722 -4.339 -20.277 1.00 95.06 375 PRO A N 1
ATOM 2969 C CA . PRO A 1 375 ? 0.744 -2.882 -20.147 1.00 95.06 375 PRO A CA 1
ATOM 2970 C C . PRO A 1 375 ? -0.613 -2.197 -20.307 1.00 95.06 375 PRO A C 1
ATOM 2972 O O . PRO A 1 375 ? -0.876 -1.220 -19.606 1.00 95.06 375 PRO A O 1
ATOM 2975 N N . ASN A 1 376 ? -1.477 -2.703 -21.191 1.00 92.62 376 ASN A N 1
ATOM 2976 C CA . ASN A 1 376 ? -2.803 -2.122 -21.417 1.00 92.62 376 ASN A CA 1
ATOM 2977 C C . ASN A 1 376 ? -3.784 -2.350 -20.256 1.00 92.62 376 ASN A C 1
ATOM 2979 O O . ASN A 1 376 ? -4.701 -1.550 -20.078 1.00 92.62 376 ASN A O 1
ATOM 2983 N N . ASP A 1 377 ? -3.549 -3.368 -19.425 1.00 94.25 377 ASP A N 1
ATOM 2984 C CA . ASP A 1 377 ? -4.360 -3.663 -18.238 1.00 94.25 377 ASP A CA 1
ATOM 2985 C C . ASP A 1 377 ? -3.902 -2.868 -17.001 1.00 94.25 377 ASP A C 1
ATOM 2987 O O . ASP A 1 377 ? -4.510 -2.945 -15.932 1.00 94.25 377 ASP A O 1
ATOM 2991 N N . MET A 1 378 ? -2.830 -2.077 -17.128 1.00 93.69 378 MET A N 1
ATOM 2992 C CA . MET A 1 378 ? -2.245 -1.284 -16.047 1.00 93.69 378 MET A CA 1
ATOM 2993 C C . MET A 1 378 ? -2.453 0.217 -16.294 1.00 93.69 378 MET A C 1
ATOM 2995 O O . MET A 1 378 ? -1.530 0.904 -16.745 1.00 93.69 378 MET A O 1
ATOM 2999 N N . PRO A 1 379 ? -3.629 0.784 -15.960 1.00 89.38 379 PRO A N 1
ATOM 3000 C CA . PRO A 1 379 ? -3.940 2.186 -16.253 1.00 89.38 379 PRO A CA 1
ATOM 3001 C C . PRO A 1 379 ? -2.920 3.164 -15.647 1.00 89.38 379 PRO A C 1
ATOM 3003 O O . PRO A 1 379 ? -2.572 4.163 -16.275 1.00 89.38 379 PRO A O 1
ATOM 3006 N N . GLY A 1 380 ? -2.367 2.839 -14.475 1.00 95.25 380 GLY A N 1
ATOM 3007 C CA . GLY A 1 380 ? -1.359 3.658 -13.802 1.00 95.25 380 GLY A CA 1
ATOM 3008 C C . GLY A 1 380 ? -0.003 3.736 -14.509 1.00 95.25 380 GLY A C 1
ATOM 3009 O O . GLY A 1 380 ? 0.762 4.663 -14.239 1.00 95.25 380 GLY A O 1
ATOM 3010 N N . LEU A 1 381 ? 0.322 2.801 -15.417 1.00 96.69 381 LEU A N 1
ATOM 3011 C CA . LEU A 1 381 ? 1.618 2.794 -16.105 1.00 96.69 381 LEU A CA 1
ATOM 3012 C C . LEU A 1 381 ? 1.773 4.044 -16.971 1.00 96.69 381 LEU A C 1
ATOM 3014 O O . LEU A 1 381 ? 2.825 4.676 -16.964 1.00 96.69 381 LEU A O 1
ATOM 3018 N N . ARG A 1 382 ? 0.716 4.437 -17.684 1.00 95.81 382 ARG A N 1
ATOM 3019 C CA . ARG A 1 382 ? 0.731 5.625 -18.541 1.00 95.81 382 ARG A CA 1
ATOM 3020 C C . ARG A 1 382 ? 1.027 6.895 -17.740 1.00 95.81 382 ARG A C 1
ATOM 3022 O O . ARG A 1 382 ? 1.901 7.667 -18.134 1.00 95.81 382 ARG A O 1
ATOM 3029 N N . ASP A 1 383 ? 0.345 7.066 -16.612 1.00 96.69 383 ASP A N 1
ATOM 3030 C CA . ASP A 1 383 ? 0.537 8.213 -15.724 1.00 96.69 383 ASP A CA 1
ATOM 3031 C C . ASP A 1 383 ? 1.942 8.217 -15.105 1.00 96.69 383 ASP A C 1
ATOM 3033 O O . ASP A 1 383 ? 2.574 9.265 -14.989 1.00 96.69 383 ASP A O 1
ATOM 3037 N N . LEU A 1 384 ? 2.465 7.042 -14.736 1.00 97.25 384 LEU A N 1
ATOM 3038 C CA . LEU A 1 384 ? 3.830 6.906 -14.234 1.00 97.25 384 LEU A CA 1
ATOM 3039 C C . LEU A 1 384 ? 4.852 7.401 -15.268 1.00 97.25 384 LEU A C 1
ATOM 3041 O O . LEU A 1 384 ? 5.765 8.144 -14.913 1.00 97.25 384 LEU A O 1
ATOM 3045 N N . LEU A 1 385 ? 4.704 7.026 -16.542 1.00 96.62 385 LEU A N 1
ATOM 3046 C CA . LEU A 1 385 ? 5.600 7.489 -17.610 1.00 96.62 385 LEU A CA 1
ATOM 3047 C C . LEU A 1 385 ? 5.530 9.013 -17.775 1.00 96.62 385 LEU A C 1
ATOM 3049 O O . LEU A 1 385 ? 6.570 9.654 -17.929 1.00 96.62 385 LEU A O 1
ATOM 3053 N N . ASP A 1 386 ? 4.333 9.598 -17.679 1.00 95.81 386 ASP A N 1
ATOM 3054 C CA . ASP A 1 386 ? 4.159 11.055 -17.705 1.00 95.81 386 ASP A CA 1
ATOM 3055 C C . ASP A 1 386 ? 4.879 11.724 -16.531 1.00 95.81 386 ASP A C 1
ATOM 3057 O O . ASP A 1 386 ? 5.616 12.693 -16.726 1.00 95.81 386 ASP A O 1
ATOM 3061 N N . VAL A 1 387 ? 4.751 11.167 -15.323 1.00 96.50 387 VAL A N 1
ATOM 3062 C CA . VAL A 1 387 ? 5.460 11.645 -14.129 1.00 96.50 387 VAL A CA 1
ATOM 3063 C C . VAL A 1 387 ? 6.973 11.631 -14.340 1.00 96.50 387 VAL A C 1
ATOM 3065 O O . VAL A 1 387 ? 7.628 12.624 -14.007 1.00 96.50 387 VAL A O 1
ATOM 3068 N N . LEU A 1 388 ? 7.528 10.566 -14.933 1.00 96.06 388 LEU A N 1
ATOM 3069 C CA . LEU A 1 388 ? 8.961 10.479 -15.231 1.00 96.06 388 LEU A CA 1
ATOM 3070 C C . LEU A 1 388 ? 9.425 11.630 -16.126 1.00 96.06 388 LEU A C 1
ATOM 3072 O O . LEU A 1 388 ? 10.442 12.264 -15.845 1.00 96.06 388 LEU A O 1
ATOM 3076 N N . ILE A 1 389 ? 8.663 11.935 -17.174 1.00 95.06 389 ILE A N 1
ATOM 3077 C CA . ILE A 1 389 ? 9.005 12.976 -18.149 1.00 95.06 389 ILE A CA 1
ATOM 3078 C C . ILE A 1 389 ? 8.855 14.370 -17.536 1.00 95.06 389 ILE A C 1
ATOM 3080 O O . ILE A 1 389 ? 9.759 15.202 -17.669 1.00 95.06 389 ILE A O 1
ATOM 3084 N N . CYS A 1 390 ? 7.734 14.623 -16.855 1.00 95.56 390 CYS A N 1
ATOM 3085 C CA . CYS A 1 390 ? 7.421 15.906 -16.228 1.00 95.56 390 CYS A CA 1
ATOM 3086 C C . CYS A 1 390 ? 8.458 16.297 -15.169 1.00 95.56 390 CYS A C 1
ATOM 3088 O O . CYS A 1 390 ? 8.866 17.458 -15.116 1.00 95.56 390 CYS A O 1
ATOM 3090 N N . HIS A 1 391 ? 8.940 15.327 -14.388 1.00 95.12 391 HIS A N 1
ATOM 3091 C CA . HIS A 1 391 ? 9.889 15.550 -13.291 1.00 95.12 391 HIS A CA 1
ATOM 3092 C C . HIS A 1 391 ? 11.338 15.190 -13.656 1.00 95.12 391 HIS A C 1
ATOM 3094 O O . HIS A 1 391 ? 12.221 15.180 -12.803 1.00 95.12 391 HIS A O 1
ATOM 3100 N N . GLN A 1 392 ? 11.611 14.968 -14.948 1.00 95.25 392 GLN A N 1
ATOM 3101 C CA . GLN A 1 392 ? 12.956 14.754 -15.498 1.00 95.25 392 GLN A CA 1
ATOM 3102 C C . GLN A 1 392 ? 13.688 13.528 -14.924 1.00 95.25 392 GLN A C 1
ATOM 3104 O O . GLN A 1 392 ? 14.920 13.493 -14.889 1.00 95.25 392 GLN A O 1
ATOM 3109 N N . HIS A 1 393 ? 12.950 12.505 -14.497 1.00 94.31 393 HIS A N 1
ATOM 3110 C CA . HIS A 1 393 ? 13.534 11.215 -14.148 1.00 94.31 393 HIS A CA 1
ATOM 3111 C C . HIS A 1 393 ? 14.032 10.495 -15.407 1.00 94.31 393 HIS A C 1
ATOM 3113 O O . HIS A 1 393 ? 13.499 10.663 -16.506 1.00 94.31 393 HIS A O 1
ATOM 3119 N N . GLN A 1 394 ? 15.067 9.673 -15.253 1.00 95.12 394 GLN A N 1
ATOM 3120 C CA . GLN A 1 394 ? 15.686 8.954 -16.364 1.00 95.12 394 GLN A CA 1
ATOM 3121 C C . GLN A 1 394 ? 15.237 7.498 -16.351 1.00 95.12 394 GLN A C 1
ATOM 3123 O O . GLN A 1 394 ? 15.704 6.723 -15.523 1.00 95.12 394 GLN A O 1
ATOM 3128 N N . CYS A 1 395 ? 14.368 7.102 -17.280 1.00 96.50 395 CYS A N 1
ATOM 3129 C CA . CYS A 1 395 ? 14.104 5.681 -17.498 1.00 96.50 395 CYS A CA 1
ATOM 3130 C C . CYS A 1 395 ? 15.317 5.042 -18.191 1.00 96.50 395 CYS A C 1
ATOM 3132 O O . CYS A 1 395 ? 15.613 5.373 -19.342 1.00 96.50 395 CYS A O 1
ATOM 3134 N N . THR A 1 396 ? 16.045 4.184 -17.475 1.00 96.50 396 THR A N 1
ATOM 3135 C CA . THR A 1 396 ? 17.234 3.486 -17.990 1.00 96.50 396 THR A CA 1
ATOM 3136 C C . THR A 1 396 ? 16.909 2.085 -18.474 1.00 96.50 396 THR A C 1
ATOM 3138 O O . THR A 1 396 ? 17.480 1.649 -19.471 1.00 96.50 396 THR A O 1
ATOM 3141 N N . ASP A 1 397 ? 15.953 1.416 -17.836 1.00 97.50 397 ASP A N 1
ATOM 3142 C CA . ASP A 1 397 ? 15.547 0.063 -18.197 1.00 97.50 397 ASP A CA 1
ATOM 3143 C C . ASP A 1 397 ? 14.022 0.033 -18.344 1.00 97.50 397 ASP A C 1
ATOM 3145 O O . ASP A 1 397 ? 13.306 0.479 -17.445 1.00 97.50 397 ASP A O 1
ATOM 3149 N N . LEU A 1 398 ? 13.532 -0.486 -19.469 1.00 97.81 398 LEU A N 1
ATOM 3150 C CA . LEU A 1 398 ? 12.115 -0.736 -19.724 1.00 97.81 398 LEU A CA 1
ATOM 3151 C C . LEU A 1 398 ? 11.954 -2.196 -20.133 1.00 97.81 398 LEU A C 1
ATOM 3153 O O . LEU A 1 398 ? 12.260 -2.575 -21.265 1.00 97.81 398 LEU A O 1
ATOM 3157 N N . GLU A 1 399 ? 11.471 -3.010 -19.205 1.00 98.25 399 GLU A N 1
ATOM 3158 C CA . GLU A 1 399 ? 11.238 -4.428 -19.413 1.00 98.25 399 GLU A CA 1
ATOM 3159 C C . GLU A 1 399 ? 9.754 -4.769 -19.306 1.00 98.25 399 GLU A C 1
ATOM 3161 O O . GLU A 1 399 ? 9.185 -4.787 -18.221 1.00 98.25 399 GLU A O 1
ATOM 3166 N N . LEU A 1 400 ? 9.134 -5.063 -20.446 1.00 98.06 400 LEU A N 1
ATOM 3167 C CA . LEU A 1 400 ? 7.733 -5.452 -20.570 1.00 98.06 400 LEU A CA 1
ATOM 3168 C C . LEU A 1 400 ? 7.676 -6.957 -20.857 1.00 98.06 400 LEU A C 1
ATOM 3170 O O . LEU A 1 400 ? 7.658 -7.385 -22.013 1.00 98.06 400 LEU A O 1
ATOM 3174 N N . TYR A 1 401 ? 7.722 -7.764 -19.796 1.00 97.50 401 TYR A N 1
ATOM 3175 C CA . TYR A 1 401 ? 7.807 -9.222 -19.884 1.00 97.50 401 TYR A CA 1
ATOM 3176 C C . TYR A 1 401 ? 6.573 -9.831 -20.538 1.00 97.50 401 TYR A C 1
ATOM 3178 O O . TYR A 1 401 ? 6.745 -10.747 -21.327 1.00 97.50 401 TYR A O 1
ATOM 3186 N N . HIS A 1 402 ? 5.365 -9.300 -20.309 1.00 96.50 402 HIS A N 1
ATOM 3187 C CA . HIS A 1 402 ? 4.160 -9.828 -20.959 1.00 96.50 402 HIS A CA 1
ATOM 3188 C C . HIS A 1 402 ? 4.277 -9.790 -22.490 1.00 96.50 402 HIS A C 1
ATOM 3190 O O . HIS A 1 402 ? 4.267 -10.829 -23.144 1.00 96.50 402 HIS A O 1
ATOM 3196 N N . HIS A 1 403 ? 4.528 -8.601 -23.047 1.00 97.19 403 HIS A N 1
ATOM 3197 C CA . HIS A 1 403 ? 4.771 -8.405 -24.480 1.00 97.19 403 HIS A CA 1
ATOM 3198 C C . HIS A 1 403 ? 5.951 -9.232 -25.007 1.00 97.19 403 HIS A C 1
ATOM 3200 O O . HIS A 1 403 ? 5.990 -9.599 -26.176 1.00 97.19 403 HIS A O 1
ATOM 3206 N N . TYR A 1 404 ? 6.955 -9.495 -24.170 1.00 97.50 404 TYR A N 1
ATOM 3207 C CA . TYR A 1 404 ? 8.118 -10.255 -24.593 1.00 97.50 404 TYR A CA 1
ATOM 3208 C C . TYR A 1 404 ? 7.883 -11.768 -24.561 1.00 97.50 404 TYR A C 1
ATOM 3210 O O . TYR A 1 404 ? 8.217 -12.408 -25.545 1.00 97.50 404 TYR A O 1
ATOM 3218 N N . ASP A 1 405 ? 7.339 -12.345 -23.488 1.00 96.44 405 ASP A N 1
ATOM 3219 C CA . ASP A 1 405 ? 7.286 -13.793 -23.234 1.00 96.44 405 ASP A CA 1
ATOM 3220 C C . ASP A 1 405 ? 6.026 -14.485 -23.785 1.00 96.44 405 ASP A C 1
ATOM 3222 O O . ASP A 1 405 ? 6.060 -15.696 -24.009 1.00 96.44 405 ASP A O 1
ATOM 3226 N N . HIS A 1 406 ? 4.940 -13.748 -24.039 1.00 94.00 406 HIS A N 1
ATOM 3227 C CA . HIS A 1 406 ? 3.657 -14.316 -24.465 1.00 94.00 406 HIS A CA 1
ATOM 3228 C C . HIS A 1 406 ? 3.441 -14.229 -25.984 1.00 94.00 406 HIS A C 1
ATOM 3230 O O . HIS A 1 406 ? 3.569 -13.165 -26.592 1.00 94.00 406 HIS A O 1
ATOM 3236 N N . ASP A 1 407 ? 3.116 -15.368 -26.605 1.00 87.62 407 ASP A N 1
ATOM 3237 C CA . ASP A 1 407 ? 2.951 -15.517 -28.064 1.00 87.62 407 ASP A CA 1
ATOM 3238 C C . ASP A 1 407 ? 1.610 -14.982 -28.585 1.00 87.62 407 ASP A C 1
ATOM 3240 O O . ASP A 1 407 ? 1.478 -14.681 -29.768 1.00 87.62 407 ASP A O 1
ATOM 3244 N N . ASP A 1 408 ? 0.616 -14.876 -27.707 1.00 87.38 408 ASP A N 1
ATOM 3245 C CA . ASP A 1 408 ? -0.755 -14.447 -27.986 1.00 87.38 408 ASP A CA 1
ATOM 3246 C C . ASP A 1 408 ? -0.961 -12.933 -27.837 1.00 87.38 408 ASP A C 1
ATOM 3248 O O . ASP A 1 408 ? -2.079 -12.433 -27.964 1.00 87.38 408 ASP A O 1
ATOM 3252 N N . THR A 1 409 ? 0.118 -12.183 -27.614 1.00 85.19 409 THR A N 1
ATOM 3253 C CA . THR A 1 409 ? 0.067 -10.728 -27.482 1.00 85.19 409 THR A CA 1
ATOM 3254 C C . THR A 1 409 ? -0.267 -10.069 -28.820 1.00 85.19 409 THR A C 1
ATOM 3256 O O . THR A 1 409 ? 0.489 -10.120 -29.791 1.00 85.19 409 THR A O 1
ATOM 3259 N N . THR A 1 410 ? -1.436 -9.428 -28.885 1.00 88.50 410 THR A N 1
ATOM 3260 C CA . THR A 1 410 ? -1.864 -8.636 -30.052 1.00 88.50 410 THR A CA 1
ATOM 3261 C C . THR A 1 410 ? -1.423 -7.176 -29.970 1.00 88.50 410 THR A C 1
ATOM 3263 O O . THR A 1 410 ? -1.561 -6.429 -30.937 1.00 88.50 410 THR A O 1
ATOM 3266 N N . THR A 1 411 ? -0.946 -6.752 -28.804 1.00 95.06 411 THR A N 1
ATOM 3267 C CA . THR A 1 411 ? -0.577 -5.378 -28.465 1.00 95.06 411 THR A CA 1
ATOM 3268 C C . THR A 1 411 ? 0.934 -5.206 -28.509 1.00 95.06 411 THR A C 1
ATOM 3270 O O . THR A 1 411 ? 1.685 -6.121 -28.190 1.00 95.06 411 THR A O 1
ATOM 3273 N N . THR A 1 412 ? 1.403 -4.030 -28.927 1.00 96.75 412 THR A N 1
ATOM 3274 C CA . THR A 1 412 ? 2.837 -3.722 -28.989 1.00 96.75 412 THR A CA 1
ATOM 3275 C C . THR A 1 412 ? 3.237 -2.726 -27.908 1.00 96.75 412 THR A C 1
ATOM 3277 O O . THR A 1 412 ? 2.425 -2.002 -27.338 1.00 96.75 412 THR A O 1
ATOM 3280 N N . SER A 1 413 ? 4.531 -2.678 -27.616 1.00 97.56 413 SER A N 1
ATOM 3281 C CA . SER A 1 413 ? 5.170 -1.731 -26.703 1.00 97.56 413 SER A CA 1
ATOM 3282 C C . SER A 1 413 ? 5.408 -0.352 -27.331 1.00 97.56 413 SER A C 1
ATOM 3284 O O . SER A 1 413 ? 6.039 0.492 -26.692 1.00 97.56 413 SER A O 1
ATOM 3286 N N . ASP A 1 414 ? 4.966 -0.128 -28.571 1.00 97.75 414 ASP A N 1
ATOM 3287 C CA . ASP A 1 414 ? 5.273 1.078 -29.344 1.00 97.75 414 ASP A CA 1
ATOM 3288 C C . ASP A 1 414 ? 4.812 2.341 -28.614 1.00 97.75 414 ASP A C 1
ATOM 3290 O O . ASP A 1 414 ? 5.611 3.256 -28.432 1.00 97.75 414 ASP A O 1
ATOM 3294 N N . ASP A 1 415 ? 3.573 2.360 -28.117 1.00 96.06 415 ASP A N 1
ATOM 3295 C CA . ASP A 1 415 ? 2.996 3.511 -27.412 1.00 96.06 415 ASP A CA 1
ATOM 3296 C C . ASP A 1 415 ? 3.736 3.819 -26.102 1.00 96.06 415 ASP A C 1
ATOM 3298 O O . ASP A 1 415 ? 3.979 4.981 -25.764 1.00 96.06 415 ASP A O 1
ATOM 3302 N N . VAL A 1 416 ? 4.145 2.776 -25.370 1.00 96.38 416 VAL A N 1
ATOM 3303 C CA . VAL A 1 416 ? 4.919 2.906 -24.124 1.00 96.38 416 VAL A CA 1
ATOM 3304 C C . VAL A 1 416 ? 6.286 3.526 -24.417 1.00 96.38 416 VAL A C 1
ATOM 3306 O O . VAL A 1 416 ? 6.705 4.473 -23.746 1.00 96.38 416 VAL A O 1
ATOM 3309 N N . LEU A 1 417 ? 6.972 3.020 -25.445 1.00 96.62 417 LEU A N 1
ATOM 3310 C CA . LEU A 1 417 ? 8.282 3.512 -25.862 1.00 96.62 417 LEU A CA 1
ATOM 3311 C C . LEU A 1 417 ? 8.198 4.934 -26.434 1.00 96.62 417 LEU A C 1
ATOM 3313 O O . LEU A 1 417 ? 9.037 5.777 -26.112 1.00 96.62 417 LEU A O 1
ATOM 3317 N N . GLN A 1 418 ? 7.172 5.220 -27.241 1.00 96.25 418 GLN A N 1
ATOM 3318 C CA . GLN A 1 418 ? 6.921 6.541 -27.811 1.00 96.25 418 GLN A CA 1
ATOM 3319 C C . GLN A 1 418 ? 6.743 7.586 -26.715 1.00 96.25 418 GLN A C 1
ATOM 3321 O O . GLN A 1 418 ? 7.258 8.695 -26.836 1.00 96.25 418 GLN A O 1
ATOM 3326 N N . ARG A 1 419 ? 6.049 7.235 -25.630 1.00 94.56 419 ARG A N 1
ATOM 3327 C CA . ARG A 1 419 ? 5.795 8.159 -24.526 1.00 94.56 419 ARG A CA 1
ATOM 3328 C C . ARG A 1 419 ? 7.079 8.576 -23.815 1.00 94.56 419 ARG A C 1
ATOM 3330 O O . ARG A 1 419 ? 7.221 9.744 -23.494 1.00 94.56 419 ARG A O 1
ATOM 3337 N N . LEU A 1 420 ? 8.037 7.665 -23.630 1.00 92.94 420 LEU A N 1
ATOM 3338 C CA . LEU A 1 420 ? 9.330 7.965 -22.994 1.00 92.94 420 LEU A CA 1
ATOM 3339 C C . LEU A 1 420 ? 10.255 8.870 -23.836 1.00 92.94 420 LEU A C 1
ATOM 3341 O O . LEU A 1 420 ? 11.198 9.470 -23.304 1.00 92.94 420 LEU A O 1
ATOM 3345 N N . GLN A 1 421 ? 10.013 8.983 -25.143 1.00 86.88 421 GLN A N 1
ATOM 3346 C CA . GLN A 1 421 ? 10.765 9.866 -26.034 1.00 86.88 421 GLN A CA 1
ATOM 3347 C C . GLN A 1 421 ? 10.339 11.335 -25.844 1.00 86.88 421 GLN A C 1
ATOM 3349 O O . GLN A 1 421 ? 9.158 11.610 -25.639 1.00 86.88 421 GLN A O 1
ATOM 3354 N N . PRO A 1 422 ? 11.262 12.323 -25.920 1.00 70.12 422 PRO A N 1
ATOM 3355 C CA . PRO A 1 422 ? 12.635 12.249 -26.441 1.00 70.12 422 PRO A CA 1
ATOM 3356 C C . PRO A 1 422 ? 13.755 12.213 -25.377 1.00 70.12 422 PRO A C 1
ATOM 3358 O O . PRO A 1 422 ? 14.926 12.348 -25.725 1.00 70.12 422 PRO A O 1
ATOM 3361 N N . LYS A 1 423 ? 13.436 12.102 -24.079 1.00 71.94 423 LYS A N 1
ATOM 3362 C CA . LYS A 1 423 ? 14.395 12.364 -22.979 1.00 71.94 423 LYS A CA 1
ATOM 3363 C C . LYS A 1 423 ? 14.958 11.118 -22.282 1.00 71.94 423 LYS A C 1
ATOM 3365 O O . LYS A 1 423 ? 15.714 11.258 -21.323 1.00 71.94 423 LYS A O 1
ATOM 3370 N N . SER A 1 424 ? 14.612 9.913 -22.729 1.00 81.56 424 SER A N 1
ATOM 3371 C CA . SER A 1 424 ? 15.071 8.676 -22.088 1.00 81.56 424 SER A CA 1
ATOM 3372 C C . SER A 1 424 ? 16.553 8.374 -22.366 1.00 81.56 424 SER A C 1
ATOM 3374 O O . SER A 1 424 ? 16.949 8.290 -23.527 1.00 81.56 424 SER A O 1
ATOM 3376 N N . ASP A 1 425 ? 17.343 8.102 -21.319 1.00 93.06 425 ASP A N 1
ATOM 3377 C CA . ASP A 1 425 ? 18.667 7.441 -21.399 1.00 93.06 425 ASP A CA 1
ATOM 3378 C C . ASP A 1 425 ? 18.495 5.912 -21.329 1.00 93.06 425 ASP A C 1
ATOM 3380 O O . ASP A 1 425 ? 19.118 5.223 -20.516 1.00 93.06 425 ASP A O 1
ATOM 3384 N N . LEU A 1 426 ? 17.572 5.385 -22.141 1.00 97.06 426 LEU A N 1
ATOM 3385 C CA . LEU A 1 426 ? 17.201 3.974 -22.109 1.00 97.06 426 LEU A CA 1
ATOM 3386 C C . LEU A 1 426 ? 18.379 3.127 -22.603 1.00 97.06 426 LEU A C 1
ATOM 3388 O O . LEU A 1 426 ? 18.861 3.303 -23.724 1.00 97.06 426 LEU A O 1
ATOM 3392 N N . LYS A 1 427 ? 18.843 2.218 -21.753 1.00 97.38 427 LYS A N 1
ATOM 3393 C CA . LYS A 1 427 ? 19.957 1.286 -21.963 1.00 97.38 427 LYS A CA 1
ATOM 3394 C C . LYS A 1 427 ? 19.464 -0.128 -22.208 1.00 97.38 427 LYS A C 1
ATOM 3396 O O . LYS A 1 427 ? 20.103 -0.852 -22.971 1.00 97.38 427 LYS A O 1
ATOM 3401 N N . VAL A 1 428 ? 18.351 -0.503 -21.589 1.00 97.88 428 VAL A N 1
ATOM 3402 C CA . VAL A 1 428 ? 17.744 -1.826 -21.725 1.00 97.88 428 VAL A CA 1
ATOM 3403 C C . VAL A 1 428 ? 16.306 -1.670 -22.192 1.00 97.88 428 VAL A C 1
ATOM 3405 O O . VAL A 1 428 ? 15.528 -0.939 -21.583 1.00 97.88 428 VAL A O 1
ATOM 3408 N N . PHE A 1 429 ? 15.957 -2.377 -23.263 1.00 98.31 429 PHE A N 1
ATOM 3409 C CA . PHE A 1 429 ? 14.580 -2.517 -23.713 1.00 98.31 429 PHE A CA 1
ATOM 3410 C C . PHE A 1 429 ? 14.241 -3.997 -23.893 1.00 98.31 429 PHE A C 1
ATOM 3412 O O . PHE A 1 429 ? 14.973 -4.725 -24.570 1.00 98.31 429 PHE A O 1
ATOM 3419 N N . ARG A 1 430 ? 13.114 -4.423 -23.319 1.00 98.44 430 ARG A N 1
ATOM 3420 C CA . ARG A 1 430 ? 12.508 -5.740 -23.528 1.00 98.44 430 ARG A CA 1
ATOM 3421 C C . ARG A 1 430 ? 11.021 -5.580 -23.830 1.00 98.44 430 ARG A C 1
ATOM 3423 O O . ARG A 1 430 ? 10.304 -4.981 -23.035 1.00 98.44 430 ARG A O 1
ATOM 3430 N N . GLY A 1 431 ? 10.557 -6.130 -24.950 1.00 98.06 431 GLY A N 1
ATOM 3431 C CA . GLY A 1 431 ? 9.141 -6.094 -25.319 1.00 98.06 431 GLY A CA 1
ATOM 3432 C C . GLY A 1 431 ? 8.863 -6.553 -26.749 1.00 98.06 431 GLY A C 1
ATOM 3433 O O . GLY A 1 431 ? 9.709 -7.176 -27.394 1.00 98.06 431 GLY A O 1
ATOM 3434 N N . LEU A 1 432 ? 7.678 -6.205 -27.244 1.00 97.88 432 LEU A N 1
ATOM 3435 C CA . LEU A 1 432 ? 7.230 -6.435 -28.616 1.00 97.88 432 LEU A CA 1
ATOM 3436 C C . LEU A 1 432 ? 7.136 -5.085 -29.321 1.00 97.88 432 LEU A C 1
ATOM 3438 O O . LEU A 1 432 ? 6.424 -4.214 -28.843 1.00 97.88 432 LEU A O 1
ATOM 3442 N N . LEU A 1 433 ? 7.840 -4.882 -30.431 1.00 98.19 433 LEU A N 1
ATOM 3443 C CA . LEU A 1 433 ? 7.747 -3.638 -31.204 1.00 98.19 433 LEU A CA 1
ATOM 3444 C C . LEU A 1 433 ? 7.265 -3.936 -32.606 1.00 98.19 433 LEU A C 1
ATOM 3446 O O . LEU A 1 433 ? 7.662 -4.955 -33.163 1.00 98.19 433 LEU A O 1
ATOM 3450 N N . THR A 1 434 ? 6.503 -3.021 -33.203 1.00 97.75 434 THR A N 1
ATOM 3451 C CA . THR A 1 434 ? 6.343 -3.046 -34.658 1.00 97.75 434 THR A CA 1
ATOM 3452 C C . THR A 1 434 ? 7.629 -2.582 -35.336 1.00 97.75 434 THR A C 1
ATOM 3454 O O . THR A 1 434 ? 8.549 -2.024 -34.729 1.00 97.75 434 THR A O 1
ATOM 3457 N N . GLY A 1 435 ? 7.674 -2.741 -36.656 1.00 96.31 435 GLY A N 1
ATOM 3458 C CA . GLY A 1 435 ? 8.736 -2.158 -37.453 1.00 96.31 435 GLY A CA 1
ATOM 3459 C C . GLY A 1 435 ? 8.876 -0.631 -37.286 1.00 96.31 435 GLY A C 1
ATOM 3460 O O . GLY A 1 435 ? 9.993 -0.120 -37.337 1.00 96.31 435 GLY A O 1
ATOM 3461 N N . ASP A 1 436 ? 7.777 0.102 -37.079 1.00 96.69 436 ASP A N 1
ATOM 3462 C CA . ASP A 1 436 ? 7.837 1.548 -36.814 1.00 96.69 436 ASP A CA 1
ATOM 3463 C C . ASP A 1 436 ? 8.306 1.831 -35.384 1.00 96.69 436 ASP A C 1
ATOM 3465 O O . ASP A 1 436 ? 9.164 2.694 -35.184 1.00 96.69 436 ASP A O 1
ATOM 3469 N N . GLY A 1 437 ? 7.863 1.025 -34.414 1.00 97.19 437 GLY A N 1
ATOM 3470 C CA . GLY A 1 437 ? 8.324 1.075 -33.027 1.00 97.19 437 GLY A CA 1
ATOM 3471 C C . GLY A 1 437 ? 9.840 0.926 -32.874 1.00 97.19 437 GLY A C 1
ATOM 3472 O O . GLY A 1 437 ? 10.454 1.626 -32.073 1.00 97.19 437 GLY A O 1
ATOM 3473 N N . VAL A 1 438 ? 10.494 0.100 -33.699 1.00 97.50 438 VAL A N 1
ATOM 3474 C CA . VAL A 1 438 ? 11.967 -0.029 -33.707 1.00 97.50 438 VAL A CA 1
ATOM 3475 C C . VAL A 1 438 ? 12.674 1.292 -34.017 1.00 97.50 438 VAL A C 1
ATOM 3477 O O . VAL A 1 438 ? 13.761 1.549 -33.500 1.00 97.50 438 VAL A O 1
ATOM 3480 N N . SER A 1 439 ? 12.056 2.165 -34.815 1.00 95.75 439 SER A N 1
ATOM 3481 C CA . SER A 1 439 ? 12.622 3.484 -35.130 1.00 95.75 439 SER A CA 1
ATOM 3482 C C . SER A 1 439 ? 12.583 4.445 -33.932 1.00 95.75 439 SER A C 1
ATOM 3484 O O . SER A 1 439 ? 13.269 5.466 -33.952 1.00 95.75 439 SER A O 1
ATOM 3486 N N . LEU A 1 440 ? 11.828 4.106 -32.879 1.00 96.44 440 LEU A N 1
ATOM 3487 C CA . LEU A 1 440 ? 11.758 4.829 -31.606 1.00 96.44 440 LEU A CA 1
ATOM 3488 C C . LEU A 1 440 ? 12.831 4.379 -30.601 1.00 96.44 440 LEU A C 1
ATOM 3490 O O . LEU A 1 440 ? 12.852 4.864 -29.471 1.00 96.44 440 LEU A O 1
ATOM 3494 N N . LEU A 1 441 ? 13.720 3.444 -30.946 1.00 96.81 441 LEU A N 1
ATOM 3495 C CA . LEU A 1 441 ? 14.779 3.020 -30.028 1.00 96.81 441 LEU A CA 1
ATOM 3496 C C . LEU A 1 441 ? 15.858 4.115 -29.895 1.00 96.81 441 LEU A C 1
ATOM 3498 O O . LEU A 1 441 ? 16.373 4.604 -30.907 1.00 96.81 441 LEU A O 1
ATOM 3502 N N . PRO A 1 442 ? 16.236 4.522 -28.669 1.00 96.06 442 PRO A N 1
ATOM 3503 C CA . PRO A 1 442 ? 17.202 5.597 -28.475 1.00 96.06 442 PRO A CA 1
ATOM 3504 C C . PRO A 1 442 ? 18.646 5.127 -28.683 1.00 96.06 442 PRO A C 1
ATOM 3506 O O . PRO A 1 442 ? 19.000 3.975 -28.446 1.00 96.06 442 PRO A O 1
ATOM 3509 N N . ARG A 1 443 ? 19.531 6.059 -29.055 1.00 95.88 443 ARG A N 1
ATOM 3510 C CA . ARG A 1 443 ? 20.956 5.777 -29.338 1.00 95.88 443 ARG A CA 1
ATOM 3511 C C . ARG A 1 443 ? 21.757 5.263 -28.133 1.00 95.88 443 ARG A C 1
ATOM 3513 O O . ARG A 1 443 ? 22.851 4.731 -28.318 1.00 95.88 443 ARG A O 1
ATOM 3520 N N . SER A 1 444 ? 21.250 5.482 -26.920 1.00 96.44 444 SER A N 1
ATOM 3521 C CA . SER A 1 444 ? 21.818 5.023 -25.645 1.00 96.44 444 SER A CA 1
ATOM 3522 C C . SER A 1 444 ? 21.637 3.522 -25.402 1.00 96.44 444 SER A C 1
ATOM 3524 O O . SER A 1 444 ? 22.227 2.989 -24.461 1.00 96.44 444 SER A O 1
ATOM 3526 N N . LEU A 1 445 ? 20.823 2.848 -26.221 1.00 97.56 445 LEU A N 1
ATOM 3527 C CA . LEU A 1 445 ? 20.452 1.457 -26.016 1.00 97.56 445 LEU A CA 1
ATOM 3528 C C . LEU A 1 445 ? 21.659 0.519 -26.150 1.00 97.56 445 LEU A C 1
ATOM 3530 O O . LEU A 1 445 ? 22.426 0.593 -27.109 1.00 97.56 445 LEU A O 1
ATOM 3534 N N . LYS A 1 446 ? 21.790 -0.382 -25.176 1.00 97.62 446 LYS A N 1
ATOM 3535 C CA . LYS A 1 446 ? 22.885 -1.350 -25.028 1.00 97.62 446 LYS A CA 1
ATOM 3536 C C . LYS A 1 446 ? 22.407 -2.793 -25.135 1.00 97.62 446 LYS A C 1
ATOM 3538 O O . LYS A 1 446 ? 23.087 -3.615 -25.750 1.00 97.62 446 LYS A O 1
ATOM 3543 N N . HIS A 1 447 ? 21.231 -3.066 -24.569 1.00 98.19 447 HIS A N 1
ATOM 3544 C CA . HIS A 1 447 ? 20.580 -4.370 -24.571 1.00 98.19 447 HIS A CA 1
ATOM 3545 C C . HIS A 1 447 ? 19.190 -4.260 -25.187 1.00 98.19 447 HIS A C 1
ATOM 3547 O O . HIS A 1 447 ? 18.361 -3.467 -24.735 1.00 98.19 447 HIS A O 1
ATOM 3553 N N . LEU A 1 448 ? 18.941 -5.081 -26.202 1.00 98.38 448 LEU A N 1
ATOM 3554 C CA . LEU A 1 448 ? 17.669 -5.141 -26.905 1.00 98.38 448 LEU A CA 1
ATOM 3555 C C . LEU A 1 448 ? 17.141 -6.575 -26.906 1.00 98.38 448 LEU A C 1
ATOM 3557 O O . LEU A 1 448 ? 17.760 -7.470 -27.481 1.00 98.38 448 LEU A O 1
ATOM 3561 N N . HIS A 1 449 ? 15.987 -6.774 -26.274 1.00 98.50 449 HIS A N 1
ATOM 3562 C CA . HIS A 1 449 ? 15.241 -8.027 -26.265 1.00 98.50 449 HIS A CA 1
ATOM 3563 C C . HIS A 1 449 ? 13.908 -7.816 -26.989 1.00 98.50 449 HIS A C 1
ATOM 3565 O O . HIS A 1 449 ? 13.051 -7.074 -26.513 1.00 98.50 449 HIS A O 1
ATOM 3571 N N . LEU A 1 450 ? 13.726 -8.461 -28.138 1.00 98.25 450 LEU A N 1
ATOM 3572 C CA . LEU A 1 450 ? 12.514 -8.335 -28.948 1.00 98.25 450 LEU A CA 1
ATOM 3573 C C . LEU A 1 450 ? 11.803 -9.671 -29.091 1.00 98.25 450 LEU A C 1
ATOM 3575 O O . LEU A 1 450 ? 12.454 -10.706 -29.212 1.00 98.25 450 LEU A O 1
ATOM 3579 N N . ALA A 1 451 ? 10.478 -9.637 -29.111 1.00 97.88 451 ALA A N 1
ATOM 3580 C CA . ALA A 1 451 ? 9.653 -10.772 -29.497 1.00 97.88 451 ALA A CA 1
ATOM 3581 C C . ALA A 1 451 ? 9.176 -10.648 -30.951 1.00 97.88 451 ALA A C 1
ATOM 3583 O O . ALA A 1 451 ? 8.970 -9.552 -31.473 1.00 97.88 451 ALA A O 1
ATOM 3584 N N . VAL A 1 452 ? 8.991 -11.793 -31.602 1.00 97.31 452 VAL A N 1
ATOM 3585 C CA . VAL A 1 452 ? 8.295 -11.947 -32.883 1.00 97.31 452 VAL A CA 1
ATOM 3586 C C . VAL A 1 452 ? 7.060 -12.799 -32.614 1.00 97.31 452 VAL A C 1
ATOM 3588 O O . VAL A 1 452 ? 7.173 -13.788 -31.908 1.00 97.31 452 VAL A O 1
ATOM 3591 N N . VAL A 1 453 ? 5.895 -12.453 -33.166 1.00 96.94 453 VAL A N 1
ATOM 3592 C CA . VAL A 1 453 ? 4.635 -13.181 -32.892 1.00 96.94 453 VAL A CA 1
ATOM 3593 C C . VAL A 1 453 ? 4.100 -13.933 -34.112 1.00 96.94 453 VAL A C 1
ATOM 3595 O O . VAL A 1 453 ? 3.309 -14.859 -33.979 1.00 96.94 453 VAL A O 1
ATOM 3598 N N . SER A 1 454 ? 4.544 -13.575 -35.319 1.00 97.00 454 SER A N 1
ATOM 3599 C CA . SER A 1 454 ? 4.111 -14.214 -36.563 1.00 97.00 454 SER A CA 1
ATOM 3600 C C . SER A 1 454 ? 5.132 -14.025 -37.684 1.00 97.00 454 SER A C 1
ATOM 3602 O O . SER A 1 454 ? 6.014 -13.167 -37.603 1.00 97.00 454 SER A O 1
ATOM 3604 N N . ASP A 1 455 ? 4.984 -14.806 -38.753 1.00 97.50 455 ASP A N 1
ATOM 3605 C CA . ASP A 1 455 ? 5.748 -14.663 -39.995 1.00 97.50 455 ASP A CA 1
ATOM 3606 C C . ASP A 1 455 ? 5.669 -13.244 -40.573 1.00 97.50 455 ASP A C 1
ATOM 3608 O O . ASP A 1 455 ? 6.684 -12.656 -40.945 1.00 97.50 455 ASP A O 1
ATOM 3612 N N . ASP A 1 456 ? 4.462 -12.680 -40.645 1.00 97.25 456 ASP A N 1
ATOM 3613 C CA . ASP A 1 456 ? 4.245 -11.339 -41.191 1.00 97.25 456 ASP A CA 1
ATOM 3614 C C . ASP A 1 456 ? 4.862 -10.274 -40.292 1.00 97.25 456 ASP A C 1
ATOM 3616 O O . ASP A 1 456 ? 5.468 -9.317 -40.785 1.00 97.25 456 ASP A O 1
ATOM 3620 N N . HIS A 1 457 ? 4.794 -10.480 -38.974 1.00 97.00 457 HIS A N 1
ATOM 3621 C CA . HIS A 1 457 ? 5.480 -9.611 -38.039 1.00 97.00 457 HIS A CA 1
ATOM 3622 C C . HIS A 1 457 ? 7.003 -9.675 -38.241 1.00 97.00 457 HIS A C 1
ATOM 3624 O O . HIS A 1 457 ? 7.640 -8.628 -38.358 1.00 97.00 457 HIS A O 1
ATOM 3630 N N . ALA A 1 458 ? 7.585 -10.872 -38.385 1.00 97.62 458 ALA A N 1
ATOM 3631 C CA . ALA A 1 458 ? 9.016 -11.059 -38.642 1.00 97.62 458 ALA A CA 1
ATOM 3632 C C . ALA A 1 458 ? 9.473 -10.339 -39.921 1.00 97.62 458 ALA A C 1
ATOM 3634 O O . ALA A 1 458 ? 10.454 -9.589 -39.900 1.00 97.62 458 ALA A O 1
ATOM 3635 N N . ARG A 1 459 ? 8.723 -10.516 -41.020 1.00 97.56 459 ARG A N 1
ATOM 3636 C CA . ARG A 1 459 ? 9.002 -9.886 -42.322 1.00 97.56 459 ARG A CA 1
ATOM 3637 C C . ARG A 1 459 ? 8.950 -8.362 -42.256 1.00 97.56 459 ARG A C 1
ATOM 3639 O O . ARG A 1 459 ? 9.706 -7.704 -42.963 1.00 97.56 459 ARG A O 1
ATOM 3646 N N . CYS A 1 460 ? 8.091 -7.796 -41.409 1.00 97.12 460 CYS A N 1
ATOM 3647 C CA . CYS A 1 460 ? 8.009 -6.350 -41.207 1.00 97.12 460 CYS A CA 1
ATOM 3648 C C . CYS A 1 460 ? 9.104 -5.815 -40.266 1.00 97.12 460 CYS A C 1
ATOM 3650 O O . CYS A 1 460 ? 9.670 -4.749 -40.517 1.00 97.12 460 CYS A O 1
ATOM 3652 N N . LEU A 1 461 ? 9.391 -6.535 -39.178 1.00 97.62 461 LEU A N 1
ATOM 3653 C CA . LEU A 1 461 ? 10.271 -6.099 -38.093 1.00 97.62 461 LEU A CA 1
ATOM 3654 C C . LEU A 1 461 ? 11.756 -6.194 -38.462 1.00 97.62 461 LEU A C 1
ATOM 3656 O O . LEU A 1 461 ? 12.502 -5.224 -38.303 1.00 97.62 461 LEU A O 1
ATOM 3660 N N . LEU A 1 462 ? 12.200 -7.358 -38.946 1.00 97.56 462 LEU A N 1
ATOM 3661 C CA . LEU A 1 462 ? 13.625 -7.675 -39.086 1.00 97.56 462 LEU A CA 1
ATOM 3662 C C . LEU A 1 462 ? 14.370 -6.771 -40.088 1.00 97.56 462 LEU A C 1
ATOM 3664 O O . LEU A 1 462 ? 15.470 -6.326 -39.747 1.00 97.56 462 LEU A O 1
ATOM 3668 N N . PRO A 1 463 ? 13.814 -6.410 -41.266 1.00 97.62 463 PRO A N 1
ATOM 3669 C CA . PRO A 1 463 ? 14.484 -5.475 -42.172 1.00 97.62 463 PRO A CA 1
ATOM 3670 C C . PRO A 1 463 ? 14.703 -4.091 -41.547 1.00 97.62 463 PRO A C 1
ATOM 3672 O O . PRO A 1 463 ? 15.773 -3.498 -41.702 1.00 97.62 463 PRO A O 1
ATOM 3675 N N . LYS A 1 464 ? 13.712 -3.581 -40.803 1.00 97.62 464 LYS A N 1
ATOM 3676 C CA . LYS A 1 464 ? 13.808 -2.278 -40.128 1.00 97.62 464 LYS A CA 1
ATOM 3677 C C . LYS A 1 464 ? 14.780 -2.327 -38.951 1.00 97.62 464 LYS A C 1
ATOM 3679 O O . LYS A 1 464 ? 15.588 -1.413 -38.802 1.00 97.62 464 LYS A O 1
ATOM 3684 N N . LEU A 1 465 ? 14.782 -3.418 -38.184 1.00 97.31 465 LEU A N 1
ATOM 3685 C CA . LEU A 1 465 ? 15.782 -3.662 -37.144 1.00 97.31 465 LEU A CA 1
ATOM 3686 C C . LEU A 1 465 ? 17.200 -3.666 -37.717 1.00 97.31 465 LEU A C 1
ATOM 3688 O O . LEU A 1 465 ? 18.073 -2.987 -37.183 1.00 97.31 465 LEU A O 1
ATOM 3692 N N . HIS A 1 466 ? 17.423 -4.351 -38.838 1.00 97.06 466 HIS A N 1
ATOM 3693 C CA . HIS A 1 466 ? 18.724 -4.368 -39.501 1.00 97.06 466 HIS A CA 1
ATOM 3694 C C . HIS A 1 466 ? 19.176 -2.960 -39.924 1.00 97.06 466 HIS A C 1
ATOM 3696 O O . HIS A 1 466 ? 20.340 -2.601 -39.740 1.00 97.06 466 HIS A O 1
ATOM 3702 N N . ALA A 1 467 ? 18.270 -2.138 -40.461 1.00 96.81 467 ALA A N 1
ATOM 3703 C CA . ALA A 1 467 ? 18.581 -0.753 -40.808 1.00 96.81 467 ALA A CA 1
ATOM 3704 C C . ALA A 1 467 ? 18.951 0.077 -39.563 1.00 96.81 467 ALA A C 1
ATOM 3706 O O . ALA A 1 467 ? 20.015 0.695 -39.530 1.00 96.81 467 ALA A O 1
ATOM 3707 N N . VAL A 1 468 ? 18.115 0.032 -38.520 1.00 96.12 468 VAL A N 1
ATOM 3708 C CA . VAL A 1 468 ? 18.265 0.839 -37.299 1.00 96.12 468 VAL A CA 1
ATOM 3709 C C . VAL A 1 468 ? 19.502 0.453 -36.488 1.00 96.12 468 VAL A C 1
ATOM 3711 O O . VAL A 1 468 ? 20.206 1.341 -36.005 1.00 96.12 468 VAL A O 1
ATOM 3714 N N . VAL A 1 469 ? 19.820 -0.839 -36.364 1.00 95.88 469 VAL A N 1
ATOM 3715 C CA . VAL A 1 469 ? 21.025 -1.293 -35.648 1.00 95.88 469 VAL A CA 1
ATOM 3716 C C . VAL A 1 469 ? 22.291 -0.745 -36.309 1.00 95.88 469 VAL A C 1
ATOM 3718 O O . VAL A 1 469 ? 23.170 -0.230 -35.622 1.00 95.88 469 VAL A O 1
ATOM 3721 N N . ASN A 1 470 ? 22.353 -0.767 -37.642 1.00 93.88 470 ASN A N 1
ATOM 3722 C CA . ASN A 1 470 ? 23.526 -0.307 -38.382 1.00 93.88 470 ASN A CA 1
ATOM 3723 C C . ASN A 1 470 ? 23.669 1.224 -38.418 1.00 93.88 470 ASN A C 1
ATOM 3725 O O . ASN A 1 470 ? 24.792 1.726 -38.465 1.00 93.88 470 ASN A O 1
ATOM 3729 N N . SER A 1 471 ? 22.563 1.976 -38.407 1.00 94.88 471 SER A N 1
ATOM 3730 C CA . SER A 1 471 ? 22.600 3.439 -38.550 1.00 94.88 471 SER A CA 1
ATOM 3731 C C . SER A 1 471 ? 22.486 4.211 -37.235 1.00 94.88 471 SER A C 1
ATOM 3733 O O . SER A 1 471 ? 23.053 5.297 -37.107 1.00 94.88 471 SER A O 1
ATOM 3735 N N . SER A 1 472 ? 21.712 3.697 -36.279 1.00 93.75 472 SER A N 1
ATOM 3736 C CA . SER A 1 472 ? 21.122 4.509 -35.206 1.00 93.75 472 SER A CA 1
ATOM 3737 C C . SER A 1 472 ? 21.415 4.000 -33.797 1.00 93.75 472 SER A C 1
ATOM 3739 O O . SER A 1 472 ? 21.264 4.779 -32.861 1.00 93.75 472 SER A O 1
ATOM 3741 N N . LEU A 1 473 ? 21.880 2.759 -33.617 1.00 95.88 473 LEU A N 1
ATOM 3742 C CA . LEU A 1 473 ? 22.154 2.177 -32.294 1.00 95.88 473 LEU A CA 1
ATOM 3743 C C . LEU A 1 473 ? 23.649 1.855 -32.101 1.00 95.88 473 LEU A C 1
ATOM 3745 O O . LEU A 1 473 ? 24.027 0.693 -31.962 1.00 95.88 473 LEU A O 1
ATOM 3749 N N . PRO A 1 474 ? 24.535 2.869 -32.060 1.00 95.25 474 PRO A N 1
ATOM 3750 C CA . PRO A 1 474 ? 25.985 2.658 -32.037 1.00 95.25 474 PRO A CA 1
ATOM 3751 C C . PRO A 1 474 ? 26.509 2.004 -30.749 1.00 95.25 474 PRO A C 1
ATOM 3753 O O . PRO A 1 474 ? 27.662 1.574 -30.724 1.00 95.25 474 PRO A O 1
ATOM 3756 N N . GLN A 1 475 ? 25.701 1.976 -29.683 1.00 96.25 475 GLN A N 1
ATOM 3757 C CA . GLN A 1 475 ? 26.045 1.379 -28.389 1.00 96.25 475 GLN A CA 1
ATOM 3758 C C . GLN A 1 475 ? 25.463 -0.027 -28.193 1.00 96.25 475 GLN A C 1
ATOM 3760 O O . GLN A 1 475 ? 25.717 -0.634 -27.152 1.00 96.25 475 GLN A O 1
ATOM 3765 N N . LEU A 1 476 ? 24.703 -0.548 -29.161 1.00 97.50 476 LEU A N 1
ATOM 3766 C CA . LEU A 1 476 ? 24.081 -1.859 -29.041 1.00 97.50 476 LEU A CA 1
ATOM 3767 C C . LEU A 1 476 ? 25.137 -2.959 -29.186 1.00 97.50 476 LEU A C 1
ATOM 3769 O O . LEU A 1 476 ? 25.710 -3.145 -30.260 1.00 97.50 476 LEU A O 1
ATOM 3773 N N . PHE A 1 477 ? 25.360 -3.707 -28.108 1.00 96.56 477 PHE A N 1
ATOM 3774 C CA . PHE A 1 477 ? 26.262 -4.864 -28.102 1.00 96.56 477 PHE A CA 1
ATOM 3775 C C . PHE A 1 477 ? 25.536 -6.178 -27.794 1.00 96.56 477 PHE A C 1
ATOM 3777 O O . PHE A 1 477 ? 26.084 -7.248 -28.041 1.00 96.56 477 PHE A O 1
ATOM 3784 N N . TYR A 1 478 ? 24.298 -6.120 -27.286 1.00 97.44 478 TYR A N 1
ATOM 3785 C CA . TYR A 1 478 ? 23.486 -7.305 -27.028 1.00 97.44 478 TYR A CA 1
ATOM 3786 C C . TYR A 1 478 ? 22.124 -7.205 -27.718 1.00 97.44 478 TYR A C 1
ATOM 3788 O O . TYR A 1 478 ? 21.308 -6.342 -27.384 1.00 97.44 478 TYR A O 1
ATOM 3796 N N . LEU A 1 479 ? 21.872 -8.123 -28.651 1.00 97.50 479 LEU A N 1
ATOM 3797 C CA . LEU A 1 479 ? 20.598 -8.284 -29.344 1.00 97.50 479 LEU A CA 1
ATOM 3798 C C . LEU A 1 479 ? 20.085 -9.712 -29.148 1.00 97.50 479 LEU A C 1
ATOM 3800 O O . LEU A 1 479 ? 20.766 -10.675 -29.492 1.00 97.50 479 LEU A O 1
ATOM 3804 N N . HIS A 1 480 ? 18.864 -9.839 -28.639 1.00 97.88 480 HIS A N 1
ATOM 3805 C CA . HIS A 1 480 ? 18.170 -11.111 -28.508 1.00 97.88 480 HIS A CA 1
ATOM 3806 C C . HIS A 1 480 ? 16.772 -11.011 -29.115 1.00 97.88 480 HIS A C 1
ATOM 3808 O O . HIS A 1 480 ? 15.987 -10.143 -28.736 1.00 97.88 480 HIS A O 1
ATOM 3814 N N . VAL A 1 481 ? 16.453 -11.919 -30.036 1.00 97.56 481 VAL A N 1
ATOM 3815 C CA . VAL A 1 481 ? 15.132 -12.002 -30.665 1.00 97.56 481 VAL A CA 1
ATOM 3816 C C . VAL A 1 481 ? 14.502 -13.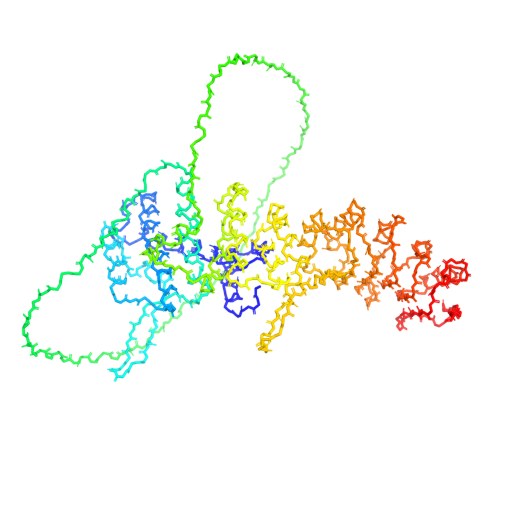339 -30.295 1.00 97.56 481 VAL A C 1
ATOM 3818 O O . VAL A 1 481 ? 15.014 -14.392 -30.670 1.00 97.56 481 VAL A O 1
ATOM 3821 N N . ARG A 1 482 ? 13.401 -13.298 -29.542 1.00 97.56 482 ARG A N 1
ATOM 3822 C CA . ARG A 1 482 ? 12.587 -14.470 -29.226 1.00 97.56 482 ARG A CA 1
ATOM 3823 C C . ARG A 1 482 ? 11.678 -14.771 -30.410 1.00 97.56 482 ARG A C 1
ATOM 3825 O O . ARG A 1 482 ? 10.946 -13.896 -30.869 1.00 97.56 482 ARG A O 1
ATOM 3832 N N . VAL A 1 483 ? 11.728 -16.012 -30.882 1.00 96.88 483 VAL A N 1
ATOM 3833 C CA . VAL A 1 483 ? 10.931 -16.495 -32.010 1.00 96.88 483 VAL A CA 1
ATOM 3834 C C . VAL A 1 483 ? 10.122 -17.711 -31.547 1.00 96.88 483 VAL A C 1
ATOM 3836 O O . VAL A 1 483 ? 10.731 -18.691 -31.109 1.00 96.88 483 VAL A O 1
ATOM 3839 N N . PRO A 1 484 ? 8.781 -17.673 -31.606 1.00 95.81 484 PRO A N 1
ATOM 3840 C CA . PRO A 1 484 ? 7.942 -18.798 -31.228 1.00 95.81 484 PRO A CA 1
ATOM 3841 C C . PRO A 1 484 ? 8.031 -19.910 -32.274 1.00 95.81 484 PRO A C 1
ATOM 3843 O O . PRO A 1 484 ? 8.326 -19.670 -33.445 1.00 95.81 484 PRO A O 1
ATOM 3846 N N . VAL A 1 485 ? 7.732 -21.142 -31.856 1.00 94.88 485 VAL A N 1
ATOM 3847 C CA . VAL A 1 485 ? 7.876 -22.358 -32.686 1.00 94.88 485 VAL A CA 1
ATOM 3848 C C . VAL A 1 485 ? 7.044 -22.297 -33.978 1.00 94.88 485 VAL A C 1
ATOM 3850 O O . VAL A 1 485 ? 7.388 -22.947 -34.961 1.00 94.88 485 VAL A O 1
ATOM 3853 N N . GLY A 1 486 ? 5.967 -21.506 -33.996 1.00 94.94 486 GLY A N 1
ATOM 3854 C CA . GLY A 1 486 ? 5.088 -21.346 -35.158 1.00 94.94 486 GLY A CA 1
ATOM 3855 C C . GLY A 1 486 ? 5.631 -20.460 -36.285 1.00 94.94 486 GLY A C 1
ATOM 3856 O O . GLY A 1 486 ? 5.038 -20.454 -37.360 1.00 94.94 486 GLY A O 1
ATOM 3857 N N . VAL A 1 487 ? 6.724 -19.718 -36.073 1.00 96.44 487 VAL A N 1
ATOM 3858 C CA . VAL A 1 487 ? 7.298 -18.841 -37.106 1.00 96.44 487 VAL A CA 1
ATOM 3859 C C . VAL A 1 487 ? 8.200 -19.644 -38.035 1.00 96.44 487 VAL A C 1
ATOM 3861 O O . VAL A 1 487 ? 9.144 -20.313 -37.609 1.00 96.44 487 VAL A O 1
ATOM 3864 N N . SER A 1 488 ? 7.921 -19.557 -39.332 1.00 97.06 488 SER A N 1
ATOM 3865 C CA . SER A 1 488 ? 8.676 -20.237 -40.374 1.00 97.06 488 SER A CA 1
ATOM 3866 C C . SER A 1 488 ? 10.116 -19.721 -40.427 1.00 97.06 488 SER A C 1
ATOM 3868 O O . SER A 1 488 ? 10.329 -18.508 -40.519 1.00 97.06 488 SER A O 1
ATOM 3870 N N . PRO A 1 489 ? 11.129 -20.607 -40.504 1.00 96.06 489 PRO A N 1
ATOM 3871 C CA . PRO A 1 489 ? 12.512 -20.195 -40.738 1.00 96.06 489 PRO A CA 1
ATOM 3872 C C . PRO A 1 489 ? 12.689 -19.325 -41.993 1.00 96.06 489 PRO A C 1
ATOM 3874 O O . PRO A 1 489 ? 13.593 -18.501 -42.037 1.00 96.06 489 PRO A O 1
ATOM 3877 N N . ALA A 1 490 ? 11.812 -19.465 -42.996 1.00 96.75 490 ALA A N 1
ATOM 3878 C CA . ALA A 1 490 ? 11.843 -18.658 -44.219 1.00 96.75 490 ALA A CA 1
ATOM 3879 C C . ALA A 1 490 ? 11.385 -17.201 -44.014 1.00 96.75 490 ALA A C 1
ATOM 3881 O O . ALA A 1 490 ? 11.659 -16.350 -44.857 1.00 96.75 490 ALA A O 1
ATOM 3882 N N . ALA A 1 491 ? 10.670 -16.907 -42.924 1.00 95.69 491 ALA A N 1
ATOM 3883 C CA . ALA A 1 491 ? 10.311 -15.543 -42.539 1.00 95.69 491 ALA A CA 1
ATOM 3884 C C . ALA A 1 491 ? 11.436 -14.839 -41.759 1.00 95.69 491 ALA A C 1
ATOM 3886 O O . ALA A 1 491 ? 11.391 -13.621 -41.583 1.00 95.69 491 ALA A O 1
ATOM 3887 N N . LEU A 1 492 ? 12.442 -15.591 -41.299 1.00 95.81 492 LEU A N 1
ATOM 3888 C CA . LEU A 1 492 ? 13.559 -15.068 -40.525 1.00 95.81 492 LEU A CA 1
ATOM 3889 C C . LEU A 1 492 ? 14.696 -14.615 -41.442 1.00 95.81 492 LEU A C 1
ATOM 3891 O O . LEU A 1 492 ? 15.049 -15.267 -42.423 1.00 95.81 492 LEU A O 1
ATOM 3895 N N . MET A 1 493 ? 15.306 -13.493 -41.078 1.00 94.81 493 MET A N 1
ATOM 3896 C CA . MET A 1 493 ? 16.537 -12.993 -41.681 1.00 94.81 493 MET A CA 1
ATOM 3897 C C . MET A 1 493 ? 17.706 -13.164 -40.706 1.00 94.81 493 MET A C 1
ATOM 3899 O O . MET A 1 493 ? 17.482 -13.164 -39.491 1.00 94.81 493 MET A O 1
ATOM 3903 N N . PRO A 1 494 ? 18.956 -13.257 -41.199 1.00 95.06 494 PRO A N 1
ATOM 3904 C CA . PRO A 1 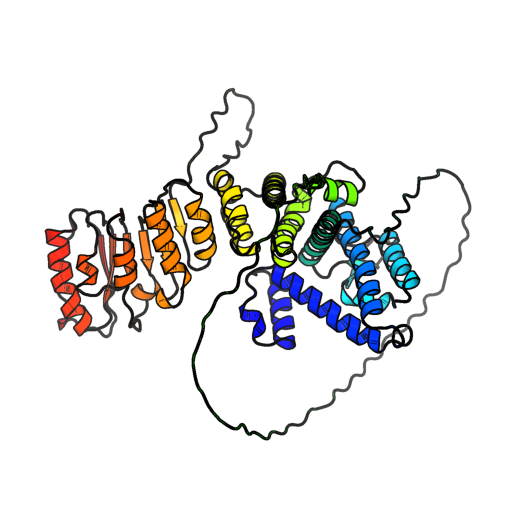494 ? 20.128 -13.141 -40.341 1.00 95.06 494 PRO A CA 1
ATOM 3905 C C . PRO A 1 494 ? 20.059 -11.856 -39.508 1.00 95.06 494 PRO A C 1
ATOM 3907 O O . PRO A 1 494 ? 19.757 -10.782 -40.035 1.00 95.06 494 PRO A O 1
ATOM 3910 N N . LEU A 1 495 ? 20.323 -11.968 -38.206 1.00 94.44 495 LEU A N 1
ATOM 3911 C CA . LEU A 1 495 ? 20.362 -10.806 -37.321 1.00 94.44 495 LEU A CA 1
ATOM 3912 C C . LEU A 1 495 ? 21.556 -9.904 -37.682 1.00 94.44 495 LEU A C 1
ATOM 3914 O O . LEU A 1 495 ? 22.603 -10.420 -38.083 1.00 94.44 495 LEU A O 1
ATOM 3918 N N . PRO A 1 496 ? 21.428 -8.570 -37.540 1.00 92.81 496 PRO A N 1
ATOM 3919 C CA . PRO A 1 496 ? 22.557 -7.668 -37.732 1.00 92.81 496 PRO A CA 1
ATOM 3920 C C . PRO A 1 496 ? 23.663 -7.984 -36.718 1.00 92.81 496 PRO A C 1
ATOM 3922 O O . PRO A 1 496 ? 23.382 -8.240 -35.545 1.00 92.81 496 PRO A O 1
ATOM 3925 N N . SER A 1 497 ? 24.922 -7.931 -37.155 1.00 89.50 497 SER A N 1
ATOM 3926 C CA . SER A 1 497 ? 26.066 -8.070 -36.252 1.00 89.50 497 SER A CA 1
ATOM 3927 C C . SER A 1 497 ? 26.089 -6.909 -35.258 1.00 89.50 497 SER A C 1
ATOM 3929 O O . SER A 1 497 ? 26.162 -5.746 -35.659 1.00 89.50 497 SER A O 1
ATOM 3931 N N . THR A 1 498 ? 26.044 -7.215 -33.964 1.00 89.00 498 THR A N 1
ATOM 3932 C CA . THR A 1 498 ? 26.329 -6.240 -32.905 1.00 89.00 498 THR A CA 1
ATOM 3933 C C . THR A 1 498 ? 27.843 -6.086 -32.732 1.00 89.00 498 THR A C 1
ATOM 3935 O O . THR A 1 498 ? 28.611 -6.949 -33.165 1.00 89.00 498 THR A O 1
ATOM 3938 N N . ARG A 1 499 ? 28.280 -4.951 -32.175 1.00 75.12 499 ARG A N 1
ATOM 3939 C CA . ARG A 1 499 ? 29.707 -4.639 -31.983 1.00 75.12 499 ARG A CA 1
ATOM 3940 C C . ARG A 1 499 ? 30.360 -5.429 -30.861 1.00 75.12 499 ARG A C 1
ATOM 3942 O O . ARG A 1 499 ? 29.648 -5.738 -29.880 1.00 75.12 499 ARG A O 1
#

Foldseek 3Di:
DPDVVLVVLLVVVCVVPNPPSVPDDAPLVSLVSLLVVLLVVLLVVQCPDPQRVPPDSVLVSVLLVVLLLLVLLQLLQCLLVVHQFGDPVSLVVSCVSCVVSSHHSCSSQVSFWDWDFDQDPVGTDTTIGGPDVLNSLLSPLVNLLVVVVCLVVPDDPPPPPPPPPDDDDDDDDDDDDDDDDDDDDDDDDDDDDDDDDDDDDDDDDDDDDDDDDDDDDDDDDDDDDDDDPPPPPPRDDASVNSSCVSNPNDDGQLLSNLSSLLSNLLCNLVPDPDDDLSNLLSSLVSNVSNPPQDLVSLLSSCVSNVLDLSNLLNCQVRSQFNQPPPPDPDDDDDDPRPRPGCQEAEDELSRLSSLLSNLLNYQAHEYAYAYPDDPVVRPSLLSSLVSCVVRVHADAHDAHNCQQPDLPDPDWCLVVLVSNPDRHLHAYDAGEAALVSLVSDALNHAEYRYEANELVRLLGRQVSQQVCQVPGNLNHQYYHYHYDPHYDPVSHDDHHHHD

pLDDT: mean 83.12, std 23.38, range [28.28, 98.62]

Secondary structure (DSSP, 8-state):
--SHHHHHHHHHHHHHHGGGGGG--SHHHHHHHHHHHHHHHHHHHHHHSTTTTTS-HHHHHHHHHHHHHHHHHHHHHHHHTT-SB--HHHHHHHHHHHHTTT--HHHHHHHH-EEEEEEETTEEEEEEE-SSHHHHHHHHHHHHHHHHHHHHHTPPP-----------------------------------------------------------------PPP-------------HHHHHHHHTTSPPP-GGGGHHHHHHHHHHHHHH-SS--HHHHHHHHHHHHHTT---HHHHHHHHHHTTT-HHHHHHHHHHHT---------S--S----------EEEEEGGGHHHHHHHGGGSPS-EEEEEE-S-GGG-HHHHHHHHHHHHTT-EEEEEEEHHHHH-TT----SHHHHHHHTTT----EEEE---HHHHTT--TT--EEEEE--SHHHHHHHHHHHHHHHHHH-TT--EEEEE--TTS-GGG--PPPPP-

Radius of gyration: 31.43 Å; chains: 1; bounding box: 76×77×101 Å

Organism: Cherax quadricarinatus (NCBI:txid27406)

Sequence (499 aa):
LRLPMNLTFFVYLWDQTGDELNMMTTQTELYHEIHQLCQRKLLERLKHCSLTKTMNETVLKQRVQEILLIIYMMSLKSLSHNQLTFEEEEVKQMISACNKRDIPYDEILSAFLCLKPTWTWLGIEEKYCAPHKGIHDFFGAMHIVLTFKYQLHSSPLPVLCTQHAKPSLSSQSPTTTLSPSHTQLSPTLASPLPTSPNLAAPKPSPTSVVPSSASPSCISPTSAQLNAASVTPQFSSSIREVLEQSVGGAIVDMTKYYNVLFHMAGLLHLLLDQVPEATVSDTVHLLHESGMKDHDQWLDLLENTKCNDNVAREIAPLSTTKTLRKLIFKPVRIVRIVQENIENIVVNDHRIESYKALLPHLRPVKVHINMKSEPNDMPGLRDLLDVLICHQHQCTDLELYHHYDHDDTTTTSDDVLQRLQPKSDLKVFRGLLTGDGVSLLPRSLKHLHLAVVSDDHARCLLPKLHAVVNSSLPQLFYLHVRVPVGVSPAALMPLPSTR